Protein AF-A0A7C1I7P9-F1 (afdb_monomer)

Solvent-accessible surface area (backbone atoms only — not comparable to full-atom values): 27432 Å² total; per-residue (Å²): 112,77,62,32,55,51,57,14,49,54,56,29,50,51,57,42,68,75,67,49,70,83,80,53,55,81,48,32,60,48,54,25,20,50,37,26,28,52,43,10,47,51,49,29,58,56,53,68,74,50,55,45,73,66,58,52,55,48,54,53,48,54,52,50,41,54,51,54,40,68,69,29,68,49,95,46,78,68,28,51,53,53,31,51,51,43,52,53,49,42,54,63,67,50,52,38,74,52,94,57,35,52,63,52,48,54,52,49,52,49,49,60,74,43,65,89,42,48,78,78,44,75,48,51,36,95,70,43,39,41,34,36,32,37,46,97,91,32,38,39,37,23,50,64,92,37,63,43,38,44,31,82,42,73,50,24,55,56,48,22,61,75,51,36,84,34,36,35,35,39,34,34,33,54,42,90,31,34,36,47,64,32,38,67,70,26,85,49,42,61,36,36,42,35,35,31,56,46,62,54,60,46,56,55,43,45,74,80,60,27,62,70,55,76,73,33,90,42,48,49,80,45,77,40,52,62,69,61,49,58,72,68,59,82,66,88,75,53,23,38,22,36,39,43,44,70,66,41,78,91,44,58,70,52,61,60,65,66,31,68,68,49,47,49,54,53,54,70,46,30,37,96,91,34,51,45,37,37,47,73,81,78,72,47,75,43,73,66,72,89,55,68,60,63,62,56,50,50,36,32,76,66,48,78,50,67,50,77,62,90,81,60,86,57,54,65,49,51,51,52,48,51,50,51,52,52,49,49,54,60,40,37,70,76,42,104,46,57,72,55,24,51,49,56,50,47,36,21,50,46,22,17,37,25,28,23,51,43,36,52,51,50,53,51,48,24,59,74,76,39,65,47,77,50,54,46,24,46,50,49,14,37,20,22,50,16,18,28,50,16,32,49,50,38,64,78,46,50,87,75,63,47,67,63,55,39,38,51,52,47,34,50,50,28,52,53,50,43,52,49,64,74,51,49,90,73,57,86,48,74,66,63,55,49,54,52,48,50,50,52,27,20,53,32,17,20,38,31,21,32,36,49,47,58,52,46,74,78,58,81,50,77,73,58,58,56,36,38,52,52,13,31,50,50,14,34,48,43,25,63,70,40,43,34,76,70,64,30,65,63,57,42,31,49,37,39,27,49,54,36,47,54,53,44,52,55,53,51,50,52,56,50,51,50,52,53,55,47,54,58,57,74,73,104

Sequence (524 aa):
AGFSVFLSYLLSAELLVKNGAGRHANLAPAVYLAGFLAAGIIHSVFLAEGTSNFVFAYWIGIINFAFAYIITREKSKQAGISTAIIVVGLILYLVPNFGGGLQKLDKSFMQKAFKGYEVLYSGEHSRSRITLVKKDGRYGLYKGNSLVYSKPDEKYWKLGQILSGEERILLINGGFAGALQELLKQEKVREITYVESDPGAAEVMSRYFGDEIKENNRIKYFIGDPVIFMNSFRDENKFDAAAIVFTGKGSIEKNRLYCSQFINLVKGAVKQNGTLLIDNGHGSWVVAAEDLSCIYETENRMGVRGSPHGGERIWPAVFVFIIILSGYFLFSRKDSNEKCGADCFALFIITFCAFLMQAAVMFIFQGLYGLLYKNAGMLLAFFGAGAALGCALVFVFENKIRISMVMIGGMILAVLTAFFIMNFDGFEDNAGAGNLIIFFMVFAGLISGAGVSRVIEQRKNFGVHGLEYIGASA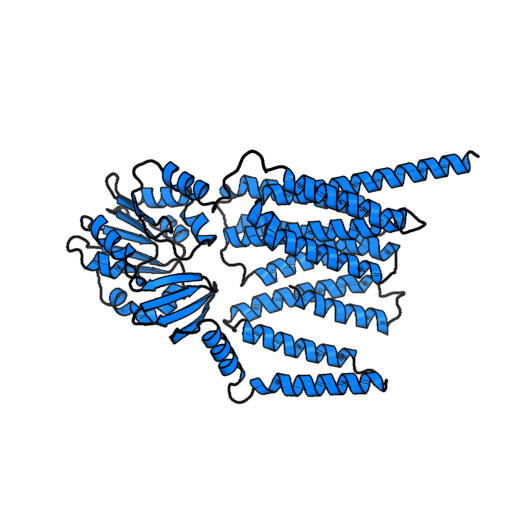GSLAGGVYIIPVYGFMPAMAAVFFALLIMFLLRVGTTYKMKHDSAKKESK

Foldseek 3Di:
DVLLQVVLVLVLVVVPVPPDVPPCVLVSLLSSLVSLLVQLVCQLVVVQVFDDPQNVVLVSVLVVLVSQLVRLVDPDPVSVVSNVCSVVVNVVSCVCVPPVNSVVVVVVVVCVVVPQWAFPDWTADPFAIWTWTDHPNKIFIDGHNWTFAIAADVLLLVVLVVCLQFAFEEEEDPCLRCNVVSVVVRPRHQAYEYEYADPVCVVVSCVVRVPSVVVDPRYNYHYHHLQVVLVPDDDPDAGLEYEHDGTTDLFLSVVVCLDPVNVVSNVVRHDPNHWYWYDLRPSDTDTCPPDSPVSVVSCLVVCSVDNPPVPCQCVVLVVLVVVLVVQLVVQQPPDPDSVLSLLLSLLLLLLLLLLLLLLQLLVVVCNQVNHSSSCVSVLSSLLSLLLSVLSVVCVVVVPPDDLLVLLVLQLVLLVVVLVCVVCVVVCPDPVVNVVVSSVSSSSSSSSNNNSLNNSCVVPVDPVSVVSSCNSNVNSNCCNNPPCCSNNNSNSSSVSSNSSSVVSSVVVVVVVVVVVVVVVVVVVD

Radius of gyration: 28.05 Å; Cα contacts (8 Å, |Δi|>4): 730; chains: 1; bounding box: 79×52×77 Å

Mean predicted aligned error: 14.28 Å

pLDDT: mean 74.23, std 15.78, range [32.09, 97.38]

Structure (mmCIF, N/CA/C/O backbone):
data_AF-A0A7C1I7P9-F1
#
_entry.id   AF-A0A7C1I7P9-F1
#
loop_
_atom_site.group_PDB
_atom_site.id
_atom_site.type_symbol
_atom_site.label_atom_id
_atom_site.label_alt_id
_atom_site.label_comp_id
_atom_site.label_asym_id
_atom_site.label_entity_id
_atom_site.label_seq_id
_atom_site.pdbx_PDB_ins_code
_atom_site.Cartn_x
_atom_site.Cartn_y
_atom_site.Cartn_z
_atom_site.occupancy
_atom_site.B_iso_or_equiv
_atom_site.auth_seq_id
_atom_site.auth_comp_id
_atom_site.auth_asym_id
_atom_site.auth_atom_id
_atom_site.pdbx_PDB_model_num
ATOM 1 N N . ALA A 1 1 ? 3.141 -5.190 -12.587 1.00 34.91 1 ALA A N 1
ATOM 2 C CA . ALA A 1 1 ? 4.376 -4.449 -12.927 1.00 34.91 1 ALA A CA 1
ATOM 3 C C . ALA A 1 1 ? 5.332 -5.277 -13.797 1.00 34.91 1 ALA A C 1
ATOM 5 O O . ALA A 1 1 ? 5.515 -4.908 -14.943 1.00 34.91 1 ALA A O 1
ATOM 6 N N . GLY A 1 2 ? 5.882 -6.416 -13.343 1.00 36.91 2 GLY A N 1
ATOM 7 C CA . GLY A 1 2 ? 6.769 -7.248 -14.193 1.00 36.91 2 GLY A CA 1
ATOM 8 C C . GLY A 1 2 ? 6.101 -7.830 -15.455 1.00 36.91 2 GLY A C 1
ATOM 9 O O . GLY A 1 2 ? 6.737 -7.986 -16.488 1.00 36.91 2 GLY A O 1
ATOM 10 N N . PHE A 1 3 ? 4.791 -8.070 -15.396 1.00 43.62 3 PHE A N 1
ATOM 11 C CA . PHE A 1 3 ? 3.988 -8.603 -16.503 1.00 43.62 3 PHE A CA 1
ATOM 12 C C . PHE A 1 3 ? 3.729 -7.599 -17.644 1.00 43.62 3 PHE A C 1
ATOM 14 O O . PHE A 1 3 ? 3.791 -7.963 -18.815 1.00 43.62 3 PHE A O 1
ATOM 21 N N . SER A 1 4 ? 3.487 -6.325 -17.325 1.00 44.66 4 SER A N 1
ATOM 22 C CA . SER A 1 4 ? 3.260 -5.280 -18.331 1.00 44.66 4 SER A CA 1
ATOM 23 C C . SER A 1 4 ? 4.535 -4.961 -19.115 1.00 44.66 4 SER A C 1
ATOM 25 O O . SER A 1 4 ? 4.466 -4.697 -20.307 1.00 44.66 4 SER A O 1
ATOM 27 N N . VAL A 1 5 ? 5.703 -5.092 -18.478 1.00 48.12 5 VAL A N 1
ATOM 28 C CA . VAL A 1 5 ? 7.013 -5.002 -19.141 1.00 48.12 5 VAL A CA 1
ATOM 29 C C . VAL A 1 5 ? 7.210 -6.128 -20.166 1.00 48.12 5 VAL A C 1
ATOM 31 O O . VAL A 1 5 ? 7.701 -5.875 -21.263 1.00 48.12 5 VAL A O 1
ATOM 34 N N . PHE A 1 6 ? 6.788 -7.355 -19.843 1.00 46.00 6 PHE A N 1
ATOM 35 C CA . PHE A 1 6 ? 6.932 -8.520 -20.724 1.00 46.00 6 PHE A CA 1
ATOM 36 C C . PHE A 1 6 ? 6.025 -8.444 -21.964 1.00 46.00 6 PHE A C 1
ATOM 38 O O . PHE A 1 6 ? 6.475 -8.700 -23.080 1.00 46.00 6 PHE A O 1
ATOM 45 N N . LEU A 1 7 ? 4.768 -8.022 -21.784 1.00 47.91 7 LEU A N 1
ATOM 46 C CA . LEU A 1 7 ? 3.793 -7.861 -22.868 1.00 47.91 7 LEU A CA 1
ATOM 47 C C . LEU A 1 7 ? 4.218 -6.778 -23.871 1.00 47.91 7 LEU A C 1
ATOM 49 O O . LEU A 1 7 ? 4.173 -6.975 -25.085 1.00 47.91 7 LEU A O 1
ATOM 53 N N . SER A 1 8 ? 4.685 -5.648 -23.346 1.00 51.84 8 SER A N 1
ATOM 54 C CA . SER A 1 8 ? 5.193 -4.537 -24.138 1.00 51.84 8 SER A CA 1
ATOM 55 C C . SER A 1 8 ? 6.502 -4.883 -24.864 1.00 51.84 8 SER A C 1
ATOM 57 O O . SER A 1 8 ? 6.707 -4.449 -25.995 1.00 51.84 8 SER A O 1
ATOM 59 N N . TYR A 1 9 ? 7.374 -5.695 -24.252 1.00 53.50 9 TYR A N 1
ATOM 60 C CA . TYR A 1 9 ? 8.613 -6.183 -24.868 1.00 53.50 9 TYR A CA 1
ATOM 61 C C . TYR A 1 9 ? 8.344 -7.106 -26.065 1.00 53.50 9 TYR A C 1
ATOM 63 O O . TYR A 1 9 ? 8.969 -6.954 -27.112 1.00 53.50 9 TYR A O 1
ATOM 71 N N . LEU A 1 10 ? 7.382 -8.026 -25.943 1.00 49.44 10 LEU A N 1
ATOM 72 C CA . LEU A 1 10 ? 7.032 -8.981 -26.999 1.00 49.44 10 LEU A CA 1
ATOM 73 C C . LEU A 1 10 ? 6.434 -8.294 -28.239 1.00 49.44 10 LEU A C 1
ATOM 75 O O . LEU A 1 10 ? 6.843 -8.603 -29.358 1.00 49.44 10 LEU A O 1
ATOM 79 N N . LEU A 1 11 ? 5.542 -7.312 -28.050 1.00 51.00 11 LEU A N 1
ATOM 80 C CA . LEU A 1 11 ? 4.963 -6.541 -29.160 1.00 51.00 11 LEU A CA 1
ATOM 81 C C . LEU A 1 11 ? 6.013 -5.681 -29.879 1.00 51.00 11 LEU A C 1
ATOM 83 O O . LEU A 1 11 ? 6.038 -5.613 -31.109 1.00 51.00 11 LEU A O 1
ATOM 87 N N . SER A 1 12 ? 6.894 -5.034 -29.113 1.00 50.88 12 SER A N 1
ATOM 88 C CA . SER A 1 12 ? 7.960 -4.199 -29.667 1.00 50.88 12 SER A CA 1
ATOM 89 C C . SER A 1 12 ? 9.027 -5.031 -30.378 1.00 50.88 12 SER A C 1
ATOM 91 O O . SER A 1 12 ? 9.490 -4.629 -31.444 1.00 50.88 12 SER A O 1
ATOM 93 N N . ALA A 1 13 ? 9.370 -6.212 -29.857 1.00 47.72 13 ALA A N 1
ATOM 94 C CA . ALA A 1 13 ? 10.280 -7.146 -30.513 1.00 47.72 13 ALA A CA 1
ATOM 95 C C . ALA A 1 13 ? 9.709 -7.669 -31.844 1.00 47.72 13 ALA A C 1
ATOM 97 O O . ALA A 1 13 ? 10.428 -7.692 -32.840 1.00 47.72 13 ALA A O 1
ATOM 98 N N . GLU A 1 14 ? 8.418 -8.014 -31.910 1.00 46.22 14 GLU A N 1
ATOM 99 C CA . GLU A 1 14 ? 7.789 -8.496 -33.150 1.00 46.22 14 GLU A CA 1
ATOM 100 C C . GLU A 1 14 ? 7.706 -7.400 -34.232 1.00 46.22 14 GLU A C 1
ATOM 102 O O . GLU A 1 14 ? 7.997 -7.661 -35.404 1.00 46.22 14 GLU A O 1
ATOM 107 N N . LEU A 1 15 ? 7.391 -6.155 -33.850 1.00 48.31 15 LEU A N 1
ATOM 108 C CA . LEU A 1 15 ? 7.368 -5.006 -34.768 1.00 48.31 15 LEU A CA 1
ATOM 109 C C . LEU A 1 15 ? 8.764 -4.629 -35.288 1.00 48.31 15 LEU A C 1
ATOM 111 O O . LEU A 1 15 ? 8.900 -4.237 -36.450 1.00 48.31 15 LEU A O 1
ATOM 115 N N . LEU A 1 16 ? 9.795 -4.759 -34.449 1.00 50.53 16 LEU A N 1
ATOM 116 C CA . LEU A 1 16 ? 11.191 -4.504 -34.817 1.00 50.53 16 LEU A CA 1
ATOM 117 C C . LEU A 1 16 ? 11.757 -5.585 -35.748 1.00 50.53 16 LEU A C 1
ATOM 119 O O . LEU A 1 16 ? 12.509 -5.259 -36.667 1.00 50.53 16 LEU A O 1
ATOM 123 N N . VAL A 1 17 ? 11.387 -6.852 -35.531 1.00 46.25 17 VAL A N 1
ATOM 124 C CA . VAL A 1 17 ? 11.890 -8.001 -36.303 1.00 46.25 17 VAL A CA 1
ATOM 125 C C . VAL A 1 17 ? 11.207 -8.122 -37.671 1.00 46.25 17 VAL A C 1
ATOM 127 O O . VAL A 1 17 ? 11.892 -8.386 -38.657 1.00 46.25 17 VAL A O 1
ATOM 130 N N . LYS A 1 18 ? 9.891 -7.883 -37.783 1.00 44.97 18 LYS A N 1
ATOM 131 C CA . LYS A 1 18 ? 9.157 -8.082 -39.052 1.00 44.97 18 LYS A CA 1
ATOM 132 C C . LYS A 1 18 ? 9.298 -6.959 -40.083 1.00 44.97 18 LYS A C 1
ATOM 134 O O . LYS A 1 18 ? 9.215 -7.243 -41.273 1.00 44.97 18 LYS A O 1
ATOM 139 N N . ASN A 1 19 ? 9.504 -5.707 -39.665 1.00 45.38 19 ASN A N 1
ATOM 140 C CA . ASN A 1 19 ? 9.376 -4.550 -40.570 1.00 45.38 19 ASN A CA 1
ATOM 141 C C . ASN A 1 19 ? 10.701 -3.884 -40.980 1.00 45.38 19 ASN A C 1
ATOM 143 O O . ASN A 1 19 ? 10.682 -2.867 -41.672 1.00 45.38 19 ASN A O 1
ATOM 147 N N . GLY A 1 20 ? 11.849 -4.441 -40.582 1.00 44.66 20 GLY A N 1
ATOM 148 C CA . GLY A 1 20 ? 13.159 -3.843 -40.837 1.00 44.66 20 GLY A CA 1
ATOM 149 C C . GLY A 1 20 ? 13.407 -2.599 -39.972 1.00 44.66 20 GLY A C 1
ATOM 150 O O . GLY A 1 20 ? 12.632 -1.643 -39.948 1.00 44.66 20 GLY A O 1
ATOM 151 N N . ALA A 1 21 ? 14.536 -2.587 -39.264 1.00 46.88 21 ALA A N 1
ATOM 152 C CA . ALA A 1 21 ? 14.890 -1.623 -38.214 1.00 46.88 21 ALA A CA 1
ATOM 153 C C . ALA A 1 21 ? 15.014 -0.135 -38.643 1.00 46.88 21 ALA A C 1
ATOM 155 O O . ALA A 1 21 ? 15.424 0.702 -37.842 1.00 46.88 21 ALA A O 1
ATOM 156 N N . GLY A 1 22 ? 14.690 0.228 -39.888 1.00 47.94 22 GLY A N 1
ATOM 157 C CA . GLY A 1 22 ? 14.995 1.543 -40.463 1.00 47.94 22 GLY A CA 1
ATOM 158 C C . GLY A 1 22 ? 13.957 2.647 -40.225 1.00 47.94 22 GLY A C 1
ATOM 159 O O . GLY A 1 22 ? 14.352 3.791 -40.020 1.00 47.94 22 GLY A O 1
ATOM 160 N N . ARG A 1 23 ? 12.647 2.341 -40.250 1.00 43.94 23 ARG A N 1
ATOM 161 C CA . ARG A 1 23 ? 11.572 3.365 -40.159 1.00 43.94 23 ARG A CA 1
ATOM 162 C C . ARG A 1 23 ? 10.666 3.259 -38.931 1.00 43.94 23 ARG A C 1
ATOM 164 O O . ARG A 1 23 ? 10.122 4.272 -38.509 1.00 43.94 23 ARG A O 1
ATOM 171 N N . HIS A 1 24 ? 10.531 2.075 -38.331 1.00 45.66 24 HIS A N 1
ATOM 172 C CA . HIS A 1 24 ? 9.611 1.842 -37.204 1.00 45.66 24 HIS A CA 1
ATOM 173 C C . HIS A 1 24 ? 10.305 1.596 -35.859 1.00 45.66 24 HIS A C 1
ATOM 175 O O . HIS A 1 24 ? 9.624 1.497 -34.839 1.00 45.66 24 HIS A O 1
ATOM 18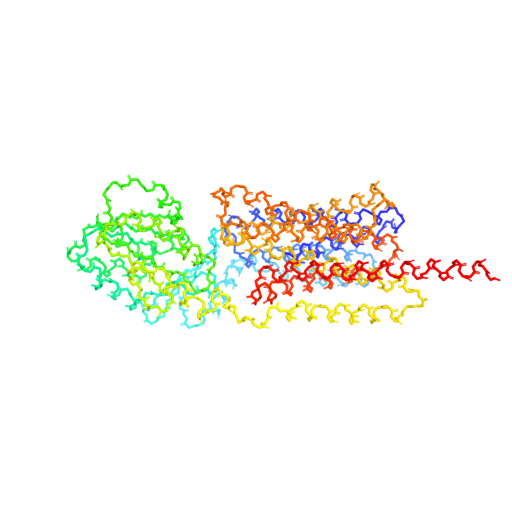1 N N . ALA A 1 25 ? 11.644 1.577 -35.818 1.00 50.34 25 ALA A N 1
ATOM 182 C CA . ALA A 1 25 ? 12.389 1.440 -34.564 1.00 50.34 25 ALA A CA 1
ATOM 183 C C . ALA A 1 25 ? 12.077 2.558 -33.553 1.00 50.34 25 ALA A C 1
ATOM 185 O O . ALA A 1 25 ? 12.094 2.329 -32.348 1.00 50.34 25 ALA A O 1
ATOM 186 N N . ASN A 1 26 ? 11.678 3.729 -34.053 1.00 49.28 26 ASN A N 1
ATOM 187 C CA . ASN A 1 26 ? 11.303 4.886 -33.242 1.00 49.28 26 ASN A CA 1
ATOM 188 C C . ASN A 1 26 ? 9.863 4.807 -32.687 1.00 49.28 26 ASN A C 1
ATOM 190 O O . ASN A 1 26 ? 9.527 5.554 -31.774 1.00 49.28 26 ASN A O 1
ATOM 194 N N . LEU A 1 27 ? 9.013 3.904 -33.200 1.00 49.38 27 LEU A N 1
ATOM 195 C CA . LEU A 1 27 ? 7.643 3.667 -32.708 1.00 49.38 27 LEU A CA 1
ATOM 196 C C . LEU A 1 27 ? 7.576 2.572 -31.633 1.00 49.38 27 LEU A C 1
ATOM 198 O O . LEU A 1 27 ? 6.615 2.521 -30.865 1.00 49.38 27 LEU A O 1
ATOM 202 N N . ALA A 1 28 ? 8.600 1.720 -31.547 1.00 53.19 28 ALA A N 1
ATOM 203 C CA . ALA A 1 28 ? 8.679 0.637 -30.571 1.00 53.19 28 ALA A CA 1
ATOM 204 C C . ALA A 1 28 ? 8.570 1.111 -29.102 1.00 53.19 28 ALA A C 1
ATOM 206 O O . ALA A 1 28 ? 7.876 0.441 -28.334 1.00 53.19 28 ALA A O 1
ATOM 207 N N . PRO A 1 29 ? 9.142 2.265 -28.691 1.00 54.28 29 PRO A N 1
ATOM 208 C CA . PRO A 1 29 ? 8.930 2.805 -27.346 1.00 54.28 29 PRO A CA 1
ATOM 209 C C . PRO A 1 29 ? 7.483 3.264 -27.102 1.00 54.28 29 PRO A C 1
ATOM 211 O O . PRO A 1 29 ? 6.945 3.051 -26.021 1.00 54.28 29 PRO A O 1
ATOM 214 N N . ALA A 1 30 ? 6.813 3.848 -28.100 1.00 52.94 30 ALA A N 1
ATOM 215 C CA . ALA A 1 30 ? 5.429 4.314 -27.962 1.00 52.94 30 ALA A CA 1
ATOM 216 C C . ALA A 1 30 ? 4.437 3.146 -27.828 1.00 52.94 30 ALA A C 1
ATOM 218 O O . ALA A 1 30 ? 3.557 3.175 -26.969 1.00 52.94 30 ALA A O 1
ATOM 219 N N . VAL A 1 31 ? 4.620 2.084 -28.620 1.00 56.16 31 VAL A N 1
ATOM 220 C CA . VAL A 1 31 ? 3.833 0.843 -28.512 1.00 56.16 31 VAL A CA 1
ATOM 221 C C . VAL A 1 31 ? 4.103 0.139 -27.180 1.00 56.16 31 VAL A C 1
ATOM 223 O O . VAL A 1 31 ? 3.167 -0.308 -26.515 1.00 56.16 31 VAL A O 1
ATOM 226 N N . TYR A 1 32 ? 5.368 0.117 -26.744 1.00 58.28 32 TYR A N 1
ATOM 227 C CA . TYR A 1 32 ? 5.767 -0.418 -25.442 1.00 58.28 32 TYR A CA 1
ATOM 228 C C . TYR A 1 32 ? 5.021 0.287 -24.294 1.00 58.28 32 TYR A C 1
ATOM 230 O O . TYR A 1 32 ? 4.485 -0.348 -23.381 1.00 58.28 32 TYR A O 1
ATOM 238 N N . LEU A 1 33 ? 4.912 1.610 -24.373 1.00 57.69 33 LEU A N 1
ATOM 239 C CA . LEU A 1 33 ? 4.291 2.425 -23.337 1.00 57.69 33 LEU A CA 1
ATOM 240 C C . LEU A 1 33 ? 2.760 2.426 -23.377 1.00 57.69 33 LEU A C 1
ATOM 242 O O . LEU A 1 33 ? 2.132 2.429 -22.316 1.00 57.69 33 LEU A O 1
ATOM 246 N N . ALA A 1 34 ? 2.156 2.275 -24.557 1.00 56.38 34 ALA A N 1
ATOM 247 C CA . ALA A 1 34 ? 0.727 1.999 -24.697 1.00 56.38 34 ALA A CA 1
ATOM 248 C C . ALA A 1 34 ? 0.333 0.647 -24.069 1.00 56.38 34 ALA A C 1
ATOM 250 O O . ALA A 1 34 ? -0.691 0.559 -23.391 1.00 56.38 34 ALA A O 1
ATOM 251 N N . GLY A 1 35 ? 1.172 -0.388 -24.217 1.00 61.78 35 GLY A N 1
ATOM 252 C CA . GLY A 1 35 ? 0.970 -1.686 -23.562 1.00 61.78 35 GLY A CA 1
ATOM 253 C C . GLY A 1 35 ? 1.011 -1.599 -22.032 1.00 61.78 35 GLY A C 1
ATOM 254 O O . GLY A 1 35 ? 0.195 -2.219 -21.349 1.00 61.78 35 GLY A O 1
ATOM 255 N N . PHE A 1 36 ? 1.897 -0.761 -21.481 1.00 61.09 36 PHE A N 1
ATOM 256 C CA . PHE A 1 36 ? 1.982 -0.534 -20.035 1.00 61.09 36 PHE A CA 1
ATOM 257 C C . PHE A 1 36 ? 0.734 0.176 -19.491 1.00 61.09 36 PHE A C 1
ATOM 259 O O . PHE A 1 36 ? 0.216 -0.185 -18.433 1.00 61.09 36 PHE A O 1
ATOM 266 N N . LEU A 1 37 ? 0.228 1.148 -20.252 1.00 58.72 37 LEU A N 1
ATOM 267 C CA . LEU A 1 37 ? -0.969 1.922 -19.935 1.00 58.72 37 LEU A CA 1
ATOM 268 C C . LEU A 1 37 ? -2.229 1.041 -19.973 1.00 58.72 37 LEU A C 1
ATOM 270 O O . LEU A 1 37 ? -2.991 1.016 -19.007 1.00 58.72 37 LEU A O 1
ATOM 274 N N . ALA A 1 38 ? -2.393 0.234 -21.026 1.00 62.22 38 ALA A N 1
ATOM 275 C CA . ALA A 1 38 ? -3.491 -0.724 -21.146 1.00 62.22 38 ALA A CA 1
ATOM 276 C C . ALA A 1 38 ? -3.469 -1.767 -20.017 1.00 62.22 38 ALA A C 1
ATOM 278 O O . ALA A 1 38 ? -4.495 -2.027 -19.393 1.00 62.22 38 ALA A O 1
ATOM 279 N N . ALA A 1 39 ? -2.296 -2.320 -19.694 1.00 60.50 39 ALA A N 1
ATOM 280 C CA . ALA A 1 39 ? -2.159 -3.299 -18.619 1.00 60.50 39 ALA A CA 1
ATOM 281 C C . ALA A 1 39 ? -2.488 -2.714 -17.235 1.00 60.50 39 ALA A C 1
ATOM 283 O O . ALA A 1 39 ? -3.104 -3.397 -16.418 1.00 60.50 39 ALA A O 1
ATOM 284 N N . GLY A 1 40 ? -2.111 -1.459 -16.968 1.00 60.91 40 GLY A N 1
ATOM 285 C CA . GLY A 1 40 ? -2.458 -0.778 -15.720 1.00 60.91 40 GLY A CA 1
ATOM 286 C C . GLY A 1 40 ? -3.963 -0.525 -15.576 1.00 60.91 40 GLY A C 1
ATOM 287 O O . GLY A 1 40 ? -4.515 -0.759 -14.500 1.00 60.91 40 GLY A O 1
ATOM 288 N N . ILE A 1 41 ? -4.639 -0.146 -16.667 1.00 64.38 41 ILE A N 1
ATOM 289 C CA . ILE A 1 41 ? -6.101 0.028 -16.702 1.00 64.38 41 ILE A CA 1
ATOM 290 C C . ILE A 1 41 ? -6.814 -1.314 -16.506 1.00 64.38 41 ILE A C 1
ATOM 292 O O . ILE A 1 41 ? -7.666 -1.425 -15.628 1.00 64.38 41 ILE A O 1
ATOM 296 N N . ILE A 1 42 ? -6.430 -2.347 -17.266 1.00 64.94 42 ILE A N 1
ATOM 297 C CA . ILE A 1 42 ? -7.004 -3.697 -17.153 1.00 64.94 42 ILE A CA 1
ATOM 298 C C . ILE A 1 42 ? -6.848 -4.211 -15.717 1.00 64.94 42 ILE A C 1
ATOM 300 O O . ILE A 1 42 ? -7.815 -4.664 -15.116 1.00 64.94 42 ILE A O 1
ATOM 304 N N . HIS A 1 43 ? -5.661 -4.078 -15.124 1.00 64.88 43 HIS A N 1
ATOM 305 C CA . HIS A 1 43 ? -5.420 -4.484 -13.740 1.00 64.88 43 HIS A CA 1
ATOM 306 C C . HIS A 1 43 ? -6.336 -3.754 -12.745 1.00 64.88 43 HIS A C 1
ATOM 308 O O . HIS A 1 43 ? -6.906 -4.391 -11.862 1.00 64.88 43 HIS A O 1
ATOM 314 N N . SER A 1 44 ? -6.503 -2.435 -12.881 1.00 62.50 44 SER A N 1
ATOM 315 C CA . SER A 1 44 ? -7.349 -1.652 -11.972 1.00 62.50 44 SER A CA 1
ATOM 316 C C . SER A 1 44 ? -8.846 -1.931 -12.127 1.00 62.50 44 SER A C 1
ATOM 318 O O . SER A 1 44 ? -9.561 -1.878 -11.129 1.00 62.50 44 SER A O 1
ATOM 320 N N . VAL A 1 45 ? -9.321 -2.271 -13.329 1.00 62.69 45 VAL A N 1
ATOM 321 C CA . VAL A 1 45 ? -10.729 -2.634 -13.564 1.00 62.69 45 VAL A CA 1
ATOM 322 C C . VAL A 1 45 ? -11.019 -4.064 -13.090 1.00 62.69 45 VAL A C 1
ATOM 324 O O . VAL A 1 45 ? -11.971 -4.274 -12.348 1.00 62.69 45 VAL A O 1
ATOM 327 N N . PHE A 1 46 ? -10.170 -5.043 -13.421 1.00 58.69 46 PHE A N 1
ATOM 328 C CA . PHE A 1 46 ? -10.441 -6.459 -13.122 1.00 58.69 46 PHE A CA 1
ATOM 329 C C . PHE A 1 46 ? -10.210 -6.866 -11.654 1.00 58.69 46 PHE A C 1
ATOM 331 O O . PHE A 1 46 ? -10.876 -7.779 -11.163 1.00 58.69 46 PHE A O 1
ATOM 338 N N . LEU A 1 47 ? -9.304 -6.206 -10.918 1.00 55.69 47 LEU A N 1
ATOM 339 C CA . LEU A 1 47 ? -9.165 -6.434 -9.467 1.00 55.69 47 LEU A CA 1
ATOM 340 C C . LEU A 1 47 ? -10.260 -5.744 -8.648 1.00 55.69 47 LEU A C 1
ATOM 342 O O . LEU A 1 47 ? -10.473 -6.102 -7.491 1.00 55.69 47 LEU A O 1
ATOM 346 N N . ALA A 1 48 ? -10.970 -4.769 -9.223 1.00 51.94 48 ALA A N 1
ATOM 347 C CA . ALA A 1 48 ? -12.051 -4.081 -8.527 1.00 51.94 48 ALA A CA 1
ATOM 348 C C . ALA A 1 48 ? -13.272 -4.982 -8.265 1.00 51.94 48 ALA A C 1
ATOM 350 O O . ALA A 1 48 ? -14.044 -4.667 -7.362 1.00 51.94 48 ALA A O 1
ATOM 351 N N . GLU A 1 49 ? -13.420 -6.091 -9.000 1.00 54.19 49 GLU A N 1
ATOM 352 C CA . GLU A 1 49 ? -14.594 -6.979 -8.965 1.00 54.19 49 GLU A CA 1
ATOM 353 C C . GLU A 1 49 ? -14.468 -8.177 -7.998 1.00 54.19 49 GLU A C 1
ATOM 355 O O . GLU A 1 49 ? -15.284 -9.093 -8.034 1.00 54.19 49 GLU A O 1
ATOM 360 N N . GLY A 1 50 ? -13.469 -8.199 -7.106 1.00 57.25 50 GLY A N 1
ATOM 361 C CA . GLY A 1 50 ? -13.331 -9.269 -6.099 1.00 57.25 50 GLY A CA 1
ATOM 362 C C . GLY A 1 50 ? -12.724 -10.576 -6.629 1.00 57.25 50 GLY A C 1
ATOM 363 O O . GLY A 1 50 ? -12.782 -11.612 -5.965 1.00 57.25 50 GLY A O 1
ATOM 364 N N . THR A 1 51 ? -12.114 -10.544 -7.817 1.00 63.56 51 THR A N 1
ATOM 365 C CA . THR A 1 51 ? -11.378 -11.682 -8.387 1.00 63.56 51 THR A CA 1
ATOM 366 C C . THR A 1 51 ? -10.151 -12.011 -7.532 1.00 63.56 51 THR A C 1
ATOM 368 O O . THR A 1 51 ? -9.363 -11.124 -7.204 1.00 63.56 51 THR A O 1
ATOM 371 N N . SER A 1 52 ? -9.948 -13.290 -7.192 1.00 67.25 52 SER A N 1
ATOM 372 C CA . SER A 1 52 ? -8.790 -13.714 -6.393 1.00 67.25 52 SER A CA 1
ATOM 373 C C . SER A 1 52 ? -7.469 -13.411 -7.113 1.00 67.25 52 SER A C 1
ATOM 375 O O . SER A 1 52 ? -7.357 -13.605 -8.326 1.00 67.25 52 SER A O 1
ATOM 377 N N . ASN A 1 53 ? -6.440 -12.970 -6.375 1.00 68.88 53 ASN A N 1
ATOM 378 C CA . ASN A 1 53 ? -5.109 -12.701 -6.943 1.00 68.88 53 ASN A CA 1
ATOM 379 C C . ASN A 1 53 ? -4.537 -13.907 -7.714 1.00 68.88 53 ASN A C 1
ATOM 381 O O . ASN A 1 53 ? -3.836 -13.740 -8.712 1.00 68.88 53 ASN A O 1
ATOM 385 N N . PHE A 1 54 ? -4.868 -15.126 -7.274 1.00 70.94 54 PHE A N 1
ATOM 386 C CA . PHE A 1 54 ? -4.497 -16.365 -7.954 1.00 70.94 54 PHE A CA 1
ATOM 387 C C . PHE A 1 54 ? -5.224 -16.516 -9.295 1.00 70.94 54 PHE A C 1
ATOM 389 O O . PHE A 1 54 ? -4.583 -16.782 -10.309 1.00 70.94 54 PHE A O 1
ATOM 396 N N . VAL A 1 55 ? -6.543 -16.292 -9.321 1.00 73.75 55 VAL A N 1
ATOM 397 C CA . VAL A 1 55 ? -7.346 -16.325 -10.555 1.00 73.75 55 VAL A CA 1
ATOM 398 C C . VAL A 1 55 ? -6.866 -15.259 -11.539 1.00 73.75 55 VAL A C 1
ATOM 400 O O . VAL A 1 55 ? -6.728 -15.535 -12.728 1.00 73.75 55 VAL A O 1
ATOM 403 N N . PHE A 1 56 ? -6.531 -14.063 -11.055 1.00 71.44 56 PHE A N 1
ATOM 404 C CA . PHE A 1 56 ? -5.948 -13.020 -11.892 1.00 71.44 56 PHE A CA 1
ATOM 405 C C . PHE A 1 56 ? -4.610 -13.469 -12.500 1.00 71.44 56 PHE A C 1
ATOM 407 O O . PHE A 1 56 ? -4.457 -13.456 -13.719 1.00 71.44 56 PHE A O 1
ATOM 414 N N . ALA A 1 57 ? -3.662 -13.948 -11.685 1.00 70.31 57 ALA A N 1
ATOM 415 C CA . ALA A 1 57 ? -2.380 -14.469 -12.172 1.00 70.31 57 ALA A CA 1
ATOM 416 C C . ALA A 1 57 ? -2.548 -15.632 -13.170 1.00 70.31 57 ALA A C 1
ATOM 418 O O . ALA A 1 57 ? -1.760 -15.770 -14.107 1.00 70.31 57 ALA A O 1
ATOM 419 N N . TYR A 1 58 ? -3.596 -16.437 -12.997 1.00 76.75 58 TYR A N 1
ATOM 420 C CA . TYR A 1 58 ? -3.945 -17.515 -13.908 1.00 76.75 58 TYR A CA 1
ATOM 421 C C . TYR A 1 58 ? -4.380 -17.003 -15.293 1.00 76.75 58 TYR A C 1
ATOM 423 O O . TYR A 1 58 ? -3.824 -17.416 -16.311 1.00 76.75 58 TYR A O 1
ATOM 431 N N . TRP A 1 59 ? -5.296 -16.031 -15.363 1.00 74.75 59 TRP A N 1
ATOM 432 C CA . TRP A 1 59 ? -5.700 -15.409 -16.636 1.00 74.75 59 TRP A CA 1
ATOM 433 C C . TRP A 1 59 ? -4.533 -14.745 -17.368 1.00 74.75 59 TRP A C 1
ATOM 435 O O . TRP A 1 59 ? -4.394 -14.847 -18.587 1.00 74.75 59 TRP A O 1
ATOM 445 N N . ILE A 1 60 ? -3.645 -14.123 -16.605 1.00 69.38 60 ILE A N 1
ATOM 446 C CA . ILE A 1 60 ? -2.397 -13.535 -17.088 1.00 69.38 60 ILE A CA 1
ATOM 447 C C . ILE A 1 60 ? -1.494 -14.610 -17.725 1.00 69.38 60 ILE A C 1
ATOM 449 O O . ILE A 1 60 ? -0.888 -14.373 -18.771 1.00 69.38 60 ILE A O 1
ATOM 453 N N . GLY A 1 61 ? -1.447 -15.818 -17.157 1.00 69.06 61 GLY A N 1
ATOM 454 C CA . GLY A 1 61 ? -0.781 -16.974 -17.759 1.00 69.06 61 GLY A CA 1
ATOM 455 C C . GLY A 1 61 ? -1.362 -17.368 -19.121 1.00 69.06 61 GLY A C 1
ATOM 456 O O . GLY A 1 61 ? -0.599 -17.573 -20.063 1.00 69.06 61 GLY A O 1
ATOM 457 N N . ILE A 1 62 ? -2.692 -17.395 -19.264 1.00 76.75 62 ILE A N 1
ATOM 458 C CA . ILE A 1 62 ? -3.365 -17.692 -20.546 1.00 76.75 62 ILE A CA 1
ATOM 459 C C . ILE A 1 62 ? -2.964 -16.673 -21.617 1.00 76.75 62 ILE A C 1
ATOM 461 O O . ILE A 1 62 ? -2.619 -17.052 -22.738 1.00 76.75 62 ILE A O 1
ATOM 465 N N . ILE A 1 63 ? -2.949 -15.386 -21.260 1.00 71.44 63 ILE A N 1
ATOM 466 C CA . ILE A 1 63 ? -2.508 -14.316 -22.161 1.00 71.44 63 ILE A CA 1
ATOM 467 C C . ILE A 1 63 ? -1.061 -14.571 -22.613 1.00 71.44 63 ILE A C 1
ATOM 469 O O . ILE A 1 63 ? -0.780 -14.521 -23.809 1.00 71.44 63 ILE A O 1
ATOM 473 N N . ASN A 1 64 ? -0.153 -14.931 -21.699 1.00 66.62 64 ASN A N 1
ATOM 474 C CA . ASN A 1 64 ? 1.239 -15.240 -22.054 1.00 66.62 64 ASN A CA 1
ATOM 475 C C . ASN A 1 64 ? 1.361 -16.404 -23.045 1.00 66.62 64 ASN A C 1
ATOM 477 O O . ASN A 1 64 ? 2.141 -16.312 -23.991 1.00 66.62 64 ASN A O 1
ATOM 481 N N . PHE A 1 65 ? 0.585 -17.475 -22.870 1.00 72.50 65 PHE A N 1
ATOM 482 C CA . PHE A 1 65 ? 0.564 -18.584 -23.827 1.00 72.50 65 PHE A CA 1
ATOM 483 C C . PHE A 1 65 ? 0.051 -18.149 -25.208 1.00 72.50 65 PHE A C 1
ATOM 485 O O . PHE A 1 65 ? 0.637 -18.533 -26.220 1.00 72.50 65 PHE A O 1
ATOM 492 N N . ALA A 1 66 ? -0.995 -17.315 -25.264 1.00 71.19 66 ALA A N 1
ATOM 493 C CA . ALA A 1 66 ? -1.511 -16.775 -26.522 1.00 71.19 66 ALA A CA 1
ATOM 494 C C . ALA A 1 66 ? -0.454 -15.933 -27.260 1.00 71.19 66 ALA A C 1
ATOM 496 O O . ALA A 1 66 ? -0.272 -16.082 -28.468 1.00 71.19 66 ALA A O 1
ATOM 497 N N . PHE A 1 67 ? 0.305 -15.104 -26.540 1.00 65.62 67 PHE A N 1
ATOM 498 C CA . PHE A 1 67 ? 1.394 -14.320 -27.129 1.00 65.62 67 PHE A CA 1
ATOM 499 C C . PHE A 1 67 ? 2.589 -15.173 -27.552 1.00 65.62 67 PHE A C 1
ATOM 501 O O . PHE A 1 67 ? 3.108 -14.995 -28.655 1.00 65.62 67 PHE A O 1
ATOM 508 N N . ALA A 1 68 ? 2.997 -16.137 -26.723 1.00 67.06 68 ALA A N 1
ATOM 509 C CA . ALA A 1 68 ? 4.048 -17.083 -27.081 1.00 67.06 68 ALA A CA 1
ATOM 510 C C . ALA A 1 68 ? 3.698 -17.822 -28.384 1.00 67.06 68 ALA A C 1
ATOM 512 O O . ALA A 1 68 ? 4.554 -17.999 -29.253 1.00 67.06 68 ALA A O 1
ATOM 513 N N . TYR A 1 69 ? 2.425 -18.185 -28.568 1.00 73.50 69 TYR A N 1
ATOM 514 C CA . TYR A 1 69 ? 1.928 -18.768 -29.811 1.00 73.50 69 TYR A CA 1
ATOM 515 C C . TYR A 1 69 ? 2.036 -17.798 -31.001 1.00 73.50 69 TYR A C 1
ATOM 517 O O . TYR A 1 69 ? 2.571 -18.172 -32.043 1.00 73.50 69 TYR A O 1
ATOM 525 N N . ILE A 1 70 ? 1.587 -16.543 -30.854 1.00 69.44 70 ILE A N 1
ATOM 526 C CA . ILE A 1 70 ? 1.641 -15.527 -31.926 1.00 69.44 70 ILE A CA 1
ATOM 527 C C . ILE A 1 70 ? 3.070 -15.307 -32.439 1.00 69.44 70 ILE A C 1
ATOM 529 O O . ILE A 1 70 ? 3.256 -15.135 -33.645 1.00 69.44 70 ILE A O 1
ATOM 533 N N . ILE A 1 71 ? 4.060 -15.350 -31.547 1.00 64.31 71 ILE A N 1
ATOM 534 C CA . ILE A 1 71 ? 5.470 -15.099 -31.877 1.00 64.31 71 ILE A CA 1
ATOM 535 C C . ILE A 1 71 ? 6.139 -16.324 -32.483 1.00 64.31 71 ILE A C 1
ATOM 537 O O . ILE A 1 71 ? 6.919 -16.206 -33.422 1.00 64.31 71 ILE A O 1
ATOM 541 N N . THR A 1 72 ? 5.825 -17.512 -31.973 1.00 68.31 72 THR A N 1
ATOM 542 C CA . THR A 1 72 ? 6.465 -18.747 -32.437 1.00 68.31 72 THR A CA 1
ATOM 543 C C . THR A 1 72 ? 5.813 -19.348 -33.677 1.00 68.31 72 THR A C 1
ATOM 545 O O . THR A 1 72 ? 6.362 -20.302 -34.209 1.00 68.31 72 THR A O 1
ATOM 548 N N . ARG A 1 73 ? 4.701 -18.799 -34.193 1.00 68.81 73 ARG A N 1
ATOM 549 C CA . ARG A 1 73 ? 3.975 -19.333 -35.371 1.00 68.81 73 ARG A CA 1
ATOM 550 C C . ARG A 1 73 ? 4.723 -19.252 -36.715 1.00 68.81 73 ARG A C 1
ATOM 552 O O . ARG A 1 73 ? 4.103 -19.372 -37.773 1.00 68.81 73 ARG A O 1
ATOM 559 N N . GLU A 1 74 ? 6.027 -18.998 -36.715 1.00 66.56 74 GLU A N 1
ATOM 560 C CA . GLU A 1 74 ? 6.830 -18.950 -37.935 1.00 66.56 74 GLU A CA 1
ATOM 561 C C . GLU A 1 74 ? 6.993 -20.335 -38.579 1.00 66.56 74 GLU A C 1
ATOM 563 O O . GLU A 1 74 ? 6.993 -21.370 -37.917 1.00 66.56 74 GLU A O 1
ATOM 568 N N . LYS A 1 75 ? 7.165 -20.366 -39.906 1.00 60.69 75 LYS A N 1
ATOM 569 C CA . LYS A 1 75 ? 7.196 -21.603 -40.711 1.00 60.69 75 LYS A CA 1
ATOM 570 C C . LYS A 1 75 ? 8.520 -22.388 -40.631 1.00 60.69 75 LYS A C 1
ATOM 572 O O . LYS A 1 75 ? 8.801 -23.191 -41.518 1.00 60.69 75 LYS A O 1
ATOM 577 N N . SER A 1 76 ? 9.356 -22.164 -39.615 1.00 71.50 76 SER A N 1
ATOM 578 C CA . SER A 1 76 ? 10.605 -22.922 -39.445 1.00 71.50 76 SER A CA 1
ATOM 579 C C . SER A 1 76 ? 10.361 -24.233 -38.682 1.00 71.50 76 SER A C 1
ATOM 581 O O . SER A 1 76 ? 9.463 -24.335 -37.848 1.00 71.50 76 SER A O 1
ATOM 583 N N . LYS A 1 77 ? 11.174 -25.266 -38.939 1.00 67.38 77 LYS A N 1
ATOM 584 C CA . LYS A 1 77 ? 11.025 -26.585 -38.290 1.00 67.38 77 LYS A CA 1
ATOM 585 C C . LYS A 1 77 ? 11.224 -26.521 -36.763 1.00 67.38 77 LYS A C 1
ATOM 587 O O . LYS A 1 77 ? 10.568 -27.257 -36.035 1.00 67.38 77 LYS A O 1
ATOM 592 N N . GLN A 1 78 ? 12.091 -25.623 -36.282 1.00 67.44 78 GLN A N 1
ATOM 593 C CA . GLN A 1 78 ? 12.292 -25.359 -34.848 1.00 67.44 78 GLN A CA 1
ATOM 594 C C . GLN A 1 78 ? 11.124 -24.569 -34.242 1.00 67.44 78 GLN A C 1
ATOM 596 O O . GLN A 1 78 ? 10.695 -24.869 -33.131 1.00 67.44 78 GLN A O 1
ATOM 601 N N . ALA A 1 79 ? 10.566 -23.613 -34.989 1.00 67.94 79 ALA A N 1
ATOM 602 C CA . ALA A 1 79 ? 9.379 -22.868 -34.585 1.00 67.94 79 ALA A CA 1
ATOM 603 C C . ALA A 1 79 ? 8.164 -23.796 -34.409 1.00 67.94 79 ALA A C 1
ATOM 605 O O . ALA A 1 79 ? 7.484 -23.704 -33.394 1.00 67.94 79 ALA A O 1
ATOM 606 N N . GLY A 1 80 ? 7.980 -24.788 -35.291 1.00 76.00 80 GLY A N 1
ATOM 607 C CA . GLY A 1 80 ? 6.908 -25.786 -35.168 1.00 76.00 80 GLY A CA 1
ATOM 608 C C . GLY A 1 80 ? 6.955 -26.625 -33.881 1.00 76.00 80 GLY A C 1
ATOM 609 O O . GLY A 1 80 ? 5.913 -26.871 -33.274 1.00 76.00 80 GLY A O 1
ATOM 610 N N . ILE A 1 81 ? 8.149 -27.022 -33.418 1.00 79.62 81 ILE A N 1
ATOM 611 C CA . ILE A 1 81 ? 8.312 -27.740 -32.138 1.00 79.62 81 ILE A CA 1
ATOM 612 C C . ILE A 1 81 ? 7.961 -26.817 -30.966 1.00 79.62 81 ILE A C 1
ATOM 614 O O . ILE A 1 81 ? 7.200 -27.207 -30.080 1.00 79.62 81 ILE A O 1
ATOM 618 N N . SER A 1 82 ? 8.460 -25.579 -30.980 1.00 73.12 82 SER A N 1
ATOM 619 C CA . SER A 1 82 ? 8.143 -24.575 -29.958 1.00 73.12 82 SER A CA 1
ATOM 620 C C . SER A 1 82 ? 6.641 -24.287 -29.890 1.00 73.12 82 SER A C 1
ATOM 622 O O . SER A 1 82 ? 6.070 -24.273 -28.801 1.00 73.12 82 SER A O 1
ATOM 624 N N . THR A 1 83 ? 5.973 -24.140 -31.038 1.00 78.44 83 THR A N 1
ATOM 625 C CA . THR A 1 83 ? 4.518 -23.965 -31.114 1.00 78.44 83 THR A CA 1
ATOM 626 C C . THR A 1 83 ? 3.779 -25.168 -30.532 1.00 78.44 83 THR A C 1
ATOM 628 O O . THR A 1 83 ? 2.847 -24.979 -29.755 1.00 78.44 83 THR A O 1
ATOM 631 N N . ALA A 1 84 ? 4.203 -26.400 -30.837 1.00 82.69 84 ALA A N 1
ATOM 632 C CA . ALA A 1 84 ? 3.589 -27.604 -30.276 1.00 82.69 84 ALA A CA 1
ATOM 633 C C . ALA A 1 84 ? 3.721 -27.662 -28.743 1.00 82.69 84 ALA A C 1
ATOM 635 O O . ALA A 1 84 ? 2.737 -27.934 -28.058 1.00 82.69 84 ALA A O 1
ATOM 636 N N . ILE A 1 85 ? 4.898 -27.333 -28.195 1.00 84.75 85 ILE A N 1
ATOM 637 C CA . ILE A 1 85 ? 5.125 -27.256 -26.741 1.00 84.75 85 ILE A CA 1
ATOM 638 C C . ILE A 1 85 ? 4.222 -26.196 -26.103 1.00 84.75 85 ILE A C 1
ATOM 640 O O . ILE A 1 85 ? 3.617 -26.456 -25.066 1.00 84.75 85 ILE A O 1
ATOM 644 N N . ILE A 1 86 ? 4.093 -25.020 -26.723 1.00 81.75 86 ILE A N 1
ATOM 645 C CA . ILE A 1 86 ? 3.237 -23.930 -26.230 1.00 81.75 86 ILE A CA 1
ATOM 646 C C . ILE A 1 86 ? 1.765 -24.341 -26.244 1.00 81.75 86 ILE A C 1
ATOM 648 O O . ILE A 1 86 ? 1.065 -24.092 -25.268 1.00 81.75 86 ILE A O 1
ATOM 652 N N . VAL A 1 87 ? 1.293 -24.993 -27.310 1.00 85.00 87 VAL A N 1
ATOM 653 C CA . VAL A 1 87 ? -0.101 -25.452 -27.424 1.00 85.00 87 VAL A CA 1
ATOM 654 C C . VAL A 1 87 ? -0.401 -26.547 -26.403 1.00 85.00 87 VAL A C 1
ATOM 656 O O . VAL A 1 87 ? -1.401 -26.453 -25.696 1.00 85.00 87 VAL A O 1
ATOM 659 N N . VAL A 1 88 ? 0.471 -27.551 -26.264 1.00 89.12 88 VAL A N 1
ATOM 660 C CA . VAL A 1 88 ? 0.320 -28.595 -25.235 1.00 89.12 88 VAL A CA 1
ATOM 661 C C . VAL A 1 88 ? 0.369 -27.978 -23.838 1.00 89.12 88 VAL A C 1
ATOM 663 O O . VAL A 1 88 ? -0.476 -28.284 -23.000 1.00 89.12 88 VAL A O 1
ATOM 666 N N . GLY A 1 89 ? 1.308 -27.060 -23.602 1.00 85.88 89 GLY A N 1
ATOM 667 C CA . GLY A 1 89 ? 1.419 -26.303 -22.361 1.00 85.88 89 GLY A CA 1
ATOM 668 C C . GLY A 1 89 ? 0.149 -25.516 -22.042 1.00 85.88 89 GLY A C 1
ATOM 669 O O . GLY A 1 89 ? -0.332 -25.602 -20.919 1.00 85.88 89 GLY A O 1
ATOM 670 N N . LEU A 1 90 ? -0.443 -24.829 -23.025 1.00 85.12 90 LEU A N 1
ATOM 671 C CA . LEU A 1 90 ? -1.706 -24.103 -22.881 1.00 85.12 90 LEU A CA 1
ATOM 672 C C . LEU A 1 90 ? -2.869 -25.049 -22.572 1.00 85.12 90 LEU A C 1
ATOM 674 O O . LEU A 1 90 ? -3.644 -24.770 -21.665 1.00 85.12 90 LEU A O 1
ATOM 678 N N . ILE A 1 91 ? -2.980 -26.181 -23.274 1.00 87.25 91 ILE A N 1
ATOM 679 C CA . ILE A 1 91 ? -4.024 -27.183 -23.012 1.00 87.25 91 ILE A CA 1
ATOM 680 C C . ILE A 1 91 ? -3.925 -27.680 -21.567 1.00 87.25 91 ILE A C 1
ATOM 682 O O . ILE A 1 91 ? -4.920 -27.653 -20.845 1.00 87.25 91 ILE A O 1
ATOM 686 N N . LEU A 1 92 ? -2.723 -28.064 -21.121 1.00 86.81 92 LEU A N 1
ATOM 687 C CA . LEU A 1 92 ? -2.474 -28.480 -19.738 1.00 86.81 92 LEU A CA 1
ATOM 688 C C . LEU A 1 92 ? -2.768 -27.349 -18.745 1.00 86.81 92 LEU A C 1
ATOM 690 O O . LEU A 1 92 ? -3.367 -27.585 -17.696 1.00 86.81 92 LEU A O 1
ATOM 694 N N . TYR A 1 93 ? -2.396 -26.116 -19.089 1.00 84.25 93 TYR A N 1
ATOM 695 C CA . TYR A 1 93 ? -2.648 -24.938 -18.270 1.00 84.25 93 TYR A CA 1
ATOM 696 C C . TYR A 1 93 ? -4.141 -24.632 -18.135 1.00 84.25 93 TYR A C 1
ATOM 698 O O . TYR A 1 93 ? -4.547 -24.130 -17.094 1.00 84.25 93 TYR A O 1
ATOM 706 N N . LEU A 1 94 ? -4.971 -24.963 -19.133 1.00 87.12 94 LEU A N 1
ATOM 707 C CA . LEU A 1 94 ? -6.426 -24.758 -19.129 1.00 87.12 94 LEU A CA 1
ATOM 708 C C . LEU A 1 94 ? -7.210 -25.821 -18.344 1.00 87.12 94 LEU A C 1
ATOM 710 O O . LEU A 1 94 ? -8.362 -25.568 -17.992 1.00 87.12 94 LEU A O 1
ATOM 714 N N . VAL A 1 95 ? -6.604 -26.971 -18.020 1.00 87.88 95 VAL A N 1
ATOM 715 C CA . VAL A 1 95 ? -7.249 -28.072 -17.272 1.00 87.88 95 VAL A CA 1
ATOM 716 C C . VAL A 1 95 ? -7.946 -27.614 -15.976 1.00 87.88 95 VAL A C 1
ATOM 718 O O . VAL A 1 95 ? -9.078 -28.042 -15.744 1.00 87.88 95 VAL A O 1
ATOM 721 N N . PRO A 1 96 ? -7.369 -26.721 -15.142 1.00 85.19 96 PRO A N 1
ATOM 722 C CA . PRO A 1 96 ? -8.016 -26.256 -13.915 1.00 85.19 96 PRO A CA 1
ATOM 723 C C . PRO A 1 96 ? -9.346 -25.512 -14.113 1.00 85.19 96 PRO A C 1
ATOM 725 O O . PRO A 1 96 ? -10.110 -25.409 -13.154 1.00 85.19 96 PRO A O 1
ATOM 728 N N . ASN A 1 97 ? -9.662 -25.014 -15.315 1.00 82.00 97 ASN A N 1
ATOM 729 C CA . ASN A 1 97 ? -10.950 -24.353 -15.577 1.00 82.00 97 ASN A CA 1
ATOM 730 C C . ASN A 1 97 ? -12.138 -25.322 -15.531 1.00 82.00 97 ASN A C 1
ATOM 732 O O . ASN A 1 97 ? -13.276 -24.899 -15.330 1.00 82.00 97 ASN A O 1
ATOM 736 N N . PHE A 1 98 ? -11.894 -26.622 -15.695 1.00 82.06 98 PHE A N 1
ATOM 737 C CA . PHE A 1 98 ? -12.946 -27.629 -15.706 1.00 82.06 98 PHE A CA 1
ATOM 738 C C . PHE A 1 98 ? -13.241 -28.141 -14.285 1.00 82.06 98 PHE A C 1
ATOM 740 O O . PHE A 1 98 ? -12.341 -28.346 -13.469 1.00 82.06 98 PHE A O 1
ATOM 747 N N . GLY A 1 99 ? -14.526 -28.343 -13.964 1.00 78.69 99 GLY A N 1
ATOM 748 C CA . GLY A 1 99 ? -14.959 -28.983 -12.709 1.00 78.69 99 GLY A CA 1
ATOM 749 C C . GLY A 1 99 ? -14.612 -28.223 -11.416 1.00 78.69 99 GLY A C 1
ATOM 750 O O . GLY A 1 99 ? -14.471 -28.841 -10.353 1.00 78.69 99 GLY A O 1
ATOM 751 N N . GLY A 1 100 ? -14.428 -26.901 -11.503 1.00 78.88 100 GLY A N 1
ATOM 752 C CA . GLY A 1 100 ? -14.051 -26.046 -10.372 1.00 78.88 100 GLY A CA 1
ATOM 753 C C . GLY A 1 100 ? -12.619 -26.268 -9.864 1.00 78.88 100 GLY A C 1
ATOM 754 O O . GLY A 1 100 ? -12.329 -26.026 -8.689 1.00 78.88 100 GLY A O 1
ATOM 755 N N . GLY A 1 101 ? -11.725 -26.796 -10.711 1.00 82.69 101 GLY A N 1
ATOM 756 C CA . GLY A 1 101 ? -10.335 -27.093 -10.353 1.00 82.69 101 GLY A CA 1
ATOM 757 C C . GLY A 1 101 ? -9.564 -25.865 -9.866 1.00 82.69 101 GLY A C 1
ATOM 758 O O . GLY A 1 101 ? -8.815 -25.958 -8.895 1.00 82.69 101 GLY A O 1
ATOM 759 N N . LEU A 1 102 ? -9.803 -24.702 -10.472 1.00 77.75 102 LEU A N 1
ATOM 760 C CA . LEU A 1 102 ? -9.137 -23.448 -10.129 1.00 77.75 102 LEU A CA 1
ATOM 761 C C . LEU A 1 102 ? -9.469 -22.995 -8.697 1.00 77.75 102 LEU A C 1
ATOM 763 O O . LEU A 1 102 ? -8.561 -22.667 -7.935 1.00 77.75 102 LEU A O 1
ATOM 767 N N . GLN A 1 103 ? -10.743 -23.067 -8.289 1.00 77.50 103 GLN A N 1
ATOM 768 C CA . GLN A 1 103 ? -11.162 -22.755 -6.917 1.00 77.50 103 GLN A CA 1
ATOM 769 C C . GLN A 1 103 ? -10.611 -23.773 -5.908 1.00 77.50 103 GLN A C 1
ATOM 771 O O . GLN A 1 103 ? -10.211 -23.405 -4.803 1.00 77.50 103 GLN A O 1
ATOM 776 N N . LYS A 1 104 ? -10.551 -25.060 -6.282 1.00 82.06 104 LYS A N 1
ATOM 777 C CA . LYS A 1 104 ? -9.958 -26.115 -5.440 1.00 82.06 104 LYS A CA 1
ATOM 778 C C . LYS A 1 104 ? -8.456 -25.907 -5.233 1.00 82.06 104 LYS A C 1
ATOM 780 O O . LYS A 1 104 ? -7.971 -26.121 -4.122 1.00 82.06 104 LYS A O 1
ATOM 785 N N . LEU A 1 105 ? -7.734 -25.478 -6.270 1.00 80.69 105 LEU A N 1
ATOM 786 C CA . LEU A 1 105 ? -6.311 -25.150 -6.180 1.00 80.69 105 LEU A CA 1
ATOM 787 C C . LEU A 1 105 ? -6.077 -23.951 -5.260 1.00 80.69 105 LEU A C 1
ATOM 789 O O . LEU A 1 105 ? -5.279 -24.082 -4.335 1.00 80.69 105 LEU A O 1
ATOM 793 N N . ASP A 1 106 ? -6.803 -22.841 -5.446 1.00 75.19 106 ASP A N 1
ATOM 794 C CA . ASP A 1 106 ? -6.697 -21.655 -4.573 1.00 75.19 106 ASP A CA 1
ATOM 795 C C . ASP A 1 106 ? -6.959 -22.042 -3.104 1.00 75.19 106 ASP A C 1
ATOM 797 O O . ASP A 1 106 ? -6.123 -21.811 -2.228 1.00 75.19 106 ASP A O 1
ATOM 801 N N . LYS A 1 107 ? -8.042 -22.793 -2.836 1.00 76.25 107 LYS A N 1
ATOM 802 C CA . LYS A 1 107 ? -8.349 -23.302 -1.487 1.00 76.25 107 LYS A CA 1
ATOM 803 C C . LYS A 1 107 ? -7.243 -24.206 -0.927 1.00 76.25 107 LYS A C 1
ATOM 805 O O . LYS A 1 107 ? -6.914 -24.106 0.254 1.00 76.25 107 LYS A O 1
ATOM 810 N N . SER A 1 108 ? -6.646 -25.076 -1.746 1.00 79.06 108 SER A N 1
ATOM 811 C CA . SER A 1 108 ? -5.549 -25.954 -1.316 1.00 79.06 108 SER A CA 1
ATOM 812 C C . SER A 1 108 ? -4.270 -25.177 -0.993 1.00 79.06 108 SER A C 1
ATOM 814 O O . SER A 1 108 ? -3.623 -25.472 0.015 1.00 79.06 108 SER A O 1
ATOM 816 N N . PHE A 1 109 ? -3.917 -24.167 -1.794 1.00 75.12 109 PHE A N 1
ATOM 817 C CA . PHE A 1 109 ? -2.796 -23.272 -1.498 1.00 75.12 109 PHE A CA 1
ATOM 818 C C . PHE A 1 109 ? -3.022 -22.516 -0.188 1.00 75.12 109 PHE A C 1
ATOM 820 O O . PHE A 1 109 ? -2.120 -22.475 0.649 1.00 75.12 109 PHE A O 1
ATOM 827 N N . MET A 1 110 ? -4.235 -22.008 0.040 1.00 73.00 110 MET A N 1
ATOM 828 C CA . MET A 1 110 ? -4.578 -21.320 1.286 1.00 73.00 110 MET A CA 1
ATOM 829 C C . MET A 1 110 ? -4.517 -22.245 2.503 1.00 73.00 110 MET A C 1
ATOM 831 O O . MET A 1 110 ? -3.919 -21.885 3.515 1.00 73.00 110 MET A O 1
ATOM 835 N N . GLN A 1 111 ? -5.038 -23.468 2.399 1.00 79.94 111 GLN A N 1
ATOM 836 C CA . GLN A 1 111 ? -4.946 -24.448 3.485 1.00 79.94 111 GLN A CA 1
ATOM 837 C C . GLN A 1 111 ? -3.488 -24.833 3.801 1.00 79.94 111 GLN A C 1
ATOM 839 O O . GLN A 1 111 ? -3.150 -25.090 4.956 1.00 79.94 111 GLN A O 1
ATOM 844 N N . LYS A 1 112 ? -2.603 -24.850 2.793 1.00 79.44 112 LYS A N 1
ATOM 845 C CA . LYS A 1 112 ? -1.157 -25.040 2.996 1.00 79.44 112 LYS A CA 1
ATOM 846 C C . LYS A 1 112 ? -0.503 -23.828 3.662 1.00 79.44 112 LYS A C 1
ATOM 848 O O . LYS A 1 112 ? 0.346 -24.024 4.528 1.00 79.44 112 LYS A O 1
ATOM 853 N N . ALA A 1 113 ? -0.889 -22.609 3.281 1.00 72.69 113 ALA A N 1
ATOM 854 C CA . ALA A 1 113 ? -0.377 -21.377 3.882 1.00 72.69 113 ALA A CA 1
ATOM 855 C C . ALA A 1 113 ? -0.750 -21.266 5.371 1.00 72.69 113 ALA A C 1
ATOM 857 O O . ALA A 1 113 ? 0.082 -20.883 6.188 1.00 72.69 113 ALA A O 1
ATOM 858 N N . PHE A 1 114 ? -1.963 -21.689 5.738 1.00 77.31 114 PHE A N 1
ATOM 859 C CA . PHE A 1 114 ? -2.466 -21.722 7.115 1.00 77.31 114 PHE A CA 1
ATOM 860 C C . PHE A 1 114 ? -2.416 -23.134 7.719 1.00 77.31 114 PHE A C 1
ATOM 862 O O . PHE A 1 114 ? -3.368 -23.603 8.346 1.00 77.31 114 PHE A O 1
ATOM 869 N N . LYS A 1 115 ? -1.297 -23.845 7.530 1.00 82.75 115 LYS A N 1
ATOM 870 C CA . LYS A 1 115 ? -1.137 -25.217 8.032 1.00 82.75 115 LYS A CA 1
ATOM 871 C C . LYS A 1 115 ? -1.397 -25.288 9.544 1.00 82.75 115 LYS A C 1
ATOM 873 O O . LYS A 1 115 ? -0.807 -24.547 10.325 1.00 82.75 115 LYS A O 1
ATOM 878 N N . GLY A 1 116 ? -2.250 -26.227 9.952 1.00 85.81 116 GLY A N 1
ATOM 879 C CA . GLY A 1 116 ? -2.634 -26.416 11.355 1.00 85.81 116 GLY A CA 1
ATOM 880 C C . GLY A 1 116 ? -3.786 -25.526 11.826 1.00 85.81 116 GLY A C 1
ATOM 881 O O . GLY A 1 116 ? -4.138 -25.600 12.999 1.00 85.81 116 GLY A O 1
ATOM 882 N N . TYR A 1 117 ? -4.375 -24.727 10.935 1.00 87.88 117 TYR A N 1
ATOM 883 C CA . TYR A 1 117 ? -5.625 -24.020 11.173 1.00 87.88 117 TYR A CA 1
ATOM 884 C C . TYR A 1 117 ? -6.727 -24.540 10.241 1.00 87.88 117 TYR A C 1
ATOM 886 O O . TYR A 1 117 ? -6.469 -24.944 9.107 1.00 87.88 117 TYR A O 1
ATOM 894 N N . GLU A 1 118 ? -7.968 -24.494 10.705 1.00 91.38 118 GLU A N 1
ATOM 895 C CA . GLU A 1 118 ? -9.158 -24.635 9.872 1.00 91.38 118 GLU A CA 1
ATOM 896 C C . GLU A 1 118 ? -9.484 -23.271 9.248 1.00 91.38 118 GLU A C 1
ATOM 898 O O . GLU A 1 118 ? -9.747 -22.304 9.963 1.00 91.38 118 GLU A O 1
ATOM 903 N N . VAL A 1 119 ? -9.442 -23.162 7.917 1.00 90.62 119 VAL A N 1
ATOM 904 C CA . VAL A 1 119 ? -9.806 -21.920 7.218 1.00 90.62 119 VAL A CA 1
ATOM 905 C C . VAL A 1 119 ? -11.330 -21.851 7.087 1.00 90.62 119 VAL A C 1
ATOM 907 O O . VAL A 1 119 ? -11.915 -22.555 6.264 1.00 90.62 119 VAL A O 1
ATOM 910 N N . LEU A 1 120 ? -11.968 -20.994 7.889 1.00 91.19 120 LEU A N 1
ATOM 911 C CA . LEU A 1 120 ? -13.424 -20.806 7.904 1.00 91.19 120 LEU A CA 1
ATOM 912 C C . LEU A 1 120 ? -13.903 -19.898 6.770 1.00 91.19 120 LEU A C 1
ATOM 914 O O . LEU A 1 120 ? -14.959 -20.135 6.187 1.00 91.19 120 LEU A O 1
ATOM 918 N N . TYR A 1 121 ? -13.122 -18.862 6.461 1.00 90.25 121 TYR A N 1
ATOM 919 C CA . TYR A 1 121 ? -13.391 -17.913 5.385 1.00 90.25 121 TYR A CA 1
ATOM 920 C C . TYR A 1 121 ? -12.079 -17.440 4.762 1.00 90.25 121 TYR A C 1
ATOM 922 O O . TYR A 1 121 ? -11.103 -17.206 5.474 1.00 90.25 121 TYR A O 1
ATOM 930 N N . SER A 1 122 ? -12.059 -17.251 3.444 1.00 86.44 122 SER A N 1
ATOM 931 C CA . SER A 1 122 ? -11.000 -16.514 2.756 1.00 86.44 122 SER A CA 1
ATOM 932 C C . SER A 1 122 ? -11.573 -15.848 1.509 1.00 86.44 122 SER A C 1
ATOM 934 O O . SER A 1 122 ? -12.157 -16.533 0.669 1.00 86.44 122 SER A O 1
ATOM 936 N N . GLY A 1 123 ? -11.423 -14.530 1.398 1.00 79.38 123 GLY A N 1
ATOM 937 C CA . GLY A 1 123 ? -11.966 -13.747 0.290 1.00 79.38 123 GLY A CA 1
ATOM 938 C C . GLY A 1 123 ? -11.206 -12.443 0.073 1.00 79.38 123 GLY A C 1
ATOM 939 O O . GLY A 1 123 ? -10.604 -11.902 1.003 1.00 79.38 123 GLY A O 1
ATOM 940 N N . GLU A 1 124 ? -11.195 -11.954 -1.168 1.00 76.31 124 GLU A N 1
ATOM 941 C CA . GLU A 1 124 ? -10.674 -10.622 -1.492 1.00 76.31 124 GLU A CA 1
ATOM 942 C C . GLU A 1 124 ? -11.748 -9.569 -1.204 1.00 76.31 124 GLU A C 1
ATOM 944 O O . GLU A 1 124 ? -12.844 -9.635 -1.755 1.00 76.31 124 GLU A O 1
ATOM 949 N N . HIS A 1 125 ? -11.423 -8.579 -0.374 1.00 75.38 125 HIS A N 1
ATOM 950 C CA . HIS A 1 125 ? -12.261 -7.397 -0.163 1.00 75.38 125 HIS A CA 1
ATOM 951 C C . HIS A 1 125 ? -11.586 -6.157 -0.753 1.00 75.38 125 HIS A C 1
ATOM 953 O O . HIS A 1 125 ? -10.403 -6.168 -1.095 1.00 75.38 125 HIS A O 1
ATOM 959 N N . SER A 1 126 ? -12.330 -5.050 -0.815 1.00 61.31 126 SER A N 1
ATOM 960 C CA . SER A 1 126 ? -11.915 -3.779 -1.433 1.00 61.31 126 SER A CA 1
ATOM 961 C C . SER A 1 126 ? -10.547 -3.248 -0.987 1.00 61.31 126 SER A C 1
ATOM 963 O O . SER A 1 126 ? -9.901 -2.532 -1.753 1.00 61.31 126 SER A O 1
ATOM 965 N N . ARG A 1 127 ? -10.107 -3.585 0.234 1.00 60.38 127 ARG A N 1
ATOM 966 C CA . ARG A 1 127 ? -8.831 -3.140 0.813 1.00 60.38 127 ARG A CA 1
ATOM 967 C C . ARG A 1 127 ? -7.773 -4.243 0.897 1.00 60.38 127 ARG A C 1
ATOM 969 O O . ARG A 1 127 ? -6.589 -3.927 0.905 1.00 60.38 127 ARG A O 1
ATOM 976 N N . SER A 1 128 ? -8.159 -5.516 0.965 1.00 66.81 128 SER A N 1
ATOM 977 C CA . SER A 1 128 ? -7.237 -6.634 1.225 1.00 66.81 128 SER A CA 1
ATOM 978 C C . SER A 1 128 ? -7.955 -7.980 1.221 1.00 66.81 128 SER A C 1
ATOM 980 O O . SER A 1 128 ? -9.152 -8.042 1.509 1.00 66.81 128 SER A O 1
ATOM 982 N N . ARG A 1 129 ? -7.197 -9.069 1.048 1.00 77.75 129 ARG A N 1
ATOM 983 C CA . ARG A 1 129 ? -7.664 -10.413 1.404 1.00 77.75 129 ARG A CA 1
ATOM 984 C C . ARG A 1 129 ? -7.949 -10.492 2.900 1.00 77.75 129 ARG A C 1
ATOM 986 O O . ARG A 1 129 ? -7.071 -10.173 3.702 1.00 77.75 129 ARG A O 1
ATOM 993 N N . ILE A 1 130 ? -9.133 -10.966 3.264 1.00 85.88 130 ILE A N 1
ATOM 994 C CA . ILE A 1 130 ? -9.507 -11.284 4.641 1.00 85.88 130 ILE A CA 1
ATOM 995 C C . ILE A 1 130 ? -9.590 -12.800 4.768 1.00 85.88 130 ILE A C 1
ATOM 997 O O . ILE A 1 130 ? -10.222 -13.466 3.951 1.00 85.88 130 ILE A O 1
ATOM 1001 N N . THR A 1 131 ? -8.917 -13.356 5.773 1.00 88.25 131 THR A N 1
ATOM 1002 C CA . THR A 1 131 ? -8.941 -14.793 6.063 1.00 88.25 131 THR A CA 1
ATOM 1003 C C . THR A 1 131 ? -9.281 -15.013 7.529 1.00 88.25 131 THR A C 1
ATOM 1005 O O . THR A 1 131 ? -8.557 -14.555 8.406 1.00 88.25 131 THR A O 1
ATOM 1008 N N . LEU A 1 132 ? -10.378 -15.719 7.796 1.00 92.62 132 LEU A N 1
ATOM 1009 C CA . LEU A 1 132 ? -10.758 -16.145 9.138 1.00 92.62 132 LEU A CA 1
ATOM 1010 C C . LEU A 1 132 ? -10.343 -17.599 9.323 1.00 92.62 132 LEU A C 1
ATOM 1012 O O . LEU A 1 132 ? -10.754 -18.476 8.559 1.00 92.62 132 LEU A O 1
ATOM 1016 N N . VAL A 1 133 ? -9.550 -17.849 10.355 1.00 93.19 133 VAL A N 1
ATOM 1017 C CA . VAL A 1 133 ? -9.064 -19.181 10.697 1.00 93.19 133 VAL A CA 1
ATOM 1018 C C . VAL A 1 133 ? -9.457 -19.569 12.115 1.00 93.19 133 VAL A C 1
ATOM 1020 O O . VAL A 1 133 ? -9.650 -18.705 12.971 1.00 93.19 133 VAL A O 1
ATOM 1023 N N . LYS A 1 134 ? -9.545 -20.873 12.372 1.00 93.94 134 LYS A N 1
ATOM 1024 C CA . LYS A 1 134 ? -9.845 -21.451 13.682 1.00 93.94 134 LYS A CA 1
ATOM 1025 C C . LYS A 1 134 ? -8.811 -22.504 14.056 1.00 93.94 134 LYS A C 1
ATOM 1027 O O . LYS A 1 134 ? -8.416 -23.321 13.227 1.00 93.94 134 LYS A O 1
ATOM 1032 N N . LYS A 1 135 ? -8.376 -22.491 15.313 1.00 93.06 135 LYS A N 1
ATOM 1033 C CA . LYS A 1 135 ? -7.503 -23.515 15.894 1.00 93.06 135 LYS A CA 1
ATOM 1034 C C . LYS A 1 135 ? -7.735 -23.599 17.398 1.00 93.06 135 LYS A C 1
ATOM 1036 O O . LYS A 1 135 ? -7.729 -22.571 18.065 1.00 93.06 135 LYS A O 1
ATOM 1041 N N . ASP A 1 136 ? -7.952 -24.806 17.919 1.00 91.00 136 ASP A N 1
ATOM 1042 C CA . ASP A 1 136 ? -8.103 -25.076 19.359 1.00 91.00 136 ASP A CA 1
ATOM 1043 C C . ASP A 1 136 ? -9.126 -24.150 20.056 1.00 91.00 136 ASP A C 1
ATOM 1045 O O . ASP A 1 136 ? -8.890 -23.621 21.138 1.00 91.00 136 ASP A O 1
ATOM 1049 N N . GLY A 1 137 ? -10.256 -23.881 19.389 1.00 86.62 137 GLY A N 1
ATOM 1050 C CA . GLY A 1 137 ? -11.313 -22.991 19.895 1.00 86.62 137 GLY A CA 1
ATOM 1051 C C . GLY A 1 137 ? -11.011 -21.489 19.807 1.00 86.62 137 GLY A C 1
ATOM 1052 O O . GLY A 1 137 ? -11.888 -20.683 20.111 1.00 86.62 137 GLY A O 1
ATOM 1053 N N . ARG A 1 138 ? -9.816 -21.099 19.348 1.00 90.19 138 ARG A N 1
ATOM 1054 C CA . ARG A 1 138 ? -9.430 -19.708 19.089 1.00 90.19 138 ARG A CA 1
ATOM 1055 C C . ARG A 1 138 ? -9.638 -19.350 17.624 1.00 90.19 138 ARG A C 1
ATOM 1057 O O . ARG A 1 138 ? -9.378 -20.160 16.732 1.00 90.19 138 ARG A O 1
ATOM 1064 N N . TYR A 1 139 ? -10.063 -18.118 17.383 1.00 92.44 139 TYR A N 1
ATOM 1065 C CA . TYR A 1 139 ? -10.257 -17.561 16.050 1.00 92.44 139 TYR A CA 1
ATOM 1066 C C . TYR A 1 139 ? -9.195 -16.506 15.764 1.00 92.44 139 TYR A C 1
ATOM 1068 O O . TYR A 1 139 ? -8.883 -15.689 16.629 1.00 92.44 139 TYR A O 1
ATOM 1076 N N . GLY A 1 140 ? -8.662 -16.517 14.546 1.00 90.81 140 GLY A N 1
ATOM 1077 C CA . GLY A 1 140 ? -7.725 -15.517 14.052 1.00 90.81 140 GLY A CA 1
ATOM 1078 C C . GLY A 1 140 ? -8.251 -14.880 12.774 1.00 90.81 140 GLY A C 1
ATOM 1079 O O . GLY A 1 140 ? -8.519 -15.592 11.807 1.00 90.81 140 GLY A O 1
ATOM 1080 N N . LEU A 1 141 ? -8.385 -13.555 12.748 1.00 89.62 141 LEU A N 1
ATOM 1081 C CA . LEU A 1 141 ? -8.667 -12.815 11.520 1.00 89.62 141 LEU A CA 1
ATOM 1082 C C . LEU A 1 141 ? -7.361 -12.260 10.959 1.00 89.62 141 LEU A C 1
ATOM 1084 O O . LEU A 1 141 ? -6.680 -11.472 11.616 1.00 89.62 141 LEU A O 1
ATOM 1088 N N . TYR A 1 142 ? -7.034 -12.650 9.735 1.00 83.94 142 TYR A N 1
ATOM 1089 C CA . TYR A 1 142 ? -5.869 -12.192 8.995 1.00 83.94 142 TYR A CA 1
ATOM 1090 C C . TYR A 1 142 ? -6.280 -11.235 7.882 1.00 83.94 142 TYR A C 1
ATOM 1092 O O . TYR A 1 142 ? -7.219 -11.502 7.131 1.00 83.94 142 TYR A O 1
ATOM 1100 N N . LYS A 1 143 ? -5.521 -10.150 7.750 1.00 78.38 143 LYS A N 1
ATOM 1101 C CA . LYS A 1 143 ? -5.581 -9.193 6.645 1.00 78.38 143 LYS A CA 1
ATOM 1102 C C . LYS A 1 143 ? -4.303 -9.339 5.832 1.00 78.38 143 LYS A C 1
ATOM 1104 O O . LYS A 1 143 ? -3.208 -9.061 6.326 1.00 78.38 143 LYS A O 1
ATOM 1109 N N . GLY A 1 144 ? -4.423 -9.849 4.609 1.00 75.81 144 GLY A N 1
ATOM 1110 C CA . GLY A 1 144 ? -3.285 -10.411 3.885 1.00 75.81 144 GLY A CA 1
ATOM 1111 C C . GLY A 1 144 ? -2.637 -11.524 4.714 1.00 75.81 144 GLY A C 1
ATOM 1112 O O . GLY A 1 144 ? -3.288 -12.517 5.029 1.00 75.81 144 GLY A O 1
ATOM 1113 N N . ASN A 1 145 ? -1.383 -11.315 5.119 1.00 68.12 145 ASN A N 1
ATOM 1114 C CA . ASN A 1 145 ? -0.630 -12.257 5.957 1.00 68.12 145 ASN A CA 1
ATOM 1115 C C . ASN A 1 145 ? -0.468 -11.785 7.414 1.00 68.12 145 ASN A C 1
ATOM 1117 O O . ASN A 1 145 ? 0.193 -12.455 8.206 1.00 68.12 145 ASN A O 1
ATOM 1121 N N . SER A 1 146 ? -1.059 -10.647 7.782 1.00 72.44 146 SER A N 1
ATOM 1122 C CA . SER A 1 146 ? -0.939 -10.076 9.125 1.00 72.44 146 SER A CA 1
ATOM 1123 C C . SER A 1 146 ? -2.143 -10.454 9.977 1.00 72.44 146 SER A C 1
ATOM 1125 O O . SER A 1 146 ? -3.281 -10.238 9.564 1.00 72.44 146 SER A O 1
ATOM 1127 N N . LEU A 1 147 ? -1.899 -10.984 11.178 1.00 78.81 147 LEU A N 1
ATOM 1128 C CA . LEU A 1 147 ? -2.950 -11.207 12.171 1.00 78.81 147 LEU A CA 1
ATOM 1129 C C . LEU A 1 147 ? -3.467 -9.852 12.664 1.00 78.81 147 LEU A C 1
ATOM 1131 O O . LEU A 1 147 ? -2.688 -9.016 13.126 1.00 78.81 147 LEU A O 1
ATOM 1135 N N . VAL A 1 148 ? -4.774 -9.656 12.552 1.00 77.75 148 VAL A N 1
ATOM 1136 C CA . VAL A 1 148 ? -5.483 -8.420 12.896 1.00 77.75 148 VAL A CA 1
ATOM 1137 C C . VAL A 1 148 ? -6.277 -8.602 14.179 1.00 77.75 148 VAL A C 1
ATOM 1139 O O . VAL A 1 148 ? -6.183 -7.757 15.066 1.00 77.75 148 VAL A O 1
ATOM 1142 N N . TYR A 1 149 ? -6.982 -9.730 14.305 1.00 81.81 149 TYR A N 1
ATOM 1143 C CA . TYR A 1 149 ? -7.747 -10.075 15.500 1.00 81.81 149 TYR A CA 1
ATOM 1144 C C . TYR A 1 149 ? -7.450 -11.489 15.976 1.00 81.81 149 TYR A C 1
ATOM 1146 O O . TYR A 1 149 ? -7.359 -12.409 15.167 1.00 81.81 149 TYR A O 1
ATOM 1154 N N . SER A 1 150 ? -7.371 -11.651 17.295 1.00 85.62 150 SER A N 1
ATOM 1155 C CA . SER A 1 150 ? -7.500 -12.935 17.979 1.00 85.62 150 SER A CA 1
ATOM 1156 C C . SER A 1 150 ? -8.768 -12.901 18.824 1.00 85.62 150 SER A C 1
ATOM 1158 O O . SER A 1 150 ? -9.061 -11.882 19.443 1.00 85.62 150 SER A O 1
ATOM 1160 N N . LYS A 1 151 ? -9.516 -14.003 18.857 1.00 86.94 151 LYS A N 1
ATOM 1161 C CA . LYS A 1 151 ? -10.660 -14.184 19.755 1.00 86.94 151 LYS A CA 1
ATOM 1162 C C . LYS A 1 151 ? -10.569 -15.557 20.433 1.00 86.94 151 LYS A C 1
ATOM 1164 O O . LYS A 1 151 ? -10.583 -16.565 19.721 1.00 86.94 151 LYS A O 1
ATOM 1169 N N . PRO A 1 152 ? -10.495 -15.631 21.774 1.00 84.75 152 PRO A N 1
ATOM 1170 C CA . PRO A 1 152 ? -10.351 -14.511 22.711 1.00 84.75 152 PRO A CA 1
ATOM 1171 C C . PRO A 1 152 ? -8.956 -13.857 22.644 1.00 84.75 152 PRO A C 1
ATOM 1173 O O . PRO A 1 152 ? -7.982 -14.481 22.208 1.00 84.75 152 PRO A O 1
ATOM 1176 N N . ASP A 1 153 ? -8.866 -12.614 23.116 1.00 83.88 153 ASP A N 1
ATOM 1177 C CA . ASP A 1 153 ? -7.617 -11.880 23.353 1.00 83.88 153 ASP A CA 1
ATOM 1178 C C . ASP A 1 153 ? -7.680 -11.235 24.749 1.00 83.88 153 ASP A C 1
ATOM 1180 O O . ASP A 1 153 ? -8.617 -10.501 25.075 1.00 83.88 153 ASP A O 1
ATOM 1184 N N . GLU A 1 154 ? -6.695 -11.552 25.591 1.00 80.31 154 GLU A N 1
ATOM 1185 C CA . GLU A 1 154 ? -6.646 -11.156 27.004 1.00 80.31 154 GLU A CA 1
ATOM 1186 C C . GLU A 1 154 ? -6.590 -9.637 27.194 1.00 80.31 154 GLU A C 1
ATOM 1188 O O . GLU A 1 154 ? -7.036 -9.122 28.224 1.00 80.31 154 GLU A O 1
ATOM 1193 N N . LYS A 1 155 ? -6.112 -8.885 26.192 1.00 84.00 155 LYS A N 1
ATOM 1194 C CA . LYS A 1 155 ? -6.035 -7.421 26.291 1.00 84.00 155 LYS A CA 1
ATOM 1195 C C . LYS A 1 155 ? -7.405 -6.771 26.491 1.00 84.00 155 LYS A C 1
ATOM 1197 O O . LYS A 1 155 ? -7.491 -5.714 27.120 1.00 84.00 155 LYS A O 1
ATOM 1202 N N . TYR A 1 156 ? -8.473 -7.394 25.987 1.00 89.50 156 TYR A N 1
ATOM 1203 C CA . TYR A 1 156 ? -9.829 -6.857 26.086 1.00 89.50 156 TYR A CA 1
ATOM 1204 C C . TYR A 1 156 ? -10.428 -7.009 27.479 1.00 89.50 156 TYR A C 1
ATOM 1206 O O . TYR A 1 156 ? -11.160 -6.124 27.913 1.00 89.50 156 TYR A O 1
ATOM 1214 N N . TRP A 1 157 ? -10.059 -8.058 28.217 1.00 88.31 157 TRP A N 1
ATOM 1215 C CA . TRP A 1 157 ? -10.461 -8.199 29.617 1.00 88.31 157 TRP A CA 1
ATOM 1216 C C . TRP A 1 157 ? -9.941 -7.019 30.447 1.00 88.31 157 TRP A C 1
ATOM 1218 O O . TRP A 1 157 ? -10.694 -6.390 31.190 1.00 88.31 157 TRP A O 1
ATOM 1228 N N . LYS A 1 158 ? -8.674 -6.637 30.236 1.00 88.06 158 LYS A N 1
ATOM 1229 C CA . LYS A 1 158 ? -8.071 -5.474 30.900 1.00 88.06 158 LYS A CA 1
ATOM 1230 C C . LYS A 1 158 ? -8.745 -4.155 30.500 1.00 88.06 158 LYS A C 1
ATOM 1232 O O . LYS A 1 158 ? -8.919 -3.290 31.352 1.00 88.06 158 LYS A O 1
ATOM 1237 N N . LEU A 1 159 ? -9.159 -4.006 29.237 1.00 90.38 159 LEU A N 1
ATOM 1238 C CA . LEU A 1 159 ? -9.941 -2.845 28.788 1.00 90.38 159 LEU A CA 1
ATOM 1239 C C . LEU A 1 159 ? -11.277 -2.750 29.529 1.00 90.38 159 LEU A C 1
ATOM 1241 O O . LEU A 1 159 ? -11.615 -1.678 30.025 1.00 90.38 159 LEU A O 1
ATOM 1245 N N . GLY A 1 160 ? -12.001 -3.869 29.643 1.00 90.31 160 GLY A N 1
ATOM 1246 C CA . GLY A 1 160 ? -13.268 -3.928 30.373 1.00 90.31 160 GLY A CA 1
ATOM 1247 C C . GLY A 1 160 ? -13.120 -3.506 31.835 1.00 90.31 160 GLY A C 1
ATOM 1248 O O . GLY A 1 160 ? -13.951 -2.763 32.343 1.00 90.31 160 GLY A O 1
ATOM 1249 N N . GLN A 1 161 ? -12.024 -3.903 32.490 1.00 89.75 161 GLN A N 1
ATOM 1250 C CA . GLN A 1 161 ? -11.733 -3.486 33.864 1.00 89.75 161 GLN A CA 1
ATOM 1251 C C . GLN A 1 161 ? -11.451 -1.987 33.991 1.00 89.75 161 GLN A C 1
ATOM 1253 O O . GLN A 1 161 ? -12.018 -1.341 34.873 1.00 89.75 161 GLN A O 1
ATOM 1258 N N . ILE A 1 162 ? -10.599 -1.429 33.123 1.00 89.81 162 ILE A N 1
ATOM 1259 C CA . ILE A 1 162 ? -10.230 -0.006 33.179 1.00 89.81 162 ILE A CA 1
ATOM 1260 C C . ILE A 1 162 ? -11.458 0.879 32.934 1.00 89.81 162 ILE A C 1
ATOM 1262 O O . ILE A 1 162 ? -11.627 1.888 33.609 1.00 89.81 162 ILE A O 1
ATOM 1266 N N . LEU A 1 163 ? -12.334 0.479 32.009 1.00 92.06 163 LEU A N 1
ATOM 1267 C CA . LEU A 1 163 ? -13.524 1.245 31.628 1.00 92.06 163 LEU A CA 1
ATOM 1268 C C . LEU A 1 163 ? -14.799 0.831 32.383 1.00 92.06 163 LEU A C 1
ATOM 1270 O O . LEU A 1 163 ? -15.892 1.260 32.026 1.00 92.06 163 LEU A O 1
ATOM 1274 N N . SER A 1 164 ? -14.682 0.017 33.437 1.00 91.56 164 SER A N 1
ATOM 1275 C CA . SER A 1 164 ? -15.827 -0.487 34.217 1.00 91.56 164 SER A CA 1
ATOM 1276 C C . SER A 1 164 ? -16.652 0.609 34.902 1.00 91.56 164 SER A C 1
ATOM 1278 O O . SER A 1 164 ? -17.826 0.404 35.213 1.00 91.56 164 SER A O 1
ATOM 1280 N N . GLY A 1 165 ? -16.042 1.774 35.143 1.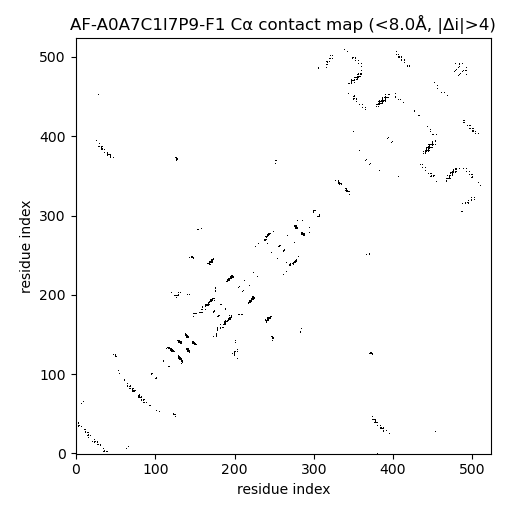00 91.00 165 GLY A N 1
ATOM 1281 C CA . GLY A 1 165 ? -16.672 2.934 35.770 1.00 91.00 165 GLY A CA 1
ATOM 1282 C C . GLY A 1 165 ? -17.442 3.855 34.821 1.00 91.00 165 GLY A C 1
ATOM 1283 O O . GLY A 1 165 ? -18.169 4.716 35.314 1.00 91.00 165 GLY A O 1
ATOM 1284 N N . GLU A 1 166 ? -17.284 3.681 33.509 1.00 94.50 166 GLU A N 1
ATOM 1285 C CA . GLU A 1 166 ? -17.703 4.638 32.479 1.00 94.50 166 GLU A CA 1
ATOM 1286 C C . GLU A 1 166 ? -19.080 4.265 31.906 1.00 94.50 166 GLU A C 1
ATOM 1288 O O . GLU A 1 166 ? -19.387 3.082 31.756 1.00 94.50 166 GLU A O 1
ATOM 1293 N N . GLU A 1 167 ? -19.923 5.247 31.558 1.00 95.56 167 GLU A N 1
ATOM 1294 C CA . GLU A 1 167 ? -21.267 4.962 31.027 1.00 95.56 167 GLU A CA 1
ATOM 1295 C C . GLU A 1 167 ? -21.309 4.980 29.498 1.00 95.56 167 GLU A C 1
ATOM 1297 O O . GLU A 1 167 ? -21.877 4.080 28.871 1.00 95.56 167 GLU A O 1
ATOM 1302 N N . ARG A 1 168 ? -20.714 6.003 28.883 1.00 96.19 168 ARG A N 1
ATOM 1303 C CA . ARG A 1 168 ? -20.760 6.234 27.443 1.00 96.19 168 ARG A CA 1
ATOM 1304 C C . ARG A 1 168 ? -19.372 6.153 26.823 1.00 96.19 168 ARG A C 1
ATOM 1306 O O . ARG A 1 168 ? -18.539 7.036 27.022 1.00 96.19 168 ARG A O 1
ATOM 1313 N N . ILE A 1 169 ? -19.149 5.111 26.026 1.00 97.38 169 ILE A N 1
ATOM 1314 C CA . ILE A 1 169 ? -17.827 4.748 25.509 1.00 97.38 169 ILE A CA 1
ATOM 1315 C C . ILE A 1 169 ? -17.782 4.857 23.984 1.00 97.38 169 ILE A C 1
ATOM 1317 O O . ILE A 1 169 ? -18.636 4.309 23.287 1.00 97.38 169 ILE A O 1
ATOM 1321 N N . LEU A 1 170 ? -16.749 5.513 23.456 1.00 96.62 170 LEU A N 1
ATOM 1322 C CA . LEU A 1 170 ? -16.356 5.418 22.050 1.00 96.62 170 LEU A CA 1
ATOM 1323 C C . LEU A 1 170 ? -15.314 4.308 21.891 1.00 96.62 170 LEU A C 1
ATOM 1325 O O . LEU A 1 170 ? -14.223 4.389 22.445 1.00 96.62 170 LEU A O 1
ATOM 1329 N N . LEU A 1 171 ? -15.620 3.283 21.109 1.00 95.56 171 LEU A N 1
ATOM 1330 C CA . LEU A 1 171 ? -14.704 2.196 20.793 1.00 95.56 171 LEU A CA 1
ATOM 1331 C C . LEU A 1 171 ? -14.338 2.252 19.309 1.00 95.56 171 LEU A C 1
ATOM 1333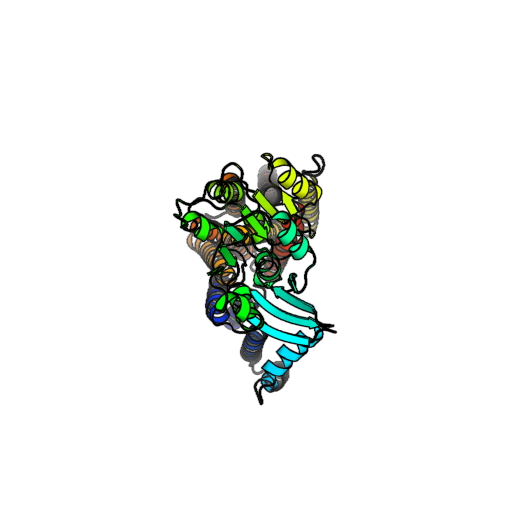 O O . LEU A 1 171 ? -15.186 2.037 18.446 1.00 95.56 171 LEU A O 1
ATOM 1337 N N . ILE A 1 172 ? -13.068 2.507 19.006 1.00 93.12 172 ILE A N 1
ATOM 1338 C CA . ILE A 1 172 ? -12.534 2.474 17.644 1.00 93.12 172 ILE A CA 1
ATOM 1339 C C . ILE A 1 172 ? -11.766 1.163 17.472 1.00 93.12 172 ILE A C 1
ATOM 1341 O O . ILE A 1 172 ? -10.716 0.973 18.085 1.00 93.12 172 ILE A O 1
ATOM 1345 N N . ASN A 1 173 ? -12.291 0.285 16.615 1.00 90.38 173 ASN A N 1
ATOM 1346 C CA . ASN A 1 173 ? -11.843 -1.084 16.343 1.00 90.38 173 ASN A CA 1
ATOM 1347 C C . ASN A 1 173 ? -11.890 -2.034 17.553 1.00 90.38 173 ASN A C 1
ATOM 1349 O O . ASN A 1 173 ? -12.240 -1.667 18.670 1.00 90.38 173 ASN A O 1
ATOM 1353 N N . GLY A 1 174 ? -11.546 -3.309 17.332 1.00 87.19 174 GLY A N 1
ATOM 1354 C CA . GLY A 1 174 ? -11.381 -4.300 18.405 1.00 87.19 174 GLY A CA 1
ATOM 1355 C C . GLY A 1 174 ? -12.681 -4.835 19.011 1.00 87.19 174 GLY A C 1
ATOM 1356 O O . GLY A 1 174 ? -12.630 -5.781 19.798 1.00 87.19 174 GLY A O 1
ATOM 1357 N N . GLY A 1 175 ? -13.836 -4.292 18.615 1.00 88.88 175 GLY A N 1
ATOM 1358 C CA . GLY A 1 175 ? -15.148 -4.712 19.100 1.00 88.88 175 GLY A CA 1
ATOM 1359 C C . GLY A 1 175 ? -15.410 -6.198 18.882 1.00 88.88 175 GLY A C 1
ATOM 1360 O O . GLY A 1 175 ? -15.587 -6.939 19.849 1.00 88.88 175 GLY A O 1
ATOM 1361 N N . PHE A 1 176 ? -15.321 -6.661 17.631 1.00 86.56 176 PHE A N 1
ATOM 1362 C CA . PHE A 1 176 ? -15.528 -8.073 17.281 1.00 86.56 176 PHE A CA 1
ATOM 1363 C C . PHE A 1 176 ? -14.544 -9.053 17.933 1.00 86.56 176 PHE A C 1
ATOM 1365 O O . PHE A 1 176 ? -14.852 -10.240 18.081 1.00 86.56 176 PHE A O 1
ATOM 1372 N N . ALA A 1 177 ? -13.360 -8.571 18.307 1.00 83.19 177 ALA A N 1
ATOM 1373 C CA . ALA A 1 177 ? -12.284 -9.382 18.864 1.00 83.19 177 ALA A CA 1
ATOM 1374 C C . ALA A 1 177 ? -12.441 -9.652 20.372 1.00 83.19 177 ALA A C 1
ATOM 1376 O O . ALA A 1 177 ? -11.721 -10.480 20.926 1.00 83.19 177 ALA A O 1
ATOM 1377 N N . GLY A 1 178 ? -13.422 -9.014 21.019 1.00 88.31 178 GLY A N 1
ATOM 1378 C CA . GLY A 1 178 ? -13.785 -9.268 22.414 1.00 88.31 178 GLY A CA 1
ATOM 1379 C C . GLY A 1 178 ? -13.993 -8.007 23.247 1.00 88.31 178 GLY A C 1
ATOM 1380 O O . GLY A 1 178 ? -14.537 -8.110 24.339 1.00 88.31 178 GLY A O 1
ATOM 1381 N N . ALA A 1 179 ? -13.623 -6.818 22.752 1.00 91.50 179 ALA A N 1
ATOM 1382 C CA . ALA A 1 179 ? -13.804 -5.578 23.512 1.00 91.50 179 ALA A CA 1
ATOM 1383 C C . ALA A 1 179 ? -15.275 -5.327 23.871 1.00 91.50 179 ALA A C 1
ATOM 1385 O O . ALA A 1 179 ? -15.567 -4.962 25.006 1.00 91.50 179 ALA A O 1
ATOM 1386 N N . LEU A 1 180 ? -16.201 -5.565 22.934 1.00 93.19 180 LEU A N 1
ATOM 1387 C CA . LEU A 1 180 ? -17.635 -5.409 23.198 1.00 93.19 180 LEU A CA 1
ATOM 1388 C C . LEU A 1 180 ? -18.106 -6.356 24.300 1.00 93.19 180 LEU A C 1
ATOM 1390 O O . LEU A 1 180 ? -18.733 -5.903 25.251 1.00 93.19 180 LEU A O 1
ATOM 1394 N N . GLN A 1 181 ? -17.720 -7.629 24.221 1.00 91.38 181 GLN A N 1
ATOM 1395 C CA . GLN A 1 181 ? -18.079 -8.639 25.212 1.00 91.38 181 GLN A CA 1
ATOM 1396 C C . GLN A 1 181 ? -17.607 -8.265 26.623 1.00 91.38 181 GLN A C 1
ATOM 1398 O O . GLN A 1 181 ? -18.331 -8.467 27.593 1.00 91.38 181 GLN A O 1
ATOM 1403 N N . GLU A 1 182 ? -16.408 -7.698 26.762 1.00 93.06 182 GLU A N 1
ATOM 1404 C CA . GLU A 1 182 ? -15.875 -7.294 28.069 1.00 93.06 182 GLU A CA 1
ATOM 1405 C C . GLU A 1 182 ? -16.496 -5.993 28.597 1.00 93.06 182 GLU A C 1
ATOM 1407 O O . GLU A 1 182 ? -16.711 -5.867 29.805 1.00 93.06 182 GLU A O 1
ATOM 1412 N N . LEU A 1 183 ? -16.839 -5.050 27.713 1.00 94.06 183 LEU A N 1
ATOM 1413 C CA . LEU A 1 183 ? -17.545 -3.815 28.075 1.00 94.06 183 LEU A CA 1
ATOM 1414 C C . LEU A 1 183 ? -19.013 -4.064 28.440 1.00 94.06 183 LEU A C 1
ATOM 1416 O O . LEU A 1 183 ? -19.539 -3.444 29.361 1.00 94.06 183 LEU A O 1
ATOM 1420 N N . LEU A 1 184 ? -19.682 -4.989 27.752 1.00 92.69 184 LEU A N 1
ATOM 1421 C CA . LEU A 1 184 ? -21.087 -5.307 27.999 1.00 92.69 184 LEU A CA 1
ATOM 1422 C C . LEU A 1 184 ? -21.320 -5.991 29.351 1.00 92.69 184 LEU A C 1
ATOM 1424 O O . LEU A 1 184 ? -22.384 -5.793 29.941 1.00 92.69 184 LEU A O 1
ATOM 1428 N N . LYS A 1 185 ? -20.318 -6.714 29.873 1.00 93.31 185 LYS A N 1
ATOM 1429 C CA . LYS A 1 185 ? -20.325 -7.269 31.239 1.00 93.31 185 LYS A CA 1
ATOM 1430 C C . LYS A 1 185 ? -20.376 -6.195 32.329 1.00 93.31 185 LYS A C 1
ATOM 1432 O O . LYS A 1 185 ? -20.740 -6.510 33.456 1.00 93.31 185 LYS A O 1
ATOM 1437 N N . GLN A 1 186 ? -19.982 -4.958 32.021 1.00 93.94 186 GLN A N 1
ATOM 1438 C CA . GLN A 1 186 ? -19.948 -3.873 32.997 1.00 93.94 186 GLN A CA 1
ATOM 1439 C C . GLN A 1 186 ? -21.343 -3.256 33.135 1.00 93.94 186 GLN A C 1
ATOM 1441 O O . GLN A 1 186 ? -21.927 -2.803 32.147 1.00 93.94 186 GLN A O 1
ATOM 1446 N N . GLU A 1 187 ? -21.861 -3.211 34.364 1.00 91.75 187 GLU A N 1
ATOM 1447 C CA . GLU A 1 187 ? -23.213 -2.713 34.662 1.00 91.75 187 GLU A CA 1
ATOM 1448 C C . GLU A 1 187 ? -23.378 -1.215 34.380 1.00 91.75 187 GLU A C 1
ATOM 1450 O O . GLU A 1 187 ? -24.453 -0.772 33.979 1.00 91.75 187 GLU A O 1
ATOM 1455 N N . LYS A 1 188 ? -22.314 -0.426 34.578 1.00 94.81 188 LYS A N 1
ATOM 1456 C CA . LYS A 1 188 ? -22.349 1.029 34.379 1.00 94.81 188 LYS A CA 1
ATOM 1457 C C . LYS A 1 188 ? -22.346 1.444 32.916 1.00 94.81 188 LYS A C 1
ATOM 1459 O O . LYS A 1 188 ? -22.881 2.501 32.601 1.00 94.81 188 LYS A O 1
ATOM 1464 N N . VAL A 1 189 ? -21.790 0.626 32.027 1.00 95.25 189 VAL A N 1
ATOM 1465 C CA . VAL A 1 189 ? -21.724 0.951 30.602 1.00 95.25 189 VAL A CA 1
ATOM 1466 C C . VAL A 1 189 ? -23.150 0.946 30.045 1.00 95.25 189 VAL A C 1
ATOM 1468 O O . VAL A 1 189 ? -23.828 -0.072 30.057 1.00 95.25 189 VAL A O 1
ATOM 1471 N N . ARG A 1 190 ? -23.630 2.077 29.538 1.00 95.19 190 ARG A N 1
ATOM 1472 C CA . ARG A 1 190 ? -24.991 2.251 29.000 1.00 95.19 190 ARG A CA 1
ATOM 1473 C C . ARG A 1 190 ? -25.010 2.395 27.489 1.00 95.19 190 ARG A C 1
ATOM 1475 O O . ARG A 1 190 ? -25.963 1.959 26.854 1.00 95.19 190 ARG A O 1
ATOM 1482 N N . GLU A 1 191 ? -23.958 2.963 26.911 1.00 95.88 191 GLU A N 1
ATOM 1483 C CA . GLU A 1 191 ? -23.857 3.176 25.471 1.00 95.88 191 GLU A CA 1
ATOM 1484 C C . GLU A 1 191 ? -22.422 2.949 24.994 1.00 95.88 191 GLU A C 1
ATOM 1486 O O . GLU A 1 191 ? -21.473 3.504 25.542 1.00 95.88 191 GLU A O 1
ATOM 1491 N N . ILE A 1 192 ? -22.270 2.163 23.932 1.00 96.94 192 ILE A N 1
ATOM 1492 C CA . ILE A 1 192 ? -21.008 1.936 23.239 1.00 96.94 192 ILE A CA 1
ATOM 1493 C C . ILE A 1 192 ? -21.194 2.359 21.786 1.00 96.94 192 ILE A C 1
ATOM 1495 O O . ILE A 1 192 ? -21.916 1.716 21.027 1.00 96.94 192 ILE A O 1
ATOM 1499 N N . THR A 1 193 ? -20.522 3.429 21.376 1.00 96.44 193 THR A N 1
ATOM 1500 C CA . THR A 1 193 ? -20.379 3.771 19.959 1.00 96.44 193 THR A CA 1
ATOM 1501 C C . THR A 1 193 ? -19.180 3.017 19.409 1.00 96.44 193 THR A C 1
ATOM 1503 O O . THR A 1 193 ? -18.045 3.349 19.732 1.00 96.44 193 THR A O 1
ATOM 1506 N N . TYR A 1 194 ? -19.425 1.979 18.614 1.00 96.00 194 TYR A N 1
ATOM 1507 C CA . TYR A 1 194 ? -18.388 1.142 18.023 1.00 96.00 194 TYR A CA 1
ATOM 1508 C C . TYR A 1 194 ? -18.171 1.498 16.553 1.00 96.00 194 TYR A C 1
ATOM 1510 O O . TYR A 1 194 ? -19.087 1.385 15.742 1.00 96.00 194 TYR A O 1
ATOM 1518 N N . VAL A 1 195 ? -16.943 1.879 16.209 1.00 94.44 195 VAL A N 1
ATOM 1519 C CA . VAL A 1 195 ? -16.509 2.168 14.841 1.00 94.44 195 VAL A CA 1
ATOM 1520 C C . VAL A 1 195 ? -15.509 1.105 14.398 1.00 94.44 195 VAL A C 1
ATOM 1522 O O . VAL A 1 195 ? -14.435 0.993 14.982 1.00 94.44 195 VAL A O 1
ATOM 1525 N N . GLU A 1 196 ? -15.834 0.337 13.361 1.00 90.75 196 GLU A N 1
ATOM 1526 C CA . GLU A 1 196 ? -14.904 -0.610 12.736 1.00 90.75 196 GLU A CA 1
ATOM 1527 C C . GLU A 1 196 ? -14.298 0.002 11.467 1.00 90.75 196 GLU A C 1
ATOM 1529 O O . GLU A 1 196 ? -15.020 0.330 10.518 1.00 90.75 196 GLU A O 1
ATOM 1534 N N . SER A 1 197 ? -12.968 0.150 11.450 1.00 85.94 197 SER A N 1
ATOM 1535 C CA . SER A 1 197 ? -12.258 0.881 10.396 1.00 85.94 197 SER A CA 1
ATOM 1536 C C . SER A 1 197 ? -12.231 0.146 9.065 1.00 85.94 197 SER A C 1
ATOM 1538 O O . SER A 1 197 ? -12.213 0.794 8.012 1.00 85.94 197 SER A O 1
ATOM 1540 N N . ASP A 1 198 ? -12.225 -1.189 9.090 1.00 81.44 198 ASP A N 1
ATOM 1541 C CA . ASP A 1 198 ? -12.075 -2.036 7.912 1.00 81.44 198 ASP A CA 1
ATOM 1542 C C . ASP A 1 198 ? -13.411 -2.684 7.500 1.00 81.44 198 ASP A C 1
ATOM 1544 O O . ASP A 1 198 ? -13.894 -3.593 8.177 1.00 81.44 198 ASP A O 1
ATOM 1548 N N . PRO A 1 199 ? -14.006 -2.278 6.358 1.00 83.69 199 PRO A N 1
ATOM 1549 C CA . PRO A 1 199 ? -15.260 -2.848 5.877 1.00 83.69 199 PRO A CA 1
ATOM 1550 C C . PRO A 1 199 ? -15.198 -4.351 5.584 1.00 83.69 199 PRO A C 1
ATOM 1552 O O . PRO A 1 199 ? -16.202 -5.035 5.746 1.00 83.69 199 PRO A O 1
ATOM 1555 N N . GLY A 1 200 ? -14.044 -4.876 5.160 1.00 84.38 200 GLY A N 1
ATOM 1556 C CA . GLY A 1 200 ? -13.886 -6.305 4.890 1.00 84.38 200 GLY A CA 1
ATOM 1557 C C . GLY A 1 200 ? -13.833 -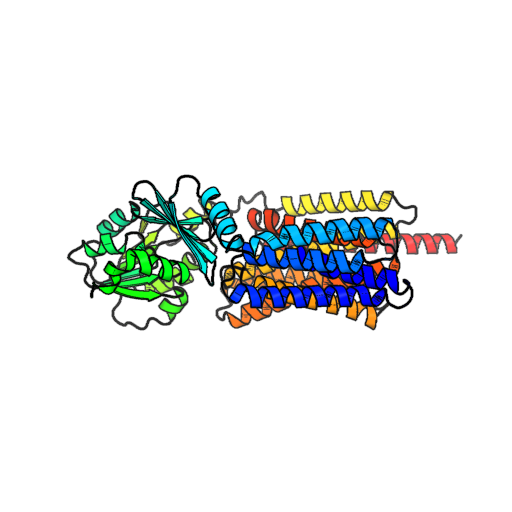7.115 6.183 1.00 84.38 200 GLY A C 1
ATOM 1558 O O . GLY A 1 200 ? -14.506 -8.137 6.307 1.00 84.38 200 GLY A O 1
ATOM 1559 N N . ALA A 1 201 ? -13.092 -6.630 7.183 1.00 86.31 201 ALA A N 1
ATOM 1560 C CA . ALA A 1 201 ? -13.099 -7.226 8.515 1.00 86.31 201 ALA A CA 1
ATOM 1561 C C . ALA A 1 201 ? -14.492 -7.143 9.154 1.00 86.31 201 ALA A C 1
ATOM 1563 O O . ALA A 1 201 ? -14.968 -8.141 9.690 1.00 86.31 201 ALA A O 1
ATOM 1564 N N . ALA A 1 202 ? -15.162 -5.994 9.041 1.00 89.62 202 ALA A N 1
ATOM 1565 C CA . ALA A 1 202 ? -16.532 -5.786 9.495 1.00 89.62 202 ALA A CA 1
ATOM 1566 C C . ALA A 1 202 ? -17.512 -6.778 8.860 1.00 89.62 202 ALA A C 1
ATOM 1568 O O . ALA A 1 202 ? -18.283 -7.412 9.576 1.00 89.62 202 ALA A O 1
ATOM 1569 N N . GLU A 1 203 ? -17.469 -6.949 7.536 1.00 89.31 203 GLU A N 1
ATOM 1570 C CA . GLU A 1 203 ? -18.343 -7.870 6.804 1.00 89.31 203 GLU A CA 1
ATOM 1571 C C . GLU A 1 203 ? -18.165 -9.315 7.286 1.00 89.31 203 GLU A C 1
ATOM 1573 O O . GLU A 1 203 ? -19.140 -9.996 7.623 1.00 89.31 203 GLU A O 1
ATOM 1578 N N . VAL A 1 204 ? -16.913 -9.781 7.352 1.00 90.94 204 VAL A N 1
ATOM 1579 C CA . VAL A 1 204 ? -16.598 -11.152 7.765 1.00 90.94 204 VAL A CA 1
ATOM 1580 C C . VAL A 1 204 ? -16.938 -11.353 9.236 1.00 90.94 204 VAL A C 1
ATOM 1582 O O . VAL A 1 204 ? -17.663 -12.283 9.573 1.00 90.94 204 VAL A O 1
ATOM 1585 N N . MET A 1 205 ? -16.484 -10.478 10.129 1.00 90.88 205 MET A N 1
ATOM 1586 C CA . MET A 1 205 ? -16.728 -10.646 11.562 1.00 90.88 205 MET A CA 1
ATOM 1587 C C . MET A 1 205 ? -18.208 -10.496 11.922 1.00 90.88 205 MET A C 1
ATOM 1589 O O . MET A 1 205 ? -18.687 -11.260 12.753 1.00 90.88 205 MET A O 1
ATOM 1593 N N . SER A 1 206 ? -18.968 -9.624 11.252 1.00 90.88 206 SER A N 1
ATOM 1594 C CA . SER A 1 206 ? -20.425 -9.532 11.443 1.00 90.88 206 SER A CA 1
ATOM 1595 C C . SER A 1 206 ? -21.148 -10.826 11.067 1.00 90.88 206 SER A C 1
ATOM 1597 O O . SER A 1 206 ? -22.163 -11.160 11.673 1.00 90.88 206 SER A O 1
ATOM 1599 N N . ARG A 1 207 ? -20.642 -11.570 10.074 1.00 91.56 207 ARG A N 1
ATOM 1600 C CA . ARG A 1 207 ? -21.231 -12.849 9.651 1.00 91.56 207 ARG A CA 1
ATOM 1601 C C . ARG A 1 207 ? -21.036 -13.960 10.683 1.00 91.56 207 ARG A C 1
ATOM 1603 O O . ARG A 1 207 ? -21.918 -14.798 10.816 1.00 91.56 207 ARG A O 1
ATOM 1610 N N . TYR A 1 208 ? -19.896 -13.983 11.374 1.00 90.88 208 TYR A N 1
ATOM 1611 C CA . TYR A 1 208 ? -19.548 -15.054 12.321 1.00 90.88 208 TYR A CA 1
ATOM 1612 C C . TYR A 1 208 ? -19.781 -14.683 13.794 1.00 90.88 208 TYR A C 1
ATOM 1614 O O . TYR A 1 208 ? -19.935 -15.574 14.622 1.00 90.88 208 TYR A O 1
ATOM 1622 N N . PHE A 1 209 ? -19.768 -13.392 14.132 1.00 89.75 209 PHE A N 1
ATOM 1623 C CA . PHE A 1 209 ? -19.782 -12.885 15.510 1.00 89.75 209 PHE A CA 1
ATOM 1624 C C . PHE A 1 209 ? -20.660 -11.634 15.690 1.00 89.75 209 PHE A C 1
ATOM 1626 O O . PHE A 1 209 ? -20.489 -10.910 16.667 1.00 89.75 209 PHE A O 1
ATOM 1633 N N . GLY A 1 210 ? -21.550 -11.329 14.741 1.00 87.25 210 GLY A N 1
ATOM 1634 C CA . GLY A 1 210 ? -22.342 -10.094 14.754 1.00 87.25 210 GLY A CA 1
ATOM 1635 C C . GLY A 1 210 ? -23.604 -10.124 15.613 1.00 87.25 210 GLY A C 1
ATOM 1636 O O . GLY A 1 210 ? -24.199 -9.066 15.804 1.00 87.25 210 GLY A O 1
ATOM 1637 N N . ASP A 1 211 ? -24.022 -11.286 16.120 1.00 87.44 211 ASP A N 1
ATOM 1638 C CA . ASP A 1 211 ? -25.279 -11.421 16.872 1.00 87.44 211 ASP A CA 1
ATOM 1639 C C . ASP A 1 211 ? -25.285 -10.527 18.122 1.00 87.44 211 ASP A C 1
ATOM 1641 O O . ASP A 1 211 ? -26.227 -9.770 18.334 1.00 87.44 211 ASP A O 1
ATOM 1645 N N . GLU A 1 212 ? -24.159 -10.463 18.842 1.00 82.81 212 GLU A N 1
ATOM 1646 C CA . GLU A 1 212 ? -23.973 -9.578 20.003 1.00 82.81 212 GLU A CA 1
ATOM 1647 C C . GLU A 1 212 ? -24.186 -8.089 19.672 1.00 82.81 212 GLU A C 1
ATOM 1649 O O . GLU A 1 212 ? -24.707 -7.342 20.495 1.00 82.81 212 GLU A O 1
ATOM 1654 N N . ILE A 1 213 ? -23.822 -7.649 18.461 1.00 87.69 213 ILE A N 1
ATOM 1655 C CA . ILE A 1 213 ? -24.025 -6.261 18.016 1.00 87.69 213 ILE A CA 1
ATOM 1656 C C . ILE A 1 213 ? -25.486 -6.013 17.639 1.00 87.69 213 ILE A C 1
ATOM 1658 O O . ILE A 1 213 ? -26.018 -4.946 17.925 1.00 87.69 213 ILE A O 1
ATOM 1662 N N . LYS A 1 214 ? -26.134 -6.977 16.977 1.00 86.12 214 LYS A N 1
ATOM 1663 C CA . LYS A 1 214 ? -27.516 -6.830 16.493 1.00 86.12 214 LYS A CA 1
ATOM 1664 C C . LYS A 1 214 ? -28.539 -6.878 17.622 1.00 86.12 214 LYS A C 1
ATOM 1666 O O . LYS A 1 214 ? -29.556 -6.197 17.549 1.00 86.12 214 LYS A O 1
ATOM 1671 N N . GLU A 1 215 ? -28.285 -7.704 18.628 1.00 87.31 215 GLU A N 1
ATOM 1672 C CA . GLU A 1 215 ? -29.233 -7.978 19.709 1.00 87.31 215 GLU A CA 1
ATOM 1673 C C . GLU A 1 215 ? -29.126 -6.970 20.859 1.00 87.31 215 GLU A C 1
ATOM 1675 O O . GLU A 1 215 ? -30.042 -6.863 21.676 1.00 87.31 215 GLU A O 1
ATOM 1680 N N . ASN A 1 216 ? -28.032 -6.205 20.934 1.00 90.81 216 ASN A N 1
ATOM 1681 C CA . ASN A 1 216 ? -27.763 -5.331 22.065 1.00 90.81 216 ASN A CA 1
ATOM 1682 C C . ASN A 1 216 ? -28.023 -3.854 21.744 1.00 90.81 216 ASN A C 1
ATOM 1684 O O . ASN A 1 216 ? -27.251 -3.192 21.052 1.00 90.81 216 ASN A O 1
ATOM 1688 N N . ASN A 1 217 ? -29.085 -3.305 22.335 1.00 92.56 217 ASN A N 1
ATOM 1689 C CA . ASN A 1 217 ? -29.476 -1.903 22.173 1.00 92.56 217 ASN A CA 1
ATOM 1690 C C . ASN A 1 217 ? -28.464 -0.889 22.744 1.00 92.56 217 ASN A C 1
ATOM 1692 O O . ASN A 1 217 ? -28.582 0.303 22.462 1.00 92.56 217 ASN A O 1
ATOM 1696 N N . ARG A 1 218 ? -27.468 -1.338 23.521 1.00 94.75 218 ARG A N 1
ATOM 1697 C CA . ARG A 1 218 ? -26.384 -0.490 24.033 1.00 94.75 218 ARG A CA 1
ATOM 1698 C C . ARG A 1 218 ? -25.326 -0.193 22.970 1.00 94.75 218 ARG A C 1
ATOM 1700 O O . ARG A 1 218 ? -24.490 0.673 23.208 1.00 94.75 218 ARG A O 1
ATOM 1707 N N . ILE A 1 219 ? -25.316 -0.887 21.826 1.00 96.25 219 ILE A N 1
ATOM 1708 C CA . ILE A 1 219 ? -24.279 -0.732 20.795 1.00 96.25 219 ILE A CA 1
ATOM 1709 C C . ILE A 1 219 ? -24.798 0.106 19.621 1.00 96.25 219 ILE A C 1
ATOM 1711 O O . ILE A 1 219 ? -25.746 -0.268 18.935 1.00 96.25 219 ILE A O 1
ATOM 1715 N N . LYS A 1 220 ? -24.112 1.215 19.326 1.00 94.56 220 LYS A N 1
ATOM 1716 C CA . LYS A 1 220 ? -24.258 1.982 18.081 1.00 94.56 220 LYS A CA 1
ATOM 1717 C C . LYS A 1 220 ? -23.093 1.645 17.160 1.00 94.56 220 LYS A C 1
ATOM 1719 O O . LYS A 1 220 ? -21.968 2.076 17.407 1.00 94.56 220 LYS A O 1
ATOM 1724 N N . TYR A 1 221 ? -23.352 0.847 16.131 1.00 94.62 221 TYR A N 1
ATOM 1725 C CA . TYR A 1 221 ? -22.315 0.308 15.255 1.00 94.62 221 TYR A CA 1
ATOM 1726 C C . TYR A 1 221 ? -22.162 1.102 13.952 1.00 94.62 221 TYR A C 1
ATOM 1728 O O . TYR A 1 221 ? -23.137 1.334 13.240 1.00 94.62 221 TYR A O 1
ATOM 1736 N N . PHE A 1 222 ? -20.922 1.461 13.619 1.00 93.25 222 PHE A N 1
ATOM 1737 C CA . PHE A 1 222 ? -20.546 2.172 12.403 1.00 93.25 222 PHE A CA 1
ATOM 1738 C C . PHE A 1 222 ? -19.402 1.453 11.686 1.00 93.25 222 PHE A C 1
ATOM 1740 O O . PHE A 1 222 ? -18.429 1.020 12.303 1.00 93.25 222 PHE A O 1
ATOM 1747 N N . ILE A 1 223 ? -19.498 1.371 10.360 1.00 90.38 223 ILE A N 1
ATOM 1748 C CA . ILE A 1 223 ? -18.436 0.854 9.494 1.00 90.38 223 ILE A CA 1
ATOM 1749 C C . ILE A 1 223 ? -17.900 2.022 8.684 1.00 90.38 223 ILE A C 1
ATOM 1751 O O . ILE A 1 223 ? -18.653 2.661 7.948 1.00 90.38 223 ILE A O 1
ATOM 1755 N N . GLY A 1 224 ? -16.603 2.291 8.782 1.00 85.06 224 GLY A N 1
ATOM 1756 C CA . GLY A 1 224 ? -16.007 3.374 8.016 1.00 85.06 224 GLY A CA 1
ATOM 1757 C C . GLY A 1 224 ? -14.712 3.896 8.601 1.00 85.06 224 GLY A C 1
ATOM 1758 O O . GLY A 1 224 ? -14.245 3.470 9.648 1.00 85.06 224 GLY A O 1
ATOM 1759 N N . ASP A 1 225 ? -14.121 4.841 7.884 1.00 82.69 225 ASP A N 1
ATOM 1760 C CA . ASP A 1 225 ? -12.883 5.490 8.287 1.00 82.69 225 ASP A CA 1
ATOM 1761 C C . ASP A 1 225 ? -13.065 6.260 9.614 1.00 82.69 225 ASP A C 1
ATOM 1763 O O . ASP A 1 225 ? -13.900 7.169 9.657 1.00 82.69 225 ASP A O 1
ATOM 1767 N N . PRO A 1 226 ? -12.291 5.957 10.677 1.00 85.88 226 PRO A N 1
ATOM 1768 C CA . PRO A 1 226 ? -12.429 6.638 11.960 1.00 85.88 226 PRO A CA 1
ATOM 1769 C C . PRO A 1 226 ? -12.189 8.148 11.883 1.00 85.88 226 PRO A C 1
ATOM 1771 O O . PRO A 1 226 ? -12.832 8.898 12.606 1.00 85.88 226 PRO A O 1
ATOM 1774 N N . VAL A 1 227 ? -11.308 8.621 10.994 1.00 82.81 227 VAL A N 1
ATOM 1775 C CA . VAL A 1 227 ? -11.040 10.059 10.824 1.00 82.81 227 VAL A CA 1
ATOM 1776 C C . VAL A 1 227 ? -12.268 10.748 10.235 1.00 82.81 227 VAL A C 1
ATOM 1778 O O . VAL A 1 227 ? -12.703 11.784 10.734 1.00 82.81 227 VAL A O 1
ATOM 1781 N N . ILE A 1 228 ? -12.865 10.147 9.202 1.00 84.69 228 ILE A N 1
ATOM 1782 C CA . ILE A 1 228 ? -14.085 10.673 8.575 1.00 84.69 228 ILE A CA 1
ATOM 1783 C C . ILE A 1 228 ? -15.241 10.636 9.575 1.00 84.69 228 ILE A C 1
ATOM 1785 O O . ILE A 1 228 ? -15.932 11.641 9.732 1.00 84.69 228 ILE A O 1
ATOM 1789 N N . PHE A 1 229 ? -15.411 9.515 10.286 1.00 89.44 229 PHE A N 1
ATOM 1790 C CA . PHE A 1 229 ? -16.427 9.370 11.324 1.00 89.44 229 PHE A CA 1
ATOM 1791 C C . PHE A 1 229 ? -16.304 10.490 12.357 1.00 89.44 229 PHE A C 1
ATOM 1793 O O . PHE A 1 229 ? -17.262 11.233 12.553 1.00 89.44 229 PHE A O 1
ATOM 1800 N N . MET A 1 230 ? -15.117 10.679 12.937 1.00 88.75 230 MET A N 1
ATOM 1801 C CA . MET A 1 230 ? -14.893 11.687 13.973 1.00 88.75 230 MET A CA 1
ATOM 1802 C C . MET A 1 230 ? -15.085 13.123 13.471 1.00 88.75 230 MET A C 1
ATOM 1804 O O . MET A 1 230 ? -15.620 13.947 14.205 1.00 88.75 230 MET A O 1
ATOM 1808 N N . ASN A 1 231 ? -14.730 13.428 12.219 1.00 83.31 231 ASN A N 1
ATOM 1809 C CA . ASN A 1 231 ? -14.993 14.744 11.624 1.00 83.31 231 ASN A CA 1
ATOM 1810 C C . ASN A 1 231 ? -16.487 14.998 11.365 1.00 83.31 231 ASN A C 1
ATOM 1812 O O . ASN A 1 231 ? -16.952 16.137 11.445 1.00 83.31 231 ASN A O 1
ATOM 1816 N N . SER A 1 232 ? -17.238 13.941 11.046 1.00 82.12 232 SER A N 1
ATOM 1817 C CA . SER A 1 232 ? -18.690 14.003 10.846 1.00 82.12 232 SER A CA 1
ATOM 1818 C C . SER A 1 232 ? -19.491 13.928 12.149 1.00 82.12 232 SER A C 1
ATOM 1820 O O . SER A 1 232 ? -20.677 14.255 12.163 1.00 82.12 232 SER A O 1
ATOM 1822 N N . PHE A 1 233 ? -18.856 13.510 13.245 1.00 81.38 233 PHE A N 1
ATOM 1823 C CA . PHE A 1 233 ? -19.499 13.319 14.532 1.00 81.38 233 PHE A CA 1
ATOM 1824 C C . PHE A 1 233 ? -19.847 14.677 15.160 1.00 81.38 233 PHE A C 1
ATOM 1826 O O . PHE A 1 233 ? -18.984 15.523 15.399 1.00 81.38 233 PHE A O 1
ATOM 1833 N N . ARG A 1 234 ? -21.144 14.903 15.387 1.00 70.38 234 ARG A N 1
ATOM 1834 C CA . ARG A 1 234 ? -21.735 16.178 15.836 1.00 70.38 234 ARG A CA 1
ATOM 1835 C C . ARG A 1 234 ? -22.575 15.983 17.102 1.00 70.38 234 ARG A C 1
ATOM 1837 O O . ARG A 1 234 ? -23.683 16.495 17.192 1.00 70.38 234 ARG A O 1
ATOM 1844 N N . ASP A 1 235 ? -22.078 15.193 18.048 1.00 78.31 235 ASP A N 1
ATOM 1845 C CA . ASP A 1 235 ? -22.769 14.981 19.320 1.00 78.31 235 ASP A CA 1
ATOM 1846 C C . ASP A 1 235 ? -22.289 15.990 20.367 1.00 78.31 235 ASP A C 1
ATOM 1848 O O . ASP A 1 235 ? -21.095 16.080 20.660 1.00 78.31 235 ASP A O 1
ATOM 1852 N N . GLU A 1 236 ? -23.227 16.756 20.920 1.00 76.75 236 GLU A N 1
ATOM 1853 C CA . GLU A 1 236 ? -22.961 17.692 22.014 1.00 76.75 236 GLU A CA 1
ATOM 1854 C C . GLU A 1 236 ? -22.690 16.957 23.331 1.00 76.75 236 GLU A C 1
ATOM 1856 O O . GLU A 1 236 ? -21.961 17.456 24.194 1.00 76.75 236 GLU A O 1
ATOM 1861 N N . ASN A 1 237 ? -23.232 15.745 23.484 1.00 87.50 237 ASN A N 1
ATOM 1862 C CA . ASN A 1 237 ? -22.932 14.902 24.621 1.00 87.50 237 ASN A CA 1
ATOM 1863 C C . ASN A 1 237 ? -21.590 14.207 24.381 1.00 87.50 237 ASN A C 1
ATOM 1865 O O . ASN A 1 237 ? -21.447 13.362 23.498 1.00 87.50 237 ASN A O 1
ATOM 1869 N N . LYS A 1 238 ? -20.582 14.559 25.176 1.00 91.12 238 LYS A N 1
ATOM 1870 C CA . LYS A 1 238 ? -19.251 13.949 25.086 1.00 91.12 238 LYS A CA 1
ATOM 1871 C C . LYS A 1 238 ? -19.231 12.540 25.678 1.00 91.12 238 LYS A C 1
ATOM 1873 O O . LYS A 1 238 ? -20.041 12.199 26.540 1.00 91.12 238 LYS A O 1
ATOM 1878 N N . PHE A 1 239 ? -18.288 11.723 25.226 1.00 95.56 239 PHE A N 1
ATOM 1879 C CA . PHE A 1 239 ? -18.048 10.393 25.785 1.00 95.56 239 PHE A CA 1
ATOM 1880 C C . PHE A 1 239 ? -17.402 10.487 27.173 1.00 95.56 239 PHE A C 1
ATOM 1882 O O . PHE A 1 239 ? -16.571 11.366 27.411 1.00 95.56 239 PHE A O 1
ATOM 1889 N N . ASP A 1 240 ? -17.757 9.570 28.073 1.00 95.50 240 ASP A N 1
ATOM 1890 C CA . ASP A 1 240 ? -17.066 9.400 29.358 1.00 95.50 240 ASP A CA 1
ATOM 1891 C C . ASP A 1 240 ? -15.681 8.789 29.139 1.00 95.50 240 ASP A C 1
ATOM 1893 O O . ASP A 1 240 ? -14.708 9.196 29.765 1.00 95.50 240 ASP A O 1
ATOM 1897 N N . ALA A 1 241 ? -15.567 7.887 28.160 1.00 95.25 241 ALA A N 1
ATOM 1898 C CA . ALA A 1 241 ? -14.288 7.343 27.745 1.00 95.25 241 ALA A CA 1
ATOM 1899 C C . ALA A 1 241 ? -14.218 7.027 26.249 1.00 95.25 241 ALA A C 1
ATOM 1901 O O . ALA A 1 241 ? -15.228 6.814 25.578 1.00 95.25 241 ALA A O 1
ATOM 1902 N N . ALA A 1 242 ? -12.998 6.944 25.730 1.00 94.50 242 ALA A N 1
ATOM 1903 C CA . ALA A 1 242 ? -12.717 6.438 24.397 1.00 94.50 242 ALA A CA 1
ATOM 1904 C C . ALA A 1 242 ? -11.583 5.407 24.431 1.00 94.50 242 ALA A C 1
ATOM 1906 O O . ALA A 1 242 ? -10.622 5.556 25.181 1.00 94.50 242 ALA A O 1
ATOM 1907 N N . ALA A 1 243 ? -11.676 4.377 23.595 1.00 92.94 243 ALA A N 1
ATOM 1908 C CA . ALA A 1 243 ? -10.642 3.371 23.404 1.00 92.94 243 ALA A CA 1
ATOM 1909 C C . ALA A 1 243 ? -10.306 3.221 21.918 1.00 92.94 243 ALA A C 1
ATOM 1911 O O . ALA A 1 243 ? -11.186 2.958 21.097 1.00 92.94 243 ALA A O 1
ATOM 1912 N N . ILE A 1 244 ? -9.025 3.358 21.581 1.00 90.19 244 ILE A N 1
ATOM 1913 C CA . ILE A 1 244 ? -8.500 3.184 20.225 1.00 90.19 244 ILE A CA 1
ATOM 1914 C C . ILE A 1 244 ? -7.701 1.885 20.185 1.00 90.19 244 ILE A C 1
ATOM 1916 O O . ILE A 1 244 ? -6.647 1.768 20.817 1.00 90.19 244 ILE A O 1
ATOM 1920 N N . VAL A 1 245 ? -8.207 0.903 19.441 1.00 85.81 245 VAL A N 1
ATOM 1921 C CA . VAL A 1 245 ? -7.572 -0.405 19.267 1.00 85.81 245 VAL A CA 1
ATOM 1922 C C . VAL A 1 245 ? -6.885 -0.462 17.912 1.00 85.81 245 VAL A C 1
ATOM 1924 O O . VAL A 1 245 ? -7.488 -0.181 16.875 1.00 85.81 245 VAL A O 1
ATOM 1927 N N . PHE A 1 246 ? -5.621 -0.876 17.892 1.00 74.75 246 PHE A N 1
ATOM 1928 C CA . PHE A 1 246 ? -4.910 -1.049 16.630 1.00 74.75 246 PHE A CA 1
ATOM 1929 C C . PHE A 1 246 ? -5.021 -2.476 16.145 1.00 74.75 246 PHE A C 1
ATOM 1931 O O . PHE A 1 246 ? -4.987 -3.445 16.908 1.00 74.75 246 PHE A O 1
ATOM 1938 N N . THR A 1 247 ? -5.161 -2.581 14.835 1.00 67.12 247 THR A N 1
ATOM 1939 C CA . THR A 1 247 ? -5.452 -3.827 14.162 1.00 67.12 247 THR A CA 1
ATOM 1940 C C . THR A 1 247 ? -4.297 -4.092 13.192 1.00 67.12 247 THR A C 1
ATOM 1942 O O . THR A 1 247 ? -3.978 -3.299 12.305 1.00 67.12 247 THR A O 1
ATOM 1945 N N . GLY A 1 248 ? -3.576 -5.189 13.432 1.00 58.56 248 GLY A N 1
ATOM 1946 C CA . GLY A 1 248 ? -2.376 -5.552 12.673 1.00 58.56 248 GLY A CA 1
ATOM 1947 C C . GLY A 1 248 ? -1.062 -4.922 13.165 1.00 58.56 248 GLY A C 1
ATOM 1948 O O . GLY A 1 248 ? -1.007 -3.808 13.682 1.00 58.56 248 GLY A O 1
ATOM 1949 N N . LYS A 1 249 ? 0.041 -5.660 12.984 1.00 50.56 249 LYS A N 1
ATOM 1950 C CA . LYS A 1 249 ? 1.408 -5.186 13.256 1.00 50.56 249 LYS A CA 1
ATOM 1951 C C . LYS A 1 249 ? 1.940 -4.395 12.052 1.00 50.56 249 LYS A C 1
ATOM 1953 O O . LYS A 1 249 ? 1.922 -4.913 10.939 1.00 50.56 249 LYS A O 1
ATOM 1958 N N . GLY A 1 250 ? 2.438 -3.176 12.279 1.00 47.78 250 GLY A N 1
ATOM 1959 C CA . GLY A 1 250 ? 3.222 -2.411 11.292 1.00 47.78 250 GLY A CA 1
ATOM 1960 C C . GLY A 1 250 ? 2.459 -1.886 10.066 1.00 47.78 250 GLY A C 1
ATOM 1961 O O . GLY A 1 250 ? 3.073 -1.667 9.026 1.00 47.78 250 GLY A O 1
ATOM 1962 N N . SER A 1 251 ? 1.137 -1.710 10.142 1.00 48.88 251 SER A N 1
ATOM 1963 C CA . SER A 1 251 ? 0.358 -1.130 9.042 1.00 48.88 251 SER A CA 1
ATOM 1964 C C . SER A 1 251 ? 0.462 0.401 9.032 1.00 48.88 251 SER A C 1
ATOM 1966 O O . SER A 1 251 ? 0.506 1.041 10.075 1.00 48.88 251 SER A O 1
ATOM 1968 N N . ILE A 1 252 ? 0.442 1.018 7.851 1.00 47.75 252 ILE A N 1
ATOM 1969 C CA . ILE A 1 252 ? 0.347 2.483 7.691 1.00 47.75 252 ILE A CA 1
ATOM 1970 C C . ILE A 1 252 ? -0.932 3.046 8.348 1.00 47.75 252 ILE A C 1
ATOM 1972 O O . ILE A 1 252 ? -0.937 4.172 8.839 1.00 47.75 252 ILE A O 1
ATOM 1976 N N . GLU A 1 253 ? -1.995 2.236 8.418 1.00 50.66 253 GLU A N 1
ATOM 1977 C CA . GLU A 1 253 ? -3.232 2.535 9.154 1.00 50.66 253 GLU A CA 1
ATOM 1978 C C . GLU A 1 253 ? -2.951 2.832 10.640 1.00 50.66 253 GLU A C 1
ATOM 1980 O O . GLU A 1 253 ? -3.557 3.741 11.206 1.00 50.66 253 GLU A O 1
ATOM 1985 N N . LYS A 1 254 ? -1.948 2.162 11.233 1.00 56.69 254 LYS A N 1
ATOM 1986 C CA . LYS A 1 254 ? -1.420 2.485 12.564 1.00 56.69 254 LYS A CA 1
ATOM 1987 C C . LYS A 1 254 ? -0.904 3.929 12.608 1.00 56.69 254 LYS A C 1
ATOM 1989 O O . LYS A 1 254 ? -1.382 4.711 13.419 1.00 56.69 254 LYS A O 1
ATOM 1994 N N . ASN A 1 255 ? -0.026 4.330 11.688 1.00 58.06 255 ASN A N 1
ATOM 1995 C CA . ASN A 1 255 ? 0.592 5.667 11.697 1.00 58.06 255 ASN A CA 1
ATOM 1996 C C . ASN A 1 255 ? -0.430 6.813 11.607 1.00 58.06 255 ASN A C 1
ATOM 1998 O O . ASN A 1 255 ? -0.203 7.882 12.171 1.00 58.06 255 ASN A O 1
ATOM 2002 N N . ARG A 1 256 ? -1.562 6.599 10.922 1.00 65.12 256 ARG A N 1
ATOM 2003 C CA . ARG A 1 256 ? -2.609 7.621 10.774 1.00 65.12 256 ARG A CA 1
ATOM 2004 C C . ARG A 1 256 ? -3.506 7.749 12.007 1.00 65.12 256 ARG A C 1
ATOM 2006 O O . ARG A 1 256 ? -4.001 8.832 12.279 1.00 65.12 256 ARG A O 1
ATOM 2013 N N . LEU A 1 257 ? -3.699 6.667 12.759 1.00 68.25 257 LEU A N 1
ATOM 2014 C CA . LEU A 1 257 ? -4.438 6.677 14.026 1.00 68.25 257 LEU A CA 1
ATOM 2015 C C . LEU A 1 257 ? -3.540 7.057 15.232 1.00 68.25 257 LEU A C 1
ATOM 2017 O O . LEU A 1 257 ? -4.059 7.375 16.297 1.00 68.25 257 LEU A O 1
ATOM 2021 N N . TYR A 1 258 ? -2.209 7.064 15.063 1.00 64.69 258 TYR A N 1
ATOM 2022 C CA . TYR A 1 258 ? -1.217 7.550 16.043 1.00 64.69 258 TYR A CA 1
ATOM 2023 C C . TYR A 1 258 ? -0.866 9.040 15.895 1.00 64.69 258 TYR A C 1
ATOM 2025 O O . TYR A 1 258 ? -0.118 9.580 16.712 1.00 64.69 258 TYR A O 1
ATOM 2033 N N . CYS A 1 259 ? -1.355 9.723 14.856 1.00 67.00 259 CYS A N 1
ATOM 2034 C CA . CYS A 1 259 ? -1.008 11.125 14.659 1.00 67.00 259 CYS A CA 1
ATOM 2035 C C . CYS A 1 259 ? -1.658 12.006 15.737 1.00 67.00 259 CYS A C 1
ATOM 2037 O O . CYS A 1 259 ? -2.800 11.784 16.153 1.00 67.00 259 CYS A O 1
ATOM 2039 N N . SER A 1 260 ? -0.925 13.025 16.194 1.00 67.62 260 SER A N 1
ATOM 2040 C CA . SER A 1 260 ? -1.409 13.958 17.216 1.00 67.62 260 SER A CA 1
ATOM 2041 C C . SER A 1 260 ? -2.723 14.622 16.804 1.00 67.62 260 SER A C 1
ATOM 2043 O O . SER A 1 260 ? -3.579 14.850 17.653 1.00 67.62 260 SER A O 1
ATOM 2045 N N . GLN A 1 261 ? -2.923 14.865 15.506 1.00 70.75 261 GLN A N 1
ATOM 2046 C CA . GLN A 1 261 ? -4.156 15.422 14.956 1.00 70.75 261 GLN A CA 1
ATOM 2047 C C . GLN A 1 261 ? -5.366 14.526 15.252 1.00 70.75 261 GLN A C 1
ATOM 2049 O O . GLN A 1 261 ? -6.361 15.003 15.795 1.00 70.75 261 GLN A O 1
ATOM 2054 N N . PHE A 1 262 ? -5.281 13.225 14.952 1.00 79.19 262 PHE A N 1
ATOM 2055 C CA . PHE A 1 262 ? -6.386 12.299 15.197 1.00 79.19 262 PHE A CA 1
ATOM 2056 C C . PHE A 1 262 ? -6.617 12.070 16.691 1.00 79.19 262 PHE A C 1
ATOM 2058 O O . PHE A 1 262 ? -7.760 12.062 17.145 1.00 79.19 262 PHE A O 1
ATOM 2065 N N . ILE A 1 263 ? -5.549 11.948 17.482 1.00 80.88 263 ILE A N 1
ATOM 2066 C CA . ILE A 1 263 ? -5.693 11.775 18.931 1.00 80.88 263 ILE A CA 1
ATOM 2067 C C . ILE A 1 263 ? -6.348 13.012 19.565 1.00 80.88 263 ILE A C 1
ATOM 2069 O O . ILE A 1 263 ? -7.239 12.869 20.401 1.00 80.88 263 ILE A O 1
ATOM 2073 N N . ASN A 1 264 ? -5.981 14.222 19.133 1.00 81.19 264 ASN A N 1
ATOM 2074 C CA . ASN A 1 264 ? -6.623 15.458 19.586 1.00 81.19 264 ASN A CA 1
ATOM 2075 C C . ASN A 1 264 ? -8.092 15.541 19.157 1.00 81.19 264 ASN A C 1
ATOM 2077 O O . ASN A 1 264 ? -8.926 15.997 19.939 1.00 81.19 264 ASN A O 1
ATOM 2081 N N . LEU A 1 265 ? -8.423 15.058 17.957 1.00 85.50 265 LEU A N 1
ATOM 2082 C CA . LEU A 1 265 ? -9.803 14.968 17.484 1.00 85.50 265 LEU A CA 1
ATOM 2083 C C . LEU A 1 265 ? -10.646 14.054 18.389 1.00 85.50 265 LEU A C 1
ATOM 2085 O O . LEU A 1 265 ? -11.738 14.438 18.806 1.00 85.50 265 LEU A O 1
ATOM 2089 N N . VAL A 1 266 ? -10.121 12.883 18.767 1.00 89.38 266 VAL A N 1
ATOM 2090 C CA . VAL A 1 266 ? -10.793 11.973 19.712 1.00 89.38 266 VAL A CA 1
ATOM 2091 C C . VAL A 1 266 ? -10.870 12.581 21.113 1.00 89.38 266 VAL A C 1
ATOM 2093 O O . VAL A 1 266 ? -11.938 12.567 21.719 1.00 89.38 266 VAL A O 1
ATOM 2096 N N . LYS A 1 267 ? -9.785 13.189 21.611 1.00 87.50 267 LYS A N 1
ATOM 2097 C CA . LYS A 1 267 ? -9.762 13.886 22.910 1.00 87.50 267 LYS A CA 1
ATOM 2098 C C . LYS A 1 267 ? -10.819 14.994 22.978 1.00 87.50 267 LYS A C 1
ATOM 2100 O O . LYS A 1 267 ? -11.454 15.166 24.012 1.00 87.50 267 LYS A O 1
ATOM 2105 N N . GLY A 1 268 ? -11.063 15.701 21.873 1.00 88.25 268 GLY A N 1
ATOM 2106 C CA . GLY A 1 268 ? -12.117 16.712 21.769 1.00 88.25 268 GLY A CA 1
ATOM 2107 C C . GLY A 1 268 ? -13.532 16.166 22.001 1.00 88.25 268 GLY A C 1
ATOM 2108 O O . GLY A 1 268 ? -14.376 16.890 22.538 1.00 88.25 268 GLY A O 1
ATOM 2109 N N . ALA A 1 269 ? -13.772 14.895 21.666 1.00 91.06 269 ALA A N 1
ATOM 2110 C CA . ALA A 1 269 ? -15.052 14.207 21.840 1.00 91.06 269 ALA A CA 1
ATOM 2111 C C . ALA A 1 269 ? -15.232 13.552 23.226 1.00 91.06 269 ALA A C 1
ATOM 2113 O O . ALA A 1 269 ? -16.332 13.098 23.545 1.00 91.06 269 ALA A O 1
ATOM 2114 N N . VAL A 1 270 ? -14.188 13.515 24.059 1.00 91.81 270 VAL A N 1
ATOM 2115 C CA . VAL A 1 270 ? -14.215 12.958 25.423 1.00 91.81 270 VAL A CA 1
ATOM 2116 C C . VAL A 1 270 ? -14.410 14.084 26.451 1.00 91.81 270 VAL A C 1
ATOM 2118 O O . VAL A 1 270 ? -14.004 15.231 26.234 1.00 91.81 270 VAL A O 1
ATOM 2121 N N . LYS A 1 271 ? -15.090 13.793 27.568 1.00 91.56 271 LYS A N 1
ATOM 2122 C CA . LYS A 1 271 ? -15.268 14.731 28.691 1.00 91.56 271 LYS A CA 1
ATOM 2123 C C . LYS A 1 271 ? -13.915 15.154 29.274 1.00 91.56 271 LYS A C 1
ATOM 2125 O O . LYS A 1 271 ? -12.930 14.436 29.168 1.00 91.56 271 LYS A O 1
ATOM 2130 N N . GLN A 1 272 ? -13.873 16.310 29.940 1.00 84.94 272 GLN A N 1
ATOM 2131 C CA . GLN A 1 272 ? -12.630 16.855 30.505 1.00 84.94 272 GLN A CA 1
ATOM 2132 C C . GLN A 1 272 ? -11.958 15.907 31.515 1.00 84.94 272 GLN A C 1
ATOM 2134 O O . GLN A 1 272 ? -10.737 15.810 31.525 1.00 84.94 272 GLN A O 1
ATOM 2139 N N . ASN A 1 273 ? -12.756 15.171 32.297 1.00 85.06 273 ASN A N 1
ATOM 2140 C CA . ASN A 1 273 ? -12.287 14.145 33.239 1.00 85.06 273 ASN A CA 1
ATOM 2141 C C . ASN A 1 273 ? -12.451 12.718 32.685 1.00 85.06 273 ASN A C 1
ATOM 2143 O O . ASN A 1 273 ? -12.454 11.762 33.454 1.00 85.06 273 ASN A O 1
ATOM 2147 N N . GLY A 1 274 ? -12.684 12.588 31.378 1.00 86.19 274 GLY A N 1
ATOM 2148 C CA . GLY A 1 274 ? -12.931 11.308 30.736 1.00 86.19 274 GLY A CA 1
ATOM 2149 C C . GLY A 1 274 ? -11.647 10.566 30.381 1.00 86.19 274 GLY A C 1
ATOM 2150 O O . GLY A 1 274 ? -10.580 11.161 30.210 1.00 86.19 274 GLY A O 1
ATOM 2151 N N . THR A 1 275 ? -11.756 9.249 30.243 1.00 89.25 275 THR A N 1
ATOM 2152 C CA . THR A 1 275 ? -10.606 8.365 30.031 1.00 89.25 275 THR A CA 1
ATOM 2153 C C . THR A 1 275 ? -10.352 8.132 28.539 1.00 89.25 275 THR A C 1
ATOM 2155 O O . THR A 1 275 ? -11.223 7.644 27.826 1.00 89.25 275 THR A O 1
ATOM 2158 N N . LEU A 1 276 ? -9.140 8.406 28.043 1.00 90.19 276 LEU A N 1
ATOM 2159 C CA . LEU A 1 276 ? -8.712 8.005 26.695 1.00 90.19 276 LEU A CA 1
ATOM 2160 C C . LEU A 1 276 ? -7.676 6.877 26.776 1.00 90.19 276 LEU A C 1
ATOM 2162 O O . LEU A 1 276 ? -6.567 7.078 27.275 1.00 90.19 276 LEU A O 1
ATOM 2166 N N . LEU A 1 277 ? -8.039 5.703 26.258 1.00 88.56 277 LEU A N 1
ATOM 2167 C CA . LEU A 1 277 ? -7.183 4.525 26.156 1.00 88.56 277 LEU A CA 1
ATOM 2168 C C . LEU A 1 277 ? -6.690 4.316 24.731 1.00 88.56 277 LEU A C 1
ATOM 2170 O O . LEU A 1 277 ? -7.462 4.331 23.773 1.00 88.56 277 LEU A O 1
ATOM 2174 N N . ILE A 1 278 ? -5.397 4.047 24.604 1.00 84.69 278 ILE A N 1
ATOM 2175 C CA . ILE A 1 278 ? -4.751 3.778 23.322 1.00 84.69 278 ILE A CA 1
ATOM 2176 C C . ILE A 1 278 ? -3.982 2.459 23.446 1.00 84.69 278 ILE A C 1
ATOM 2178 O O . ILE A 1 278 ? -3.168 2.291 24.356 1.00 84.69 278 ILE A O 1
ATOM 2182 N N . ASP A 1 279 ? -4.266 1.503 22.559 1.00 79.25 279 ASP A N 1
ATOM 2183 C CA . ASP A 1 279 ? -3.513 0.245 22.464 1.00 79.25 279 ASP A CA 1
ATOM 2184 C C . ASP A 1 279 ? -2.089 0.547 21.958 1.00 79.25 279 ASP A C 1
ATOM 2186 O O . ASP A 1 279 ? -1.899 1.176 20.923 1.00 79.25 279 ASP A O 1
ATOM 2190 N N . ASN A 1 280 ? -1.043 0.114 22.657 1.00 68.94 280 ASN A N 1
ATOM 2191 C CA . ASN A 1 280 ? 0.333 0.365 22.206 1.00 68.94 280 ASN A CA 1
ATOM 2192 C C . ASN A 1 280 ? 0.833 -0.631 21.138 1.00 68.94 280 ASN A C 1
ATOM 2194 O O . ASN A 1 280 ? 1.989 -0.572 20.716 1.00 68.94 280 ASN A O 1
ATOM 2198 N N . GLY A 1 281 ? -0.017 -1.566 20.699 1.00 63.81 281 GLY A N 1
ATOM 2199 C CA . GLY A 1 281 ? 0.314 -2.601 19.719 1.00 63.81 281 GLY A CA 1
ATOM 2200 C C . GLY A 1 281 ? 1.044 -3.817 20.304 1.00 63.81 281 GLY A C 1
ATOM 2201 O O . GLY A 1 281 ? 1.350 -4.752 19.562 1.00 63.81 281 GLY A O 1
ATOM 2202 N N . HIS A 1 282 ? 1.292 -3.833 21.619 1.00 59.38 282 HIS A N 1
ATOM 2203 C CA . HIS A 1 282 ? 1.943 -4.927 22.353 1.00 59.38 282 HIS A CA 1
ATOM 2204 C C . HIS A 1 282 ? 1.011 -5.597 23.374 1.00 59.38 282 HIS A C 1
ATOM 2206 O O . HIS A 1 282 ? 1.478 -6.283 24.279 1.00 59.38 282 HIS A O 1
ATOM 2212 N N . GLY A 1 283 ? -0.306 -5.409 23.243 1.00 59.56 283 GLY A N 1
ATOM 2213 C CA . GLY A 1 283 ? -1.282 -5.989 24.169 1.00 59.56 283 GLY A CA 1
ATOM 2214 C C . GLY A 1 283 ? -1.359 -5.251 25.508 1.00 59.56 283 GLY A C 1
ATOM 2215 O O . GLY A 1 283 ? -1.746 -5.840 26.514 1.00 59.56 283 GLY A O 1
ATOM 2216 N N . SER A 1 284 ? -0.987 -3.967 25.542 1.00 62.94 284 SER A N 1
ATOM 2217 C CA . SER A 1 284 ? -1.151 -3.116 26.723 1.00 62.94 284 SER A CA 1
ATOM 2218 C C . SER A 1 284 ? -1.764 -1.761 26.372 1.00 62.94 284 SER A C 1
ATOM 2220 O O . SER A 1 284 ? -1.710 -1.301 25.233 1.00 62.94 284 SER A O 1
ATOM 2222 N N . TRP A 1 285 ? -2.394 -1.154 27.376 1.00 71.81 285 TRP A N 1
ATOM 2223 C CA . TRP A 1 285 ? -3.131 0.099 27.263 1.00 71.81 285 TRP A CA 1
ATOM 2224 C C . TRP A 1 285 ? -2.318 1.239 27.855 1.00 71.81 285 TRP A C 1
ATOM 2226 O O . TRP A 1 285 ? -1.778 1.103 28.954 1.00 71.81 285 TRP A O 1
ATOM 2236 N N . VAL A 1 286 ? -2.278 2.362 27.147 1.00 70.19 286 VAL A N 1
ATOM 2237 C CA . VAL A 1 286 ? -1.776 3.630 27.671 1.00 70.19 286 VAL A CA 1
ATOM 2238 C C . VAL A 1 286 ? -2.977 4.517 27.970 1.00 70.19 286 VAL A C 1
ATOM 2240 O O . VAL A 1 286 ? -3.808 4.750 27.091 1.00 70.19 286 VAL A O 1
ATOM 2243 N N . VAL A 1 287 ? -3.070 4.994 29.213 1.00 67.12 287 VAL A N 1
ATOM 2244 C CA . VAL A 1 287 ? -3.993 6.072 29.582 1.00 67.12 287 VAL A CA 1
ATOM 2245 C C . VAL A 1 287 ? -3.340 7.370 29.130 1.00 67.12 287 VAL A C 1
ATOM 2247 O O . VAL A 1 287 ? -2.249 7.698 29.595 1.00 67.12 287 VAL A O 1
ATOM 2250 N N . ALA A 1 288 ? -3.973 8.090 28.208 1.00 58.94 288 ALA A N 1
ATOM 2251 C CA . ALA A 1 288 ? -3.458 9.355 27.696 1.00 58.94 288 ALA A CA 1
ATOM 2252 C C . ALA A 1 288 ? -3.648 10.478 28.738 1.00 58.94 288 ALA A C 1
ATOM 2254 O O . ALA A 1 288 ? -4.485 11.365 28.580 1.00 58.94 288 ALA A O 1
ATOM 2255 N N . ALA A 1 289 ? -2.887 10.417 29.834 1.00 47.09 289 ALA A N 1
ATOM 2256 C CA . ALA A 1 289 ? -2.820 11.457 30.851 1.00 47.09 289 ALA A CA 1
ATOM 2257 C C . ALA A 1 289 ? -1.927 12.594 30.338 1.00 47.09 289 ALA A C 1
ATOM 2259 O O . ALA A 1 289 ? -0.718 12.557 30.513 1.00 47.09 289 ALA A O 1
ATOM 2260 N N . GLU A 1 290 ? -2.550 13.549 29.643 1.00 44.84 290 GLU A N 1
ATOM 2261 C CA . GLU A 1 290 ? -2.032 14.853 29.184 1.00 44.84 290 GLU A CA 1
ATOM 2262 C C . GLU A 1 290 ? -0.787 14.887 28.280 1.00 44.84 290 GLU A C 1
ATOM 2264 O O . GLU A 1 290 ? -0.694 15.806 27.466 1.00 44.84 290 GLU A O 1
ATOM 2269 N N . ASP A 1 291 ? 0.090 13.885 28.304 1.00 43.44 291 ASP A N 1
ATOM 2270 C CA . ASP A 1 291 ? 1.363 13.905 27.600 1.00 43.44 291 ASP A CA 1
ATOM 2271 C C . ASP A 1 291 ? 1.441 12.815 26.519 1.00 43.44 291 ASP A C 1
ATOM 2273 O O . ASP A 1 291 ? 1.689 11.632 26.763 1.00 43.44 291 ASP A O 1
ATOM 2277 N N . LEU A 1 292 ? 1.210 13.239 25.273 1.00 50.78 292 LEU A N 1
ATOM 2278 C CA . LEU A 1 292 ? 1.354 12.419 24.062 1.00 50.78 292 LEU A CA 1
ATOM 2279 C C . LEU A 1 292 ? 2.818 12.017 23.799 1.00 50.78 292 LEU A C 1
ATOM 2281 O O . LEU A 1 292 ? 3.074 11.173 22.933 1.00 50.78 292 LEU A O 1
ATOM 2285 N N . SER A 1 293 ? 3.772 12.599 24.540 1.00 43.91 293 SER A N 1
ATOM 2286 C CA . SER A 1 293 ? 5.205 12.314 24.444 1.00 43.91 293 SER A CA 1
ATOM 2287 C C . SER A 1 293 ? 5.513 10.832 24.657 1.00 43.91 293 SER A C 1
ATOM 2289 O O . SER A 1 293 ? 6.276 10.263 23.881 1.00 43.91 293 SER A O 1
ATOM 2291 N N . CYS A 1 294 ? 4.854 10.160 25.609 1.00 41.69 294 CYS A N 1
ATOM 2292 C CA . CYS A 1 294 ? 5.153 8.763 25.926 1.00 41.69 294 CYS A CA 1
ATOM 2293 C C . CYS A 1 294 ? 4.777 7.811 24.778 1.00 41.69 294 CYS A C 1
ATOM 2295 O O . CYS A 1 294 ? 5.467 6.819 24.547 1.00 41.69 294 CYS A O 1
ATOM 2297 N N . ILE A 1 295 ? 3.738 8.139 24.003 1.00 51.06 295 ILE A N 1
ATOM 2298 C CA . ILE A 1 295 ? 3.307 7.361 22.834 1.00 51.06 295 ILE A CA 1
ATOM 2299 C C . ILE A 1 295 ? 4.312 7.554 21.692 1.00 51.06 295 ILE A C 1
ATOM 2301 O O . ILE A 1 295 ? 4.791 6.576 21.114 1.00 51.06 295 ILE A O 1
ATOM 2305 N N . TYR A 1 296 ? 4.699 8.806 21.429 1.00 48.78 296 TYR A N 1
ATOM 2306 C CA . TYR A 1 296 ? 5.714 9.158 20.430 1.00 48.78 296 TYR A CA 1
ATOM 2307 C C . TYR A 1 296 ? 7.090 8.556 20.750 1.00 48.78 296 TYR A C 1
ATOM 2309 O O . TYR A 1 296 ? 7.794 8.076 19.859 1.00 48.78 296 TYR A O 1
ATOM 2317 N N . GLU A 1 297 ? 7.483 8.559 22.020 1.00 43.56 297 GLU A N 1
ATOM 2318 C CA . GLU A 1 297 ? 8.778 8.060 22.470 1.00 43.56 297 GLU A CA 1
ATOM 2319 C C . GLU A 1 297 ? 8.823 6.527 22.483 1.00 43.56 297 GLU A C 1
ATOM 2321 O O . GLU A 1 297 ? 9.843 5.936 22.124 1.00 43.56 297 GLU A O 1
ATOM 2326 N N . THR A 1 298 ? 7.698 5.874 22.792 1.00 42.09 298 THR A N 1
ATOM 2327 C CA . THR A 1 298 ? 7.552 4.415 22.701 1.00 42.09 298 THR A CA 1
ATOM 2328 C C . THR A 1 298 ? 7.613 3.944 21.242 1.00 42.09 298 THR A C 1
ATOM 2330 O O . THR A 1 298 ? 8.307 2.973 20.949 1.00 42.09 298 THR A O 1
ATOM 2333 N N . GLU A 1 299 ? 7.004 4.660 20.288 1.00 45.97 299 GLU A N 1
ATOM 2334 C CA . GLU A 1 299 ? 7.149 4.341 18.857 1.00 45.97 299 GLU A CA 1
ATOM 2335 C C . GLU A 1 299 ? 8.553 4.618 18.297 1.00 45.97 299 GLU A C 1
ATOM 2337 O O . GLU A 1 299 ? 9.045 3.821 17.492 1.00 45.97 299 GLU A O 1
ATOM 2342 N N . ASN A 1 300 ? 9.222 5.690 18.746 1.00 40.50 300 ASN A N 1
ATOM 2343 C CA . ASN A 1 300 ? 10.624 5.948 18.404 1.00 40.50 300 ASN A CA 1
ATOM 2344 C C . ASN A 1 300 ? 11.529 4.828 18.945 1.00 40.50 300 ASN A C 1
ATOM 2346 O O . ASN A 1 300 ? 12.323 4.258 18.198 1.00 40.50 300 ASN A O 1
ATOM 2350 N N . ARG A 1 301 ? 11.396 4.438 20.219 1.00 32.97 301 ARG A N 1
ATOM 2351 C CA . ARG A 1 301 ? 12.206 3.351 20.805 1.00 32.97 301 ARG A CA 1
ATOM 2352 C C . ARG A 1 301 ? 11.976 1.994 20.131 1.00 32.97 301 ARG A C 1
ATOM 2354 O O . ARG A 1 301 ? 12.880 1.167 20.140 1.00 32.97 301 ARG A O 1
ATOM 2361 N N . MET A 1 302 ? 10.806 1.778 19.525 1.00 36.19 302 MET A N 1
ATOM 2362 C CA . MET A 1 302 ? 10.432 0.518 18.867 1.00 36.19 302 MET A CA 1
ATOM 2363 C C . MET A 1 302 ? 10.588 0.529 17.334 1.00 36.19 302 MET A C 1
ATOM 2365 O O . MET A 1 302 ? 10.209 -0.439 16.678 1.00 36.19 302 MET A O 1
ATOM 2369 N N . GLY A 1 303 ? 11.166 1.587 16.751 1.00 33.50 303 GLY A N 1
ATOM 2370 C CA . GLY A 1 303 ? 11.587 1.613 15.344 1.00 33.50 303 GLY A CA 1
ATOM 2371 C C . GLY A 1 303 ? 10.461 1.682 14.303 1.00 33.50 303 GLY A C 1
ATOM 2372 O O . GLY A 1 303 ? 10.719 1.428 13.129 1.00 33.50 303 GLY A O 1
ATOM 2373 N N . VAL A 1 304 ? 9.226 2.022 14.696 1.00 39.22 304 VAL A N 1
ATOM 2374 C CA . VAL A 1 304 ? 8.063 2.103 13.779 1.00 39.22 304 VAL A CA 1
ATOM 2375 C C . VAL A 1 304 ? 8.014 3.448 13.041 1.00 39.22 304 VAL A C 1
ATOM 2377 O O . VAL A 1 304 ? 7.727 3.499 11.846 1.00 39.22 304 VAL A O 1
ATOM 2380 N N . ARG A 1 305 ? 8.427 4.529 13.709 1.00 37.47 305 ARG A N 1
ATOM 2381 C CA . ARG A 1 305 ? 9.185 5.604 13.063 1.00 37.47 305 ARG A CA 1
ATOM 2382 C C . ARG A 1 305 ? 10.637 5.259 13.327 1.00 37.47 305 ARG A C 1
ATOM 2384 O O . ARG A 1 305 ? 11.017 5.213 14.492 1.00 37.47 305 ARG A O 1
ATOM 2391 N N . GLY A 1 306 ? 11.417 4.951 12.290 1.00 36.69 306 GLY A N 1
ATOM 2392 C CA . GLY A 1 306 ? 12.841 4.658 12.447 1.00 36.69 306 GLY A CA 1
ATOM 2393 C C . GLY A 1 306 ? 13.481 5.710 13.350 1.00 36.69 306 GLY A C 1
ATOM 2394 O O . GLY A 1 306 ? 13.591 6.872 12.954 1.00 36.69 306 GLY A O 1
ATOM 2395 N N . SER A 1 307 ? 13.806 5.333 14.593 1.00 32.09 307 SER A N 1
ATOM 2396 C CA . SER A 1 307 ? 14.402 6.279 15.523 1.00 32.09 307 SER A CA 1
ATOM 2397 C C . SER A 1 307 ? 15.734 6.725 14.938 1.00 32.09 307 SER A C 1
ATOM 2399 O O . SER A 1 307 ? 16.546 5.886 14.532 1.00 32.09 307 SER A O 1
ATOM 2401 N N . PRO A 1 308 ? 15.954 8.045 14.859 1.00 39.47 308 PRO A N 1
ATOM 2402 C CA . PRO A 1 308 ? 17.132 8.619 14.256 1.00 39.47 308 PRO A CA 1
ATOM 2403 C C . PRO A 1 308 ? 18.311 8.370 15.192 1.00 39.47 308 PRO A C 1
ATOM 2405 O O . PRO A 1 308 ? 18.605 9.180 16.068 1.00 39.47 308 PRO A O 1
ATOM 2408 N N . HIS A 1 309 ? 19.030 7.267 14.991 1.00 36.31 309 HIS A N 1
ATOM 2409 C CA . HIS A 1 309 ? 20.402 7.189 15.474 1.00 36.31 309 HIS A CA 1
ATOM 2410 C C . HIS A 1 309 ? 21.186 8.249 14.692 1.00 36.31 309 HIS A C 1
ATOM 2412 O O . HIS A 1 309 ? 21.504 8.093 13.512 1.00 36.31 309 HIS A O 1
ATOM 2418 N N . GLY A 1 310 ? 21.399 9.392 15.349 1.00 35.09 310 GLY A N 1
ATOM 2419 C CA . GLY A 1 310 ? 21.916 10.650 14.801 1.00 35.09 310 GLY A CA 1
ATOM 2420 C C . GLY A 1 310 ? 23.331 10.605 14.216 1.00 35.09 310 GLY A C 1
ATOM 2421 O O . GLY A 1 310 ? 23.890 11.660 13.943 1.00 35.09 310 GLY A O 1
ATOM 2422 N N . GLY A 1 311 ? 23.900 9.420 13.987 1.00 38.72 311 GLY A N 1
ATOM 2423 C CA . GLY A 1 311 ? 25.190 9.211 13.327 1.00 38.72 311 GLY A CA 1
ATOM 2424 C C . GLY A 1 311 ? 25.119 8.496 11.970 1.00 38.72 311 GLY A C 1
ATOM 2425 O O . GLY A 1 311 ? 26.110 8.496 11.246 1.00 38.72 311 GLY A O 1
ATOM 2426 N N . GLU A 1 312 ? 23.978 7.914 11.574 1.00 46.59 312 GLU A N 1
ATOM 2427 C CA . GLU A 1 312 ? 23.926 6.991 10.417 1.00 46.59 312 GLU A CA 1
ATOM 2428 C C . GLU A 1 312 ? 23.334 7.587 9.123 1.00 46.59 312 GLU A C 1
ATOM 2430 O O . GLU A 1 312 ? 23.274 6.926 8.087 1.00 46.59 312 GLU A O 1
ATOM 2435 N N . ARG A 1 313 ? 22.944 8.870 9.135 1.00 52.19 313 ARG A N 1
ATOM 2436 C CA . ARG A 1 313 ? 22.198 9.531 8.041 1.00 52.19 313 ARG A CA 1
ATOM 2437 C C . ARG A 1 313 ? 22.925 9.635 6.690 1.00 52.19 313 ARG A C 1
ATOM 2439 O O . ARG A 1 313 ? 22.273 9.891 5.682 1.00 52.19 313 ARG A O 1
ATOM 2446 N N . ILE A 1 314 ? 24.247 9.470 6.647 1.00 53.28 314 ILE A N 1
ATOM 2447 C CA . ILE A 1 314 ? 25.069 9.788 5.462 1.00 53.28 314 ILE A CA 1
ATOM 2448 C C . ILE A 1 314 ? 25.480 8.523 4.680 1.00 53.28 314 ILE A C 1
ATOM 2450 O O . ILE A 1 314 ? 25.776 8.591 3.485 1.00 53.28 314 ILE A O 1
ATOM 2454 N N . TRP A 1 315 ? 25.428 7.348 5.311 1.00 56.25 315 TRP A N 1
ATOM 2455 C CA . TRP A 1 315 ? 25.913 6.095 4.726 1.00 56.25 315 TRP A CA 1
ATOM 2456 C C . TRP A 1 315 ? 25.203 5.645 3.443 1.00 56.25 315 TRP A C 1
ATOM 2458 O O . TRP A 1 315 ? 25.906 5.182 2.551 1.00 56.25 315 TRP A O 1
ATOM 2468 N N . PRO A 1 316 ? 23.880 5.816 3.248 1.00 55.12 316 PRO A N 1
ATOM 2469 C CA . PRO A 1 316 ? 23.224 5.393 2.006 1.00 55.12 316 PRO A CA 1
ATOM 2470 C C . PRO A 1 316 ? 23.665 6.234 0.814 1.00 55.12 316 PRO A C 1
ATOM 2472 O O . PRO A 1 316 ? 23.945 5.695 -0.251 1.00 55.12 316 PRO A O 1
ATOM 2475 N N . ALA A 1 317 ? 23.780 7.552 1.001 1.00 54.19 317 ALA A N 1
ATOM 2476 C CA . ALA A 1 317 ? 24.249 8.462 -0.036 1.00 54.19 317 ALA A CA 1
ATOM 2477 C C . ALA A 1 317 ? 25.719 8.192 -0.382 1.00 54.19 317 ALA A C 1
ATOM 2479 O O . ALA A 1 317 ? 26.067 8.187 -1.557 1.00 54.19 317 ALA A O 1
ATOM 2480 N N . VAL A 1 318 ? 26.560 7.887 0.614 1.00 59.00 318 VAL A N 1
ATOM 2481 C CA . VAL A 1 318 ? 27.969 7.502 0.417 1.00 59.00 318 VAL A CA 1
ATOM 2482 C C . VAL A 1 318 ? 28.102 6.123 -0.240 1.00 59.00 318 VAL A C 1
ATOM 2484 O O . VAL A 1 318 ? 28.928 5.942 -1.128 1.00 59.00 318 VAL A O 1
ATOM 2487 N N . PHE A 1 319 ? 27.267 5.153 0.127 1.00 61.84 319 PHE A N 1
ATOM 2488 C CA . PHE A 1 319 ? 27.271 3.816 -0.466 1.00 61.84 319 PHE A CA 1
ATOM 2489 C C . PHE A 1 319 ? 26.786 3.847 -1.922 1.00 61.84 319 PHE A C 1
ATOM 2491 O O . PHE A 1 319 ? 27.428 3.281 -2.806 1.00 61.84 319 PHE A O 1
ATOM 2498 N N . VAL A 1 320 ? 25.715 4.600 -2.199 1.00 62.22 320 VAL A N 1
ATOM 2499 C CA . VAL A 1 320 ? 25.243 4.898 -3.560 1.00 62.22 320 VAL A CA 1
ATOM 2500 C C . VAL A 1 320 ? 26.318 5.663 -4.341 1.00 62.22 320 VAL A C 1
ATOM 2502 O O . VAL A 1 320 ? 26.608 5.300 -5.475 1.00 62.22 320 VAL A O 1
ATOM 2505 N N . PHE A 1 321 ? 26.989 6.646 -3.735 1.00 63.34 321 PHE A N 1
ATOM 2506 C CA . PHE A 1 321 ? 28.109 7.383 -4.336 1.00 63.34 321 PHE A CA 1
ATOM 2507 C C . PHE A 1 321 ? 29.263 6.456 -4.749 1.00 63.34 321 PHE A C 1
ATOM 2509 O O . PHE A 1 321 ? 29.732 6.534 -5.885 1.00 63.34 321 PHE A O 1
ATOM 2516 N N . ILE A 1 322 ? 29.679 5.531 -3.876 1.00 64.69 322 ILE A N 1
ATOM 2517 C CA . ILE A 1 322 ? 30.750 4.560 -4.155 1.00 64.69 322 ILE A CA 1
ATOM 2518 C C . ILE A 1 322 ? 30.339 3.593 -5.270 1.00 64.69 322 ILE A C 1
ATOM 2520 O O . ILE A 1 322 ? 31.142 3.330 -6.167 1.00 64.69 322 ILE A O 1
ATOM 2524 N N . ILE A 1 323 ? 29.099 3.094 -5.266 1.00 67.56 323 ILE A N 1
ATOM 2525 C CA . ILE A 1 323 ? 28.587 2.207 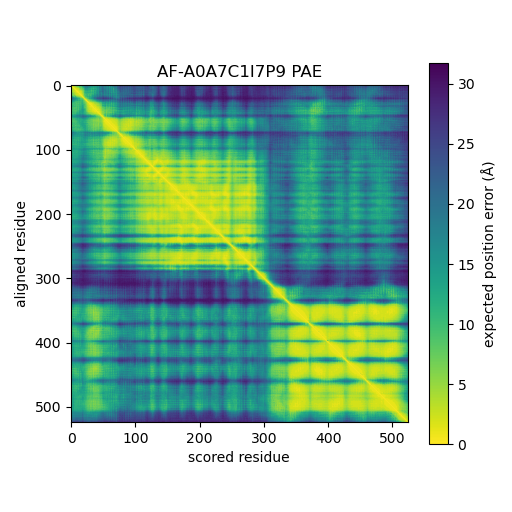-6.323 1.00 67.56 323 ILE A CA 1
ATOM 2526 C C . ILE A 1 323 ? 28.539 2.934 -7.668 1.00 67.56 323 ILE A C 1
ATOM 2528 O O . ILE A 1 323 ? 28.941 2.368 -8.685 1.00 67.56 323 ILE A O 1
ATOM 2532 N N . ILE A 1 324 ? 28.099 4.194 -7.682 1.00 65.75 324 ILE A N 1
ATOM 2533 C CA . ILE A 1 324 ? 28.005 4.999 -8.904 1.00 65.75 324 ILE A CA 1
ATOM 2534 C C . ILE A 1 324 ? 29.392 5.284 -9.477 1.00 65.75 324 ILE A C 1
ATOM 2536 O O . ILE A 1 324 ? 29.610 5.085 -10.670 1.00 65.75 324 ILE A O 1
ATOM 2540 N N . LEU A 1 325 ? 30.352 5.683 -8.641 1.00 65.31 325 LEU A N 1
ATOM 2541 C CA . LEU A 1 325 ? 31.738 5.887 -9.067 1.00 65.31 325 LEU A CA 1
ATOM 2542 C C . LEU A 1 325 ? 32.379 4.591 -9.566 1.00 65.31 325 LEU A C 1
ATOM 2544 O O . LEU A 1 325 ? 32.982 4.579 -10.638 1.00 65.31 325 LEU A O 1
ATOM 2548 N N . SER A 1 326 ? 32.201 3.489 -8.837 1.00 65.06 326 SER A N 1
ATOM 2549 C CA . SER A 1 326 ? 32.743 2.180 -9.219 1.00 65.06 326 SER A CA 1
ATOM 2550 C C . SER A 1 326 ? 32.157 1.701 -10.548 1.00 65.06 326 SER A C 1
ATOM 2552 O O . SER A 1 326 ? 32.898 1.291 -11.440 1.00 65.06 326 SER A O 1
ATOM 2554 N N . GLY A 1 327 ? 30.838 1.824 -10.726 1.00 66.94 327 GLY A N 1
ATOM 2555 C CA . GLY A 1 327 ? 30.152 1.510 -11.976 1.00 66.94 327 GLY A CA 1
ATOM 2556 C C . GLY A 1 327 ? 30.627 2.387 -13.134 1.00 66.94 327 GLY A C 1
ATOM 2557 O O . GLY A 1 327 ? 30.995 1.867 -14.186 1.00 66.94 327 GLY A O 1
ATOM 2558 N N . TYR A 1 328 ? 30.731 3.701 -12.930 1.00 66.50 328 TYR A N 1
ATOM 2559 C CA . TYR A 1 328 ? 31.216 4.625 -13.953 1.00 66.50 328 TYR A CA 1
ATOM 2560 C C . TYR A 1 328 ? 32.630 4.274 -14.431 1.00 66.50 328 TYR A C 1
ATOM 2562 O O . TYR A 1 328 ? 32.873 4.223 -15.637 1.00 66.50 328 TYR A O 1
ATOM 2570 N N . PHE A 1 329 ? 33.560 3.980 -13.516 1.00 64.50 329 PHE A N 1
ATOM 2571 C CA . PHE A 1 329 ? 34.930 3.600 -13.875 1.00 64.50 329 PHE A CA 1
ATOM 2572 C C . PHE A 1 329 ? 35.009 2.235 -14.572 1.00 64.50 329 PHE A C 1
ATOM 2574 O O . PHE A 1 329 ? 35.794 2.080 -15.510 1.00 64.50 329 PHE A O 1
ATOM 2581 N N . LEU A 1 330 ? 34.184 1.262 -14.172 1.00 63.31 330 LEU A N 1
ATOM 2582 C CA . LEU A 1 330 ? 34.110 -0.051 -14.823 1.00 63.31 330 LEU A CA 1
ATOM 2583 C C . LEU A 1 330 ? 33.565 0.043 -16.255 1.00 63.31 330 LEU A C 1
ATOM 2585 O O . LEU A 1 330 ? 34.115 -0.582 -17.162 1.00 63.31 330 LEU A O 1
ATOM 2589 N N . PHE A 1 331 ? 32.526 0.853 -16.477 1.00 61.59 331 PHE A N 1
ATOM 2590 C CA . PHE A 1 331 ? 31.940 1.053 -17.805 1.00 61.59 331 PHE A CA 1
ATOM 2591 C C . PHE A 1 331 ? 32.769 1.992 -18.693 1.00 61.59 331 PHE A C 1
ATOM 2593 O O . PHE A 1 331 ? 32.769 1.821 -19.909 1.00 61.59 331 PHE A O 1
ATOM 2600 N N . SER A 1 332 ? 33.527 2.929 -18.113 1.00 60.66 332 SER A N 1
ATOM 2601 C CA . SER A 1 332 ? 34.407 3.838 -18.867 1.00 60.66 332 SER A CA 1
ATOM 2602 C C . SER A 1 332 ? 35.723 3.187 -19.307 1.00 60.66 332 SER A C 1
ATOM 2604 O O . SER A 1 332 ? 36.307 3.621 -20.293 1.00 60.66 332 SER A O 1
ATOM 2606 N N . ARG A 1 333 ? 36.202 2.137 -18.617 1.00 54.50 333 ARG A N 1
ATOM 2607 C CA . ARG A 1 333 ? 37.467 1.449 -18.954 1.00 54.50 333 ARG A CA 1
ATOM 2608 C C . ARG A 1 333 ? 37.371 0.445 -20.107 1.00 54.50 333 ARG A C 1
ATOM 2610 O O . ARG A 1 333 ? 38.408 0.034 -20.617 1.00 54.50 333 ARG A O 1
ATOM 2617 N N . LYS A 1 334 ? 36.167 -0.001 -20.478 1.00 47.50 334 LYS A N 1
ATOM 2618 C CA . LYS A 1 334 ? 35.987 -1.176 -21.350 1.00 47.50 334 LYS A CA 1
ATOM 2619 C C . LYS A 1 334 ? 35.848 -0.851 -22.842 1.00 47.50 334 LYS A C 1
ATOM 2621 O O . LYS A 1 334 ? 35.864 -1.774 -23.647 1.00 47.50 334 LYS A O 1
ATOM 2626 N N . ASP A 1 335 ? 35.732 0.420 -23.217 1.00 47.00 335 ASP A N 1
ATOM 2627 C CA . ASP A 1 335 ? 35.491 0.826 -24.603 1.00 47.00 335 ASP A CA 1
ATOM 2628 C C . ASP A 1 335 ? 36.554 1.831 -25.061 1.00 47.00 335 ASP A C 1
ATOM 2630 O O . ASP A 1 335 ? 36.859 2.783 -24.344 1.00 47.00 335 ASP A O 1
ATOM 2634 N N . SER A 1 336 ? 37.104 1.660 -26.267 1.00 46.66 336 SER A N 1
ATOM 2635 C CA . SER A 1 336 ? 38.104 2.570 -26.863 1.00 46.66 336 SER A CA 1
ATOM 2636 C C . SER A 1 336 ? 37.539 3.964 -27.186 1.00 46.66 336 SER A C 1
ATOM 2638 O O . SER A 1 336 ? 38.256 4.846 -27.659 1.00 46.66 336 SER A O 1
ATOM 2640 N N . ASN A 1 337 ? 36.252 4.173 -26.900 1.00 52.75 337 ASN A N 1
ATOM 2641 C CA . ASN A 1 337 ? 35.497 5.391 -27.122 1.00 52.75 337 ASN A CA 1
ATOM 2642 C C . ASN A 1 337 ? 34.800 5.789 -25.800 1.00 52.75 337 ASN A C 1
ATOM 2644 O O . ASN A 1 337 ? 33.687 5.344 -25.527 1.00 52.75 337 ASN A O 1
ATOM 2648 N N . GLU A 1 338 ? 35.438 6.622 -24.961 1.00 52.81 338 GLU A N 1
ATOM 2649 C CA . GLU A 1 338 ? 34.963 7.013 -23.607 1.00 52.81 338 GLU A CA 1
ATOM 2650 C C . GLU A 1 338 ? 33.504 7.533 -23.573 1.00 52.81 338 GLU A C 1
ATOM 2652 O O . GLU A 1 338 ? 32.796 7.350 -22.581 1.00 52.81 338 GLU A O 1
ATOM 2657 N N . LYS A 1 339 ? 33.004 8.128 -24.672 1.00 55.66 339 LYS A N 1
ATOM 2658 C CA . LYS A 1 339 ? 31.589 8.540 -24.820 1.00 55.66 339 LYS A CA 1
ATOM 2659 C C . LYS A 1 339 ? 30.616 7.363 -24.713 1.00 55.66 339 LYS A C 1
ATOM 2661 O O . LYS A 1 339 ? 29.495 7.527 -24.240 1.00 55.66 339 LYS A O 1
ATOM 2666 N N . CYS A 1 340 ? 31.043 6.178 -25.143 1.00 58.75 340 CYS A N 1
ATOM 2667 C CA . CYS A 1 340 ? 30.209 4.992 -25.192 1.00 58.75 340 CYS A CA 1
ATOM 2668 C C . CYS A 1 340 ? 29.865 4.506 -23.769 1.00 58.75 340 CYS A C 1
ATOM 2670 O O . CYS A 1 340 ? 28.704 4.514 -23.361 1.00 58.75 340 CYS A O 1
ATOM 2672 N N . GLY A 1 341 ? 30.855 4.210 -22.932 1.00 67.50 341 GLY A N 1
ATOM 2673 C CA . GLY A 1 341 ? 30.602 3.738 -21.563 1.00 67.50 341 GLY A CA 1
ATOM 2674 C C . GLY A 1 341 ? 29.711 4.670 -20.726 1.00 67.50 341 GLY A C 1
ATOM 2675 O O . GLY A 1 341 ? 28.782 4.214 -20.053 1.00 67.50 341 GLY A O 1
ATOM 2676 N N . ALA A 1 342 ? 29.935 5.984 -20.828 1.00 73.38 342 ALA A N 1
ATOM 2677 C CA . ALA A 1 342 ? 29.244 6.988 -20.020 1.00 73.38 342 ALA A CA 1
ATOM 2678 C C . ALA A 1 342 ? 27.738 7.118 -20.330 1.00 73.38 342 ALA A C 1
ATOM 2680 O O . ALA A 1 342 ? 26.943 7.291 -19.406 1.00 73.38 342 ALA A O 1
ATOM 2681 N N . ASP A 1 343 ? 27.321 7.010 -21.598 1.00 75.75 343 ASP A N 1
ATOM 2682 C CA . ASP A 1 343 ? 25.899 7.070 -21.987 1.00 75.75 343 ASP A CA 1
ATOM 2683 C C . ASP A 1 343 ? 25.107 5.858 -21.497 1.00 75.75 343 ASP A C 1
ATOM 2685 O O . ASP A 1 343 ? 23.988 5.991 -21.001 1.00 75.75 343 ASP A O 1
ATOM 2689 N N . CYS A 1 344 ? 25.712 4.675 -21.599 1.00 77.00 344 CYS A N 1
ATOM 2690 C CA . CYS A 1 344 ? 25.127 3.425 -21.128 1.00 77.00 344 CYS A CA 1
ATOM 2691 C C . CYS A 1 344 ? 24.940 3.436 -19.606 1.00 77.00 344 CYS A C 1
ATOM 2693 O O . CYS A 1 344 ? 23.895 3.036 -19.097 1.00 77.00 344 CYS A O 1
ATOM 2695 N N . PHE A 1 345 ? 25.933 3.937 -18.869 1.00 82.00 345 PHE A N 1
ATOM 2696 C CA . PHE A 1 345 ? 25.825 4.044 -17.419 1.00 82.00 345 PHE A CA 1
ATOM 2697 C C . PHE A 1 345 ? 24.856 5.158 -16.987 1.00 82.00 345 PHE A C 1
ATOM 2699 O O . PHE A 1 345 ? 24.097 4.989 -16.037 1.00 82.00 345 PHE A O 1
ATOM 2706 N N . ALA A 1 346 ? 24.797 6.268 -17.730 1.00 84.75 346 ALA A N 1
ATOM 2707 C CA . ALA A 1 346 ? 23.788 7.305 -17.524 1.00 84.75 346 ALA A CA 1
ATOM 2708 C C . ALA A 1 346 ? 22.360 6.765 -17.685 1.00 84.75 346 ALA A C 1
ATOM 2710 O O . ALA A 1 346 ? 21.4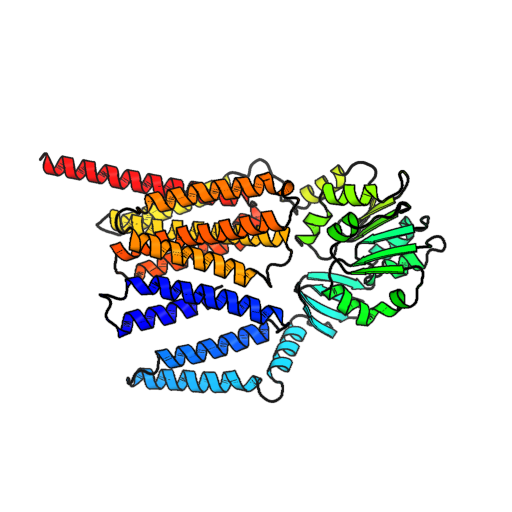94 7.114 -16.886 1.00 84.75 346 ALA A O 1
ATOM 2711 N N . LEU A 1 347 ? 22.122 5.888 -18.666 1.00 85.62 347 LEU A N 1
ATOM 2712 C CA . LEU A 1 347 ? 20.833 5.216 -18.835 1.00 85.62 347 LEU A CA 1
ATOM 2713 C C . LEU A 1 347 ? 20.455 4.381 -17.605 1.00 85.62 347 LEU A C 1
ATOM 2715 O O . LEU A 1 347 ? 19.330 4.487 -17.111 1.00 85.62 347 LEU A O 1
ATOM 2719 N N . PHE A 1 348 ? 21.399 3.589 -17.089 1.00 86.56 348 PHE A N 1
ATOM 2720 C CA . PHE A 1 348 ? 21.202 2.810 -15.865 1.00 86.56 348 PHE A CA 1
ATOM 2721 C C . PHE A 1 348 ? 20.827 3.715 -14.681 1.00 86.56 348 PHE A C 1
ATOM 2723 O O . PHE A 1 348 ? 19.855 3.438 -13.986 1.00 86.56 348 PHE A O 1
ATOM 2730 N N . ILE A 1 349 ? 21.531 4.834 -14.478 1.00 89.31 349 ILE A N 1
ATOM 2731 C CA . ILE A 1 349 ? 21.251 5.747 -13.358 1.00 89.31 349 ILE A CA 1
ATOM 2732 C C . ILE A 1 349 ? 19.912 6.473 -13.516 1.00 89.31 349 ILE A C 1
ATOM 2734 O O . ILE A 1 349 ? 19.166 6.581 -12.547 1.00 89.31 349 ILE A O 1
ATOM 2738 N N . ILE A 1 350 ? 19.564 6.932 -14.721 1.00 91.06 350 ILE A N 1
ATOM 2739 C CA . ILE A 1 350 ? 18.270 7.588 -14.970 1.00 91.06 350 ILE A CA 1
ATOM 2740 C C . ILE A 1 350 ? 17.113 6.630 -14.667 1.00 91.06 350 ILE A C 1
ATOM 2742 O O . ILE A 1 350 ? 16.164 7.007 -13.982 1.00 91.06 350 ILE A O 1
ATOM 2746 N N . THR A 1 351 ? 17.199 5.387 -15.144 1.00 88.94 351 THR A N 1
ATOM 2747 C CA . THR A 1 351 ? 16.159 4.368 -14.931 1.00 88.94 351 THR A CA 1
ATOM 2748 C C . THR A 1 351 ? 16.106 3.900 -13.477 1.00 88.94 351 THR A C 1
ATOM 2750 O O . THR A 1 351 ? 15.017 3.814 -12.915 1.00 88.94 351 THR A O 1
ATOM 2753 N N . PHE A 1 352 ? 17.256 3.712 -12.823 1.00 90.50 352 PHE A N 1
ATOM 2754 C CA . PHE A 1 352 ? 17.342 3.446 -11.384 1.00 90.50 352 PHE A CA 1
ATOM 2755 C C . PHE A 1 352 ? 16.635 4.530 -10.564 1.00 90.50 352 PHE A C 1
ATOM 2757 O O . PHE A 1 352 ? 15.761 4.229 -9.750 1.00 90.50 352 PHE A O 1
ATOM 2764 N N . CYS A 1 353 ? 16.966 5.798 -10.812 1.00 92.62 353 CYS A N 1
ATOM 2765 C CA . CYS A 1 353 ? 16.386 6.930 -10.102 1.00 92.62 353 CYS A CA 1
ATOM 2766 C C . CYS A 1 353 ? 14.880 7.061 -10.348 1.00 92.62 353 CYS A C 1
ATOM 2768 O O . CYS A 1 353 ? 14.127 7.235 -9.392 1.00 92.62 353 CYS A O 1
ATOM 2770 N N . ALA A 1 354 ? 14.424 6.927 -11.597 1.00 92.12 354 ALA A N 1
ATOM 2771 C CA . ALA A 1 354 ? 13.004 7.017 -11.928 1.00 92.12 354 ALA A CA 1
ATOM 2772 C C . ALA A 1 354 ? 12.169 5.933 -11.224 1.00 92.12 354 ALA A C 1
ATOM 2774 O O . ALA A 1 354 ? 11.115 6.240 -10.670 1.00 92.12 354 ALA A O 1
ATOM 2775 N N . PHE A 1 355 ? 12.653 4.687 -11.179 1.00 90.06 355 PHE A N 1
ATOM 2776 C CA . PHE A 1 355 ? 11.952 3.588 -10.504 1.00 90.06 355 PHE A CA 1
ATOM 2777 C C . PHE A 1 355 ? 12.047 3.662 -8.971 1.00 90.06 355 PHE A C 1
ATOM 2779 O O . PHE A 1 355 ? 11.110 3.255 -8.284 1.00 90.06 355 PHE A O 1
ATOM 2786 N N . LEU A 1 356 ? 13.123 4.230 -8.416 1.00 89.50 356 LEU A N 1
ATOM 2787 C CA . LEU A 1 356 ? 13.210 4.534 -6.983 1.00 89.50 356 LEU A CA 1
ATOM 2788 C C . LEU A 1 356 ? 12.193 5.620 -6.592 1.00 89.50 356 LEU A C 1
ATOM 2790 O O . LEU A 1 356 ? 11.469 5.462 -5.608 1.00 89.50 356 LEU A O 1
ATOM 2794 N N . MET A 1 357 ? 12.078 6.689 -7.387 1.00 90.56 357 MET A N 1
ATOM 2795 C CA . MET A 1 357 ? 11.055 7.724 -7.197 1.00 90.56 357 MET A CA 1
ATOM 2796 C C . MET A 1 357 ? 9.644 7.163 -7.338 1.00 90.56 357 MET A C 1
ATOM 2798 O O . MET A 1 357 ? 8.789 7.440 -6.501 1.00 90.56 357 MET A O 1
ATOM 2802 N N . GLN A 1 358 ? 9.407 6.329 -8.352 1.00 91.19 358 GLN A N 1
ATOM 2803 C CA . GLN A 1 358 ? 8.139 5.632 -8.527 1.00 91.19 358 GLN A CA 1
ATOM 2804 C C . GLN A 1 358 ? 7.786 4.818 -7.275 1.00 91.19 358 GLN A C 1
ATOM 2806 O O . GLN A 1 358 ? 6.665 4.921 -6.781 1.00 91.19 358 GLN A O 1
ATOM 2811 N N . ALA A 1 359 ? 8.733 4.047 -6.727 1.00 85.56 359 ALA A N 1
ATOM 2812 C CA . ALA A 1 359 ? 8.523 3.304 -5.489 1.00 85.56 359 ALA A CA 1
ATOM 2813 C C . ALA A 1 359 ? 8.167 4.246 -4.327 1.00 85.56 359 ALA A C 1
ATOM 2815 O O . ALA A 1 359 ? 7.169 4.012 -3.652 1.00 85.56 359 ALA A O 1
ATOM 2816 N N . ALA A 1 360 ? 8.906 5.346 -4.141 1.00 85.25 360 ALA A N 1
ATOM 2817 C CA . ALA A 1 360 ? 8.608 6.344 -3.111 1.00 85.25 360 ALA A CA 1
ATOM 2818 C C . ALA A 1 360 ? 7.178 6.882 -3.224 1.00 85.25 360 ALA A C 1
ATOM 2820 O O . ALA A 1 360 ? 6.432 6.859 -2.249 1.00 85.25 360 ALA A O 1
ATOM 2821 N N . VAL A 1 361 ? 6.757 7.275 -4.423 1.00 86.88 361 VAL A N 1
ATOM 2822 C CA . VAL A 1 361 ? 5.403 7.781 -4.672 1.00 86.88 361 VAL A CA 1
ATOM 2823 C C . VAL A 1 361 ? 4.339 6.704 -4.419 1.00 86.88 361 VAL A C 1
ATOM 2825 O O . VAL A 1 361 ? 3.296 7.012 -3.846 1.00 86.88 361 VAL A O 1
ATOM 2828 N N . MET A 1 362 ? 4.606 5.430 -4.746 1.00 82.94 362 MET A N 1
ATOM 2829 C CA . MET A 1 362 ? 3.707 4.317 -4.391 1.00 82.94 362 MET A CA 1
ATOM 2830 C C . MET A 1 362 ? 3.545 4.177 -2.875 1.00 82.94 362 MET A C 1
ATOM 2832 O O . MET A 1 362 ? 2.427 4.008 -2.397 1.00 82.94 362 MET A O 1
ATOM 2836 N N . PHE A 1 363 ? 4.630 4.256 -2.106 1.00 75.56 363 PHE A N 1
ATOM 2837 C CA . PHE A 1 363 ? 4.559 4.181 -0.645 1.00 75.56 363 PHE A CA 1
ATOM 2838 C C . PHE A 1 363 ? 3.861 5.404 -0.032 1.00 75.56 363 PHE A C 1
ATOM 2840 O O . PHE A 1 363 ? 3.104 5.249 0.922 1.00 75.56 363 PHE A O 1
ATOM 2847 N N . ILE A 1 364 ? 4.042 6.603 -0.593 1.00 76.69 364 ILE A N 1
ATOM 2848 C CA . ILE A 1 364 ? 3.312 7.802 -0.148 1.00 76.69 364 ILE A CA 1
ATOM 2849 C C . ILE A 1 364 ? 1.812 7.650 -0.423 1.00 76.69 364 ILE A C 1
ATOM 2851 O O . ILE A 1 364 ? 0.987 7.937 0.442 1.00 76.69 364 ILE A O 1
ATOM 2855 N N . PHE A 1 365 ? 1.447 7.130 -1.597 1.00 76.69 365 PHE A N 1
ATOM 2856 C CA . PHE A 1 365 ? 0.057 6.821 -1.915 1.00 76.69 365 PHE A CA 1
ATOM 2857 C C . PHE A 1 365 ? -0.541 5.794 -0.945 1.00 76.69 365 PHE A C 1
ATOM 2859 O O . PHE A 1 365 ? -1.672 5.973 -0.495 1.00 76.69 365 PHE A O 1
ATOM 2866 N N . GLN A 1 366 ? 0.225 4.758 -0.577 1.00 69.19 366 GLN A N 1
ATOM 2867 C CA . GLN A 1 366 ? -0.182 3.812 0.470 1.00 69.19 366 GLN A CA 1
ATOM 2868 C C . GLN A 1 366 ? -0.400 4.501 1.818 1.00 69.19 366 GLN A C 1
ATOM 2870 O O . GLN A 1 366 ? -1.334 4.159 2.539 1.00 69.19 366 GLN A O 1
ATOM 2875 N N . GLY A 1 367 ? 0.461 5.479 2.119 1.00 61.16 367 GLY A N 1
ATOM 2876 C CA . GLY A 1 367 ? 0.366 6.428 3.227 1.00 61.16 367 GLY A CA 1
ATOM 2877 C C . GLY A 1 367 ? -1.020 7.052 3.370 1.00 61.16 367 GLY A C 1
ATOM 2878 O O . GLY A 1 367 ? -1.643 6.969 4.425 1.00 61.16 367 GLY A O 1
ATOM 2879 N N . LEU A 1 368 ? -1.483 7.675 2.286 1.00 61.44 368 LEU A N 1
ATOM 2880 C CA . LEU A 1 368 ? -2.696 8.495 2.263 1.00 61.44 368 LEU A CA 1
ATOM 2881 C C . LEU A 1 368 ? -3.984 7.680 2.169 1.00 61.44 368 LEU A C 1
ATOM 2883 O O . LEU A 1 368 ? -4.915 7.879 2.949 1.00 61.44 368 LEU A O 1
ATOM 2887 N N . TYR A 1 369 ? -4.047 6.775 1.193 1.00 58.75 369 TYR A N 1
ATOM 2888 C CA . TYR A 1 369 ? -5.297 6.122 0.793 1.00 58.75 369 TYR A CA 1
ATOM 2889 C C . TYR A 1 369 ? -5.442 4.705 1.356 1.00 58.75 369 TYR A C 1
ATOM 2891 O O . TYR A 1 369 ? -6.444 4.036 1.097 1.00 58.75 369 TYR A O 1
ATOM 2899 N N . GLY A 1 370 ? -4.457 4.230 2.123 1.00 54.09 370 GLY A N 1
ATOM 2900 C CA . GLY A 1 370 ? -4.383 2.841 2.561 1.00 54.09 370 GLY A CA 1
ATOM 2901 C C . GLY A 1 370 ? -3.873 1.911 1.455 1.00 54.09 370 GLY A C 1
ATOM 2902 O O . GLY A 1 370 ? -3.111 2.313 0.581 1.00 54.09 370 GLY A O 1
ATOM 2903 N N . LEU A 1 371 ? -4.236 0.625 1.508 1.00 51.25 371 LEU A N 1
ATOM 2904 C CA . LEU A 1 371 ? -3.620 -0.415 0.672 1.00 51.25 371 LEU A CA 1
ATOM 2905 C C . LEU A 1 371 ? -3.607 -0.085 -0.835 1.00 51.25 371 LEU A C 1
ATOM 2907 O O . LEU A 1 371 ? -4.636 0.126 -1.471 1.00 51.25 371 LEU A O 1
ATOM 2911 N N . LEU A 1 372 ? -2.401 -0.164 -1.410 1.00 50.88 372 LEU A N 1
ATOM 2912 C CA . LEU A 1 372 ? -2.053 0.107 -2.812 1.00 50.88 372 LEU A CA 1
ATOM 2913 C C . LEU A 1 372 ? -2.897 -0.667 -3.837 1.00 50.88 372 LEU A C 1
ATOM 2915 O O . LEU A 1 372 ? -2.981 -0.259 -4.989 1.00 50.88 372 LEU A O 1
ATOM 2919 N N . TYR A 1 373 ? -3.458 -1.817 -3.457 1.00 52.09 373 TYR A N 1
ATOM 2920 C CA . TYR A 1 373 ? -3.773 -2.912 -4.380 1.00 52.09 373 TYR A CA 1
ATOM 2921 C C . TYR A 1 373 ? -4.731 -2.531 -5.519 1.00 52.09 373 TYR A C 1
ATOM 2923 O O . TYR A 1 373 ? -4.500 -2.924 -6.661 1.00 52.09 373 TYR A O 1
ATOM 2931 N N . LYS A 1 374 ? -5.755 -1.711 -5.244 1.00 53.88 374 LYS A N 1
ATOM 2932 C CA . LYS A 1 374 ? -6.766 -1.344 -6.251 1.00 53.88 374 LYS A CA 1
ATOM 2933 C C . LYS A 1 374 ? -6.263 -0.291 -7.252 1.00 53.88 374 LYS A C 1
ATOM 2935 O O . LYS A 1 374 ? -6.502 -0.395 -8.456 1.00 53.88 374 LYS A O 1
ATOM 2940 N N . ASN A 1 375 ? -5.494 0.685 -6.768 1.00 65.75 375 ASN A N 1
ATOM 2941 C CA . ASN A 1 375 ? -5.061 1.846 -7.555 1.00 65.75 375 ASN A CA 1
ATOM 2942 C C . ASN A 1 375 ? -3.593 1.764 -8.013 1.00 65.75 375 ASN A C 1
ATOM 2944 O O . ASN A 1 375 ? -3.155 2.597 -8.804 1.00 65.75 375 ASN A O 1
ATOM 2948 N N . ALA A 1 376 ? -2.845 0.734 -7.593 1.00 68.19 376 ALA A N 1
ATOM 2949 C CA . ALA A 1 376 ? -1.478 0.466 -8.043 1.00 68.19 376 ALA A CA 1
ATOM 2950 C C . ALA A 1 376 ? -1.384 0.420 -9.572 1.00 68.19 376 ALA A C 1
ATOM 2952 O O . ALA A 1 376 ? -0.464 0.988 -10.153 1.00 68.19 376 ALA A O 1
ATOM 2953 N N . GLY A 1 377 ? -2.344 -0.268 -10.206 1.00 68.00 377 GLY A N 1
ATOM 2954 C CA . GLY A 1 377 ? -2.425 -0.422 -11.659 1.00 68.00 377 GLY A CA 1
ATOM 2955 C C . GLY A 1 377 ? -2.562 0.922 -12.366 1.00 68.00 377 GLY A C 1
ATOM 2956 O O . GLY A 1 377 ? -1.803 1.208 -13.286 1.00 68.00 377 GLY A O 1
ATOM 2957 N N . MET A 1 378 ? -3.451 1.783 -11.873 1.00 73.62 378 MET A N 1
ATOM 2958 C CA . MET A 1 378 ? -3.641 3.142 -12.376 1.00 73.62 378 MET A CA 1
ATOM 2959 C C . MET A 1 378 ? -2.397 4.024 -12.185 1.00 73.62 378 MET A C 1
ATOM 2961 O O . MET A 1 378 ? -1.994 4.720 -13.111 1.00 73.62 378 MET A O 1
ATOM 2965 N N . LEU A 1 379 ? -1.735 3.969 -11.025 1.00 81.00 379 LEU A N 1
ATOM 2966 C CA . LEU A 1 379 ? -0.493 4.721 -10.789 1.00 81.00 379 LEU A CA 1
ATOM 2967 C C . LEU A 1 379 ? 0.643 4.263 -11.713 1.00 81.00 379 LEU A C 1
ATOM 2969 O O . LEU A 1 379 ? 1.349 5.086 -12.294 1.00 81.00 379 LEU A O 1
ATOM 2973 N N . LEU A 1 380 ? 0.773 2.949 -11.908 1.00 78.88 380 LEU A N 1
ATOM 2974 C CA . LEU A 1 380 ? 1.664 2.361 -12.908 1.00 78.88 380 LEU A CA 1
ATOM 2975 C C . LEU A 1 380 ? 1.295 2.837 -14.325 1.00 78.88 380 LEU A C 1
ATOM 2977 O O . LEU A 1 380 ? 2.188 3.164 -15.102 1.00 78.88 380 LEU A O 1
ATOM 2981 N N . ALA A 1 381 ? 0.005 2.931 -14.658 1.00 75.62 381 ALA A N 1
ATOM 2982 C CA . ALA A 1 381 ? -0.444 3.445 -15.951 1.00 75.62 381 ALA A CA 1
ATOM 2983 C C . ALA A 1 381 ? -0.042 4.912 -16.154 1.00 75.62 381 ALA A C 1
ATOM 2985 O O . ALA A 1 381 ? 0.436 5.251 -17.232 1.00 75.62 381 ALA A O 1
ATOM 2986 N N . PHE A 1 382 ? -0.161 5.765 -15.131 1.00 84.38 382 PHE A N 1
ATOM 2987 C CA . PHE A 1 382 ? 0.292 7.159 -15.194 1.00 84.38 382 PHE A CA 1
ATOM 2988 C C . PHE A 1 382 ? 1.808 7.279 -15.369 1.00 84.38 382 PHE A C 1
ATOM 2990 O O . PHE A 1 382 ? 2.266 8.077 -16.187 1.00 84.38 382 PHE A O 1
ATOM 2997 N N . PHE A 1 383 ? 2.590 6.446 -14.679 1.00 86.31 383 PHE A N 1
ATOM 2998 C CA . PHE A 1 383 ? 4.029 6.348 -14.928 1.00 86.31 383 PHE A CA 1
ATOM 2999 C C . PHE A 1 383 ? 4.323 5.939 -16.382 1.00 86.31 383 PHE A C 1
ATOM 3001 O O . PHE A 1 383 ? 5.142 6.562 -17.057 1.00 86.31 383 PHE A O 1
ATOM 3008 N N . GLY A 1 384 ? 3.596 4.946 -16.904 1.00 79.19 384 GLY A N 1
ATOM 3009 C CA . GLY A 1 384 ? 3.663 4.557 -18.313 1.00 79.19 384 GLY A CA 1
ATOM 3010 C C . GLY A 1 384 ? 3.269 5.692 -19.269 1.00 79.19 384 GLY A C 1
ATOM 3011 O O . GLY A 1 384 ? 3.970 5.956 -20.236 1.00 79.19 384 GLY A O 1
ATOM 3012 N N . ALA A 1 385 ? 2.202 6.439 -18.995 1.00 78.81 385 ALA A N 1
ATOM 3013 C CA . ALA A 1 385 ? 1.812 7.595 -19.806 1.00 78.81 385 ALA A CA 1
ATOM 3014 C C . ALA A 1 385 ? 2.934 8.642 -19.863 1.00 78.81 385 ALA A C 1
ATOM 3016 O O . ALA A 1 385 ? 3.282 9.142 -20.934 1.00 78.81 385 ALA A O 1
ATOM 3017 N N . GLY A 1 386 ? 3.549 8.904 -18.710 1.00 86.31 386 GLY A N 1
ATOM 3018 C CA . GLY A 1 386 ? 4.715 9.761 -18.578 1.00 86.31 386 GLY A CA 1
ATOM 3019 C C . GLY A 1 386 ? 5.872 9.325 -19.462 1.00 86.31 386 GLY A C 1
ATOM 3020 O O . GLY A 1 386 ? 6.361 10.111 -20.271 1.00 86.31 386 GLY A O 1
ATOM 3021 N N . ALA A 1 387 ? 6.287 8.063 -19.363 1.00 82.75 387 ALA A N 1
ATOM 3022 C CA . ALA A 1 387 ? 7.385 7.554 -20.177 1.00 82.75 387 ALA A CA 1
ATOM 3023 C C . ALA A 1 387 ? 7.057 7.582 -21.686 1.00 82.75 387 ALA A C 1
ATOM 3025 O O . ALA A 1 387 ? 7.946 7.882 -22.483 1.00 82.75 387 ALA A O 1
ATOM 3026 N N . ALA A 1 388 ? 5.790 7.390 -22.087 1.00 74.62 388 ALA A N 1
ATOM 3027 C CA . ALA A 1 388 ? 5.341 7.502 -23.480 1.00 74.62 388 ALA A CA 1
ATOM 3028 C C . ALA A 1 388 ? 5.578 8.920 -23.997 1.00 74.62 388 ALA A C 1
ATOM 3030 O O . ALA A 1 388 ? 6.154 9.125 -25.067 1.00 74.62 388 ALA A O 1
ATOM 3031 N N . LEU A 1 389 ? 5.171 9.894 -23.183 1.00 82.31 389 LEU A N 1
ATOM 3032 C CA . LEU A 1 389 ? 5.326 11.309 -23.461 1.00 82.31 389 LEU A CA 1
ATOM 3033 C C . LEU A 1 389 ? 6.806 11.715 -23.495 1.00 82.31 389 LEU A C 1
ATOM 3035 O O . LEU A 1 389 ? 7.210 12.456 -24.384 1.00 82.31 389 LEU A O 1
ATOM 3039 N N . GLY A 1 390 ? 7.635 11.175 -22.599 1.00 84.06 390 GLY A N 1
ATOM 3040 C CA . GLY A 1 390 ? 9.086 11.377 -22.609 1.00 84.06 390 GLY A CA 1
ATOM 3041 C C . GLY A 1 390 ? 9.744 10.921 -23.915 1.00 84.06 390 GLY A C 1
ATOM 3042 O O . GLY A 1 390 ? 10.518 11.674 -24.509 1.00 84.06 390 GLY A O 1
ATOM 3043 N N . CYS A 1 391 ? 9.391 9.729 -24.407 1.00 77.69 391 CYS A N 1
ATOM 3044 C CA . CYS A 1 391 ? 9.846 9.231 -25.709 1.00 77.69 391 CYS A CA 1
ATOM 3045 C C . CYS A 1 391 ? 9.365 10.127 -26.862 1.00 77.69 391 CYS A C 1
ATOM 3047 O O . CYS A 1 391 ? 10.155 10.511 -27.725 1.00 77.69 391 CYS A O 1
ATOM 3049 N N . ALA A 1 392 ? 8.082 10.504 -26.858 1.00 75.75 392 ALA A N 1
ATOM 3050 C CA . ALA A 1 392 ? 7.497 11.357 -27.890 1.00 75.75 392 ALA A CA 1
ATOM 3051 C C . ALA A 1 392 ? 8.153 12.747 -27.941 1.00 75.75 392 ALA A C 1
ATOM 3053 O O . ALA A 1 392 ? 8.420 13.256 -29.026 1.00 75.75 392 ALA A O 1
ATOM 3054 N N . LEU A 1 393 ? 8.471 13.348 -26.790 1.00 82.69 393 LEU A N 1
ATOM 3055 C CA . LEU A 1 393 ? 9.164 14.637 -26.726 1.00 82.69 393 LEU A CA 1
ATOM 3056 C C . LEU A 1 393 ? 10.565 14.562 -27.333 1.00 82.69 393 LEU A C 1
ATOM 3058 O O . LEU A 1 393 ? 10.944 15.449 -28.095 1.00 82.69 393 LEU A O 1
ATOM 3062 N N . VAL A 1 394 ? 11.331 13.509 -27.033 1.00 80.62 394 VAL A N 1
ATOM 3063 C CA . VAL A 1 394 ? 12.655 13.317 -27.647 1.00 80.62 394 VAL A CA 1
ATOM 3064 C C . VAL A 1 394 ? 12.533 13.156 -29.156 1.00 80.62 394 VAL A C 1
ATOM 3066 O O . VAL A 1 394 ? 13.349 13.711 -29.876 1.00 80.62 394 VAL A O 1
ATOM 3069 N N . PHE A 1 395 ? 11.491 12.485 -29.643 1.00 73.62 395 PHE A N 1
ATOM 3070 C CA . PHE A 1 395 ? 11.239 12.361 -31.076 1.00 73.62 395 PHE A CA 1
ATOM 3071 C C . PHE A 1 395 ? 10.863 13.698 -31.735 1.00 73.62 395 PHE A C 1
ATOM 3073 O O . PHE A 1 395 ? 11.438 14.064 -32.751 1.00 73.62 395 PHE A O 1
ATOM 3080 N N . VAL A 1 396 ? 9.933 14.460 -31.151 1.00 77.00 396 VAL A N 1
ATOM 3081 C CA . VAL A 1 396 ? 9.468 15.743 -31.717 1.00 77.00 396 VAL A CA 1
ATOM 3082 C C . VAL A 1 396 ? 10.572 16.801 -31.712 1.00 77.00 396 VAL A C 1
ATOM 3084 O O . VAL A 1 396 ? 10.651 17.632 -32.615 1.00 77.00 396 VAL A O 1
ATOM 3087 N N . PHE A 1 397 ? 11.423 16.791 -30.687 1.00 78.06 397 PHE A N 1
ATOM 3088 C CA . PHE A 1 397 ? 12.457 17.804 -30.494 1.00 78.06 397 PHE A CA 1
ATOM 3089 C C . PHE A 1 397 ? 13.874 17.321 -30.844 1.00 78.06 397 PHE A C 1
ATOM 3091 O O . PHE A 1 397 ? 14.810 18.105 -30.668 1.00 78.06 397 PHE A O 1
ATOM 3098 N N . GLU A 1 398 ? 14.026 16.081 -31.332 1.00 70.38 398 GLU A N 1
ATOM 3099 C CA . GLU A 1 398 ? 15.254 15.361 -31.728 1.00 70.38 398 GLU A CA 1
ATOM 3100 C C . GLU A 1 398 ? 16.518 15.806 -30.965 1.00 70.38 398 GLU A C 1
ATOM 3102 O O . GLU A 1 398 ? 16.873 15.299 -29.898 1.00 70.38 398 GLU A O 1
ATOM 3107 N N . ASN A 1 399 ? 17.207 16.816 -31.501 1.00 68.19 399 ASN A N 1
ATOM 3108 C CA . ASN A 1 399 ? 18.512 17.272 -31.033 1.00 68.19 399 ASN A CA 1
ATOM 3109 C C . ASN A 1 399 ? 18.471 18.331 -29.920 1.00 68.19 399 ASN A C 1
ATOM 3111 O O . ASN A 1 399 ? 19.515 18.642 -29.334 1.00 68.19 399 ASN A O 1
ATOM 3115 N N . LYS A 1 400 ? 17.301 18.898 -29.603 1.00 78.06 400 LYS A N 1
ATOM 3116 C CA . LYS A 1 400 ? 17.166 19.918 -28.550 1.00 78.06 400 LYS A CA 1
ATOM 3117 C C . LYS A 1 400 ? 17.182 19.309 -27.151 1.00 78.06 400 LYS A C 1
ATOM 3119 O O . LYS A 1 400 ? 17.691 19.947 -26.231 1.00 78.06 400 LYS A O 1
ATOM 3124 N N . ILE A 1 401 ? 16.693 18.078 -26.988 1.00 79.88 401 ILE A N 1
ATOM 3125 C CA . ILE A 1 401 ? 16.661 17.405 -25.686 1.00 79.88 401 ILE A CA 1
ATOM 3126 C C . ILE A 1 401 ? 17.971 16.651 -25.471 1.00 79.88 401 ILE A C 1
ATOM 3128 O O . ILE A 1 401 ? 18.259 15.611 -26.067 1.00 79.88 401 ILE A O 1
ATOM 3132 N N . ARG A 1 402 ? 18.802 17.196 -24.583 1.00 84.06 402 ARG A N 1
ATOM 3133 C CA . ARG A 1 402 ? 20.033 16.538 -24.138 1.00 84.06 402 ARG A CA 1
ATOM 3134 C C . ARG A 1 402 ? 19.729 15.691 -22.912 1.00 84.06 402 ARG A C 1
ATOM 3136 O O . ARG A 1 402 ? 19.003 16.112 -22.023 1.00 84.06 402 ARG A O 1
ATOM 3143 N N . ILE A 1 403 ? 20.376 14.543 -22.793 1.00 83.25 403 ILE A N 1
ATOM 3144 C CA . ILE A 1 403 ? 20.298 13.704 -21.586 1.00 83.25 403 ILE A CA 1
ATOM 3145 C C . ILE A 1 403 ? 20.748 14.431 -20.306 1.00 83.25 403 ILE A C 1
ATOM 3147 O O . ILE A 1 403 ? 20.251 14.138 -19.227 1.00 83.25 403 ILE A O 1
ATOM 3151 N N . SER A 1 404 ? 21.609 15.449 -20.410 1.00 85.06 404 SER A N 1
ATOM 3152 C CA . SER A 1 404 ? 21.917 16.337 -19.284 1.00 85.06 404 SER A CA 1
ATOM 3153 C C . SER A 1 404 ? 20.696 17.140 -18.811 1.00 85.06 404 SER A C 1
ATOM 3155 O O . SER A 1 404 ? 20.546 17.357 -17.615 1.00 85.06 404 SER A O 1
ATOM 3157 N N . MET A 1 405 ? 19.790 17.532 -19.715 1.00 88.50 405 MET A N 1
ATOM 3158 C CA . MET A 1 405 ? 18.510 18.160 -19.356 1.00 88.50 405 MET A CA 1
ATOM 3159 C C . MET A 1 405 ? 17.567 17.158 -18.686 1.00 88.50 405 MET A C 1
ATOM 3161 O O . MET A 1 405 ? 16.888 17.519 -17.733 1.00 88.50 405 MET A O 1
ATOM 3165 N N . VAL A 1 406 ? 17.570 15.895 -19.130 1.00 89.31 406 VAL A N 1
ATOM 3166 C CA . VAL A 1 406 ? 16.809 14.811 -18.482 1.00 89.31 406 VAL A CA 1
ATOM 3167 C C . VAL A 1 406 ? 17.277 14.612 -17.034 1.00 89.31 406 VAL A C 1
ATOM 3169 O O . VAL A 1 406 ? 16.451 14.532 -16.127 1.00 89.31 406 VAL A O 1
ATOM 3172 N N . MET A 1 407 ? 18.594 14.622 -16.792 1.00 91.31 407 MET A N 1
ATOM 3173 C CA . MET A 1 407 ? 19.163 14.560 -15.437 1.00 91.31 407 MET A CA 1
ATOM 3174 C C . MET A 1 407 ? 18.758 15.766 -14.580 1.00 91.31 407 MET A C 1
ATOM 3176 O O . MET A 1 407 ? 18.386 15.586 -13.424 1.00 91.31 407 MET A O 1
ATOM 3180 N N . ILE A 1 408 ? 18.784 16.983 -15.141 1.00 92.06 408 ILE A N 1
ATOM 3181 C CA . ILE A 1 408 ? 18.324 18.197 -14.444 1.00 92.06 408 ILE A CA 1
ATOM 3182 C C . ILE A 1 408 ? 16.841 18.090 -14.080 1.00 92.06 408 ILE A C 1
ATOM 3184 O O . ILE A 1 408 ? 16.481 18.355 -12.936 1.00 92.06 408 ILE A O 1
ATOM 3188 N N . GLY A 1 409 ? 15.996 17.641 -15.010 1.00 92.31 409 GLY A N 1
ATOM 3189 C CA . GLY A 1 409 ? 14.578 17.395 -14.746 1.00 92.31 409 GLY A CA 1
ATOM 3190 C C . GLY A 1 409 ? 14.363 16.404 -13.601 1.00 92.31 409 GLY A C 1
ATOM 3191 O O . GLY A 1 409 ? 13.545 16.659 -12.721 1.00 92.31 409 GLY A O 1
ATOM 3192 N N . GLY A 1 410 ? 15.148 15.323 -13.550 1.00 91.44 410 GLY A N 1
ATOM 3193 C CA . GLY A 1 410 ? 15.108 14.368 -12.440 1.00 91.44 410 GLY A CA 1
ATOM 3194 C C . GLY A 1 410 ? 15.556 14.942 -11.099 1.00 91.44 410 GLY A C 1
ATOM 3195 O O . GLY A 1 410 ? 14.914 14.676 -10.087 1.00 91.44 410 GLY A O 1
ATOM 3196 N N . MET A 1 411 ? 16.591 15.786 -11.081 1.00 95.38 411 MET A N 1
ATOM 3197 C CA . MET A 1 411 ? 17.013 16.488 -9.864 1.00 95.38 411 MET A CA 1
ATOM 3198 C C . MET A 1 411 ? 15.920 17.435 -9.351 1.00 95.38 411 MET A C 1
ATOM 3200 O O . MET A 1 411 ? 15.615 17.423 -8.161 1.00 95.38 411 MET A O 1
ATOM 3204 N N . ILE A 1 412 ? 15.289 18.205 -10.244 1.00 95.25 412 ILE A N 1
ATOM 3205 C CA . ILE A 1 412 ? 14.167 19.089 -9.894 1.00 95.25 412 ILE A CA 1
ATOM 3206 C C . ILE A 1 412 ? 13.004 18.269 -9.334 1.00 95.25 412 ILE A C 1
ATOM 3208 O O . ILE A 1 412 ? 12.471 18.602 -8.277 1.00 95.25 412 ILE A O 1
ATOM 3212 N N . LEU A 1 413 ? 12.634 17.172 -9.999 1.00 94.94 413 LEU A N 1
ATOM 3213 C CA . LEU A 1 413 ? 11.531 16.330 -9.547 1.00 94.94 413 LEU A CA 1
ATOM 3214 C C . LEU A 1 413 ? 11.815 15.705 -8.173 1.00 94.94 413 LEU A C 1
ATOM 3216 O O . LEU A 1 413 ? 10.907 15.632 -7.348 1.00 94.94 413 LEU A O 1
ATOM 3220 N N . ALA A 1 414 ? 13.059 15.303 -7.892 1.00 90.62 414 ALA A N 1
ATOM 3221 C CA . ALA A 1 414 ? 13.454 14.795 -6.578 1.00 90.62 414 ALA A CA 1
ATOM 3222 C C . ALA A 1 414 ? 13.295 15.858 -5.477 1.00 90.62 414 ALA A C 1
ATOM 3224 O O . ALA A 1 414 ? 12.764 15.556 -4.409 1.00 90.62 414 ALA A O 1
ATOM 3225 N N . VAL A 1 415 ? 13.678 17.111 -5.754 1.00 93.12 415 VAL A N 1
ATOM 3226 C CA . VAL A 1 415 ? 13.490 18.241 -4.826 1.00 93.12 415 VAL A CA 1
ATOM 3227 C C . VAL A 1 415 ? 12.005 18.533 -4.602 1.00 93.12 415 VAL A C 1
ATOM 3229 O O . VAL A 1 415 ? 11.582 18.675 -3.458 1.00 93.12 415 VAL A O 1
ATOM 3232 N N . LEU A 1 416 ? 11.195 18.566 -5.665 1.00 92.94 416 LEU A N 1
ATOM 3233 C CA . LEU A 1 416 ? 9.746 18.771 -5.554 1.00 92.94 416 LEU A CA 1
ATOM 3234 C C . LEU A 1 416 ? 9.069 17.643 -4.766 1.00 92.94 416 LEU A C 1
ATOM 3236 O O . LEU A 1 416 ? 8.188 17.904 -3.950 1.00 92.94 416 LEU A O 1
ATOM 3240 N N . THR A 1 417 ? 9.507 16.398 -4.968 1.00 88.00 417 THR A N 1
ATOM 3241 C CA . THR A 1 417 ? 8.992 15.240 -4.224 1.00 88.00 417 THR A CA 1
ATOM 3242 C C . THR A 1 417 ? 9.369 15.344 -2.746 1.00 88.00 417 THR A C 1
ATOM 3244 O O . THR A 1 417 ? 8.518 15.147 -1.884 1.00 88.00 417 THR A O 1
ATOM 3247 N N . ALA A 1 418 ? 10.615 15.716 -2.432 1.00 85.38 418 ALA A N 1
ATOM 3248 C CA . ALA A 1 418 ? 11.052 15.961 -1.058 1.00 85.38 418 ALA A CA 1
ATOM 3249 C C . ALA A 1 418 ? 10.243 17.089 -0.396 1.00 85.38 418 ALA A C 1
ATOM 3251 O O . ALA A 1 418 ? 9.781 16.930 0.731 1.00 85.38 418 ALA A O 1
ATOM 3252 N N . PHE A 1 419 ? 10.003 18.190 -1.111 1.00 86.12 419 PHE A N 1
ATOM 3253 C CA . PHE A 1 419 ? 9.173 19.290 -0.624 1.00 86.12 419 PHE A CA 1
ATOM 3254 C C . PHE A 1 419 ? 7.731 18.845 -0.344 1.00 86.12 419 PHE A C 1
ATOM 3256 O O . PHE A 1 419 ? 7.174 19.188 0.698 1.00 86.12 419 PHE A O 1
ATOM 3263 N N . PHE A 1 420 ? 7.142 18.035 -1.228 1.00 84.31 420 PHE A N 1
ATOM 3264 C CA . PHE A 1 420 ? 5.820 17.446 -1.011 1.00 84.31 420 PHE A CA 1
ATOM 3265 C C . PHE A 1 420 ? 5.780 16.561 0.242 1.00 84.31 420 PHE A C 1
ATOM 3267 O O . PHE A 1 420 ? 4.865 16.696 1.047 1.00 84.31 420 PHE A O 1
ATOM 3274 N N . ILE A 1 421 ? 6.800 15.722 0.458 1.00 77.62 421 ILE A N 1
ATOM 3275 C CA . ILE A 1 421 ? 6.920 14.887 1.665 1.00 77.62 421 ILE A CA 1
ATOM 3276 C C . ILE A 1 421 ? 7.044 15.750 2.934 1.00 77.62 421 ILE A C 1
ATOM 3278 O O . ILE A 1 421 ? 6.466 15.415 3.961 1.00 77.62 421 ILE A O 1
ATOM 3282 N N . MET A 1 422 ? 7.790 16.858 2.879 1.00 73.44 422 MET A N 1
ATOM 3283 C CA . MET A 1 422 ? 7.969 17.792 4.004 1.00 73.44 422 MET A CA 1
ATOM 3284 C C . MET A 1 422 ? 6.665 18.470 4.428 1.00 73.44 422 MET A C 1
ATOM 3286 O O . MET A 1 422 ? 6.442 18.677 5.615 1.00 73.44 422 MET A O 1
ATOM 3290 N N . ASN A 1 423 ? 5.819 18.820 3.459 1.00 74.88 423 ASN A N 1
ATOM 3291 C CA . ASN A 1 423 ? 4.568 19.548 3.685 1.00 74.88 423 ASN A CA 1
ATOM 3292 C C . ASN A 1 423 ? 3.348 18.621 3.694 1.00 74.88 423 ASN A C 1
ATOM 3294 O O . ASN A 1 423 ? 2.215 19.078 3.569 1.00 74.88 423 ASN A O 1
ATOM 3298 N N . PHE A 1 424 ? 3.583 17.316 3.822 1.00 67.81 424 PHE A N 1
ATOM 3299 C CA . PHE A 1 424 ? 2.560 16.289 3.697 1.00 67.81 424 PHE A CA 1
ATOM 3300 C C . PHE A 1 424 ? 1.415 16.462 4.706 1.00 67.81 424 PHE A C 1
ATOM 3302 O O . PHE A 1 424 ? 0.255 16.298 4.342 1.00 67.81 424 PHE A O 1
ATOM 3309 N N . ASP A 1 425 ? 1.730 16.883 5.935 1.00 54.34 425 ASP A N 1
ATOM 3310 C CA . ASP A 1 425 ? 0.747 17.099 7.008 1.00 54.34 425 ASP A CA 1
ATOM 3311 C C . ASP A 1 425 ? -0.210 18.279 6.741 1.00 54.34 425 ASP A C 1
ATOM 3313 O O . ASP A 1 425 ? -1.250 18.378 7.387 1.00 54.34 425 ASP A O 1
ATOM 3317 N N . GLY A 1 426 ? 0.122 19.175 5.802 1.00 52.94 426 GLY A N 1
ATOM 3318 C CA . GLY A 1 426 ? -0.695 20.343 5.450 1.00 52.94 426 GLY A CA 1
ATOM 3319 C C . GLY A 1 426 ? -1.763 20.082 4.383 1.00 52.94 426 GLY A C 1
ATOM 3320 O O . GLY A 1 426 ? -2.537 20.983 4.065 1.00 52.94 426 GLY A O 1
ATOM 3321 N N . PHE A 1 427 ? -1.819 18.879 3.804 1.00 57.44 427 PHE A N 1
ATOM 3322 C CA . PHE A 1 427 ? -2.839 18.519 2.819 1.00 57.44 427 PHE A CA 1
ATOM 3323 C C . PHE A 1 427 ? -4.091 17.979 3.524 1.00 57.44 427 PHE A C 1
ATOM 3325 O O . PHE A 1 427 ? -4.290 16.771 3.619 1.00 57.44 427 PHE A O 1
ATOM 3332 N N . GLU A 1 428 ? -4.943 18.884 4.018 1.00 46.94 428 GLU A N 1
ATOM 3333 C CA . GLU A 1 428 ? -6.238 18.536 4.634 1.00 46.94 428 GLU A CA 1
ATOM 3334 C C . GLU A 1 428 ? -7.229 17.908 3.631 1.00 46.94 428 GLU A C 1
ATOM 3336 O O . GLU A 1 428 ? -8.112 17.143 4.020 1.00 46.94 428 GLU A O 1
ATOM 3341 N N . ASP A 1 429 ? -7.066 18.191 2.331 1.00 55.47 429 ASP A N 1
ATOM 3342 C CA . ASP A 1 429 ? -7.889 17.638 1.253 1.00 55.47 429 ASP A CA 1
ATOM 3343 C C . ASP A 1 429 ? -7.205 16.450 0.551 1.00 55.47 429 ASP A C 1
ATOM 3345 O O . ASP A 1 429 ? -6.191 16.584 -0.148 1.00 55.47 429 ASP A O 1
ATOM 3349 N N . ASN A 1 430 ? -7.833 15.277 0.676 1.00 57.75 430 ASN A N 1
ATOM 3350 C CA . ASN A 1 430 ? -7.428 14.047 0.003 1.00 57.75 430 ASN A CA 1
ATOM 3351 C C . ASN A 1 430 ? -7.423 14.174 -1.532 1.00 57.75 430 ASN A C 1
ATOM 3353 O O . ASN A 1 430 ? -6.735 13.394 -2.184 1.00 57.75 430 ASN A O 1
ATOM 3357 N N . ALA A 1 431 ? -8.152 15.110 -2.149 1.00 61.06 431 ALA A N 1
ATOM 3358 C CA . ALA A 1 431 ? -8.131 15.285 -3.604 1.00 61.06 431 ALA A CA 1
ATOM 3359 C C . ALA A 1 431 ? -6.838 15.966 -4.096 1.00 61.06 431 ALA A C 1
ATOM 3361 O O . ALA A 1 431 ? -6.237 15.530 -5.084 1.00 61.06 431 ALA A O 1
ATOM 3362 N N . GLY A 1 432 ? -6.363 16.993 -3.381 1.00 71.12 432 GLY A N 1
ATOM 3363 C CA . GLY A 1 432 ? -5.149 17.738 -3.734 1.00 71.12 432 GLY A CA 1
ATOM 3364 C C . GLY A 1 432 ? -3.887 16.873 -3.695 1.00 71.12 432 GLY A C 1
ATOM 3365 O O . GLY A 1 432 ? -3.092 16.875 -4.639 1.00 71.12 432 GLY A O 1
ATOM 3366 N N . ALA A 1 433 ? -3.744 16.059 -2.647 1.00 70.69 433 ALA A N 1
ATOM 3367 C CA . ALA A 1 433 ? -2.622 15.133 -2.514 1.00 70.69 433 ALA A CA 1
ATOM 3368 C C . ALA A 1 433 ? -2.614 14.052 -3.618 1.00 70.69 433 ALA A C 1
ATOM 3370 O O . ALA A 1 433 ? -1.551 13.660 -4.106 1.00 70.69 433 ALA A O 1
ATOM 3371 N N . GLY A 1 434 ? -3.793 13.620 -4.077 1.00 75.69 434 GLY A N 1
ATOM 3372 C CA . GLY A 1 434 ? -3.938 12.632 -5.151 1.00 75.69 434 GLY A CA 1
ATOM 3373 C C . GLY A 1 434 ? -3.457 13.148 -6.500 1.00 75.69 434 GLY A C 1
ATOM 3374 O O . GLY A 1 434 ? -2.714 12.460 -7.201 1.00 75.69 434 GLY A O 1
ATOM 3375 N N . ASN A 1 435 ? -3.807 14.391 -6.834 1.00 83.12 435 ASN A N 1
ATOM 3376 C CA . ASN A 1 435 ? -3.349 15.043 -8.062 1.00 83.12 435 ASN A CA 1
ATOM 3377 C C . ASN A 1 435 ? -1.823 15.208 -8.086 1.00 83.12 435 ASN A C 1
ATOM 3379 O O . ASN A 1 435 ? -1.189 14.962 -9.115 1.00 83.12 435 ASN A O 1
ATOM 3383 N N . LEU A 1 436 ? -1.216 15.557 -6.946 1.00 87.06 436 LEU A N 1
ATOM 3384 C CA . LEU A 1 436 ? 0.241 15.651 -6.818 1.00 87.06 436 LEU A CA 1
ATOM 3385 C C . LEU A 1 436 ? 0.926 14.291 -6.982 1.00 87.06 436 LEU A C 1
ATOM 3387 O O . LEU A 1 436 ? 1.953 14.195 -7.649 1.00 87.06 436 LEU A O 1
ATOM 3391 N N . ILE A 1 437 ? 0.342 13.215 -6.456 1.00 87.31 437 ILE A N 1
ATOM 3392 C CA . ILE A 1 437 ? 0.864 11.857 -6.664 1.00 87.31 437 ILE A CA 1
ATOM 3393 C C . ILE A 1 437 ? 0.850 11.473 -8.145 1.00 87.31 437 ILE A C 1
ATOM 3395 O O . ILE A 1 437 ? 1.842 10.941 -8.651 1.00 87.31 437 ILE A O 1
ATOM 3399 N N . ILE A 1 438 ? -0.246 11.760 -8.851 1.00 88.88 438 ILE A N 1
ATOM 3400 C CA . ILE A 1 438 ? -0.341 11.516 -10.296 1.00 88.88 438 ILE A CA 1
ATOM 3401 C C . ILE A 1 438 ? 0.722 12.335 -11.034 1.00 88.88 438 ILE A C 1
ATOM 3403 O O . ILE A 1 438 ? 1.421 11.793 -11.892 1.00 88.88 438 ILE A O 1
ATOM 3407 N N . PHE A 1 439 ? 0.905 13.605 -10.661 1.00 92.88 439 PHE A N 1
ATOM 3408 C CA . PHE A 1 439 ? 1.963 14.456 -11.200 1.00 92.88 439 PHE A CA 1
ATOM 3409 C C . PHE A 1 439 ? 3.347 13.805 -11.035 1.00 92.88 439 PHE A C 1
ATOM 3411 O O . PHE A 1 439 ? 4.051 13.611 -12.027 1.00 92.88 439 PHE A O 1
ATOM 3418 N N . PHE A 1 440 ? 3.725 13.380 -9.825 1.00 93.88 440 PHE A N 1
ATOM 3419 C CA . PHE A 1 440 ? 5.030 12.748 -9.604 1.00 93.88 440 PHE A CA 1
ATOM 3420 C C . PHE A 1 440 ? 5.196 11.436 -10.383 1.00 93.88 440 PHE A C 1
ATOM 3422 O O . PHE A 1 440 ? 6.274 11.191 -10.926 1.00 93.88 440 PHE A O 1
ATOM 3429 N N . MET A 1 441 ? 4.137 10.627 -10.505 1.00 92.19 441 MET A N 1
ATOM 3430 C CA . MET A 1 441 ? 4.148 9.407 -11.322 1.00 92.19 441 MET A CA 1
ATOM 3431 C C . MET A 1 441 ? 4.428 9.696 -12.797 1.00 92.19 441 MET A C 1
ATOM 3433 O O . MET A 1 441 ? 5.338 9.101 -13.379 1.00 92.19 441 MET A O 1
ATOM 3437 N N . VAL A 1 442 ? 3.681 10.626 -13.397 1.00 91.12 442 VAL A N 1
ATOM 3438 C CA . VAL A 1 442 ? 3.834 10.993 -14.813 1.00 91.12 442 VAL A CA 1
ATOM 3439 C C . VAL A 1 442 ? 5.227 11.564 -15.072 1.00 91.12 442 VAL A C 1
ATOM 3441 O O . VAL A 1 442 ? 5.896 11.153 -16.018 1.00 91.12 442 VAL A O 1
ATOM 3444 N N . PHE A 1 443 ? 5.716 12.476 -14.233 1.00 94.44 443 PHE A N 1
ATOM 3445 C CA . PHE A 1 443 ? 7.020 13.097 -14.468 1.00 94.44 443 PHE A CA 1
ATOM 3446 C C . PHE A 1 443 ? 8.194 12.137 -14.224 1.00 94.44 443 PHE A C 1
ATOM 3448 O O . PHE A 1 443 ? 9.173 12.190 -14.972 1.00 94.44 443 PHE A O 1
ATOM 3455 N N . ALA A 1 444 ? 8.092 11.209 -13.263 1.00 92.75 444 ALA A N 1
ATOM 3456 C CA . ALA A 1 444 ? 9.092 10.154 -13.086 1.00 92.75 444 ALA A CA 1
ATOM 3457 C C . ALA A 1 444 ? 9.162 9.245 -14.325 1.00 92.75 444 ALA A C 1
ATOM 3459 O O . ALA A 1 444 ? 10.253 8.932 -14.811 1.00 92.75 444 ALA A O 1
ATOM 3460 N N . GLY A 1 445 ? 8.000 8.901 -14.891 1.00 88.75 445 GLY A N 1
ATOM 3461 C CA . GLY A 1 445 ? 7.907 8.205 -16.170 1.00 88.75 445 GLY A CA 1
ATOM 3462 C C . GLY A 1 445 ? 8.557 8.998 -17.303 1.00 88.75 445 GLY A C 1
ATOM 3463 O O . GLY A 1 445 ? 9.412 8.476 -18.013 1.00 88.75 445 GLY A O 1
ATOM 3464 N N . LEU A 1 446 ? 8.213 10.280 -17.444 1.00 90.31 446 LEU A N 1
ATOM 3465 C CA . LEU A 1 446 ? 8.727 11.171 -18.492 1.00 90.31 446 LEU A CA 1
ATOM 3466 C C . LEU A 1 446 ? 10.254 11.201 -18.523 1.00 90.31 446 LEU A C 1
ATOM 3468 O O . LEU A 1 446 ? 10.847 11.039 -19.591 1.00 90.31 446 LEU A O 1
ATOM 3472 N N . ILE A 1 447 ? 10.891 11.341 -17.360 1.00 91.06 447 ILE A N 1
ATOM 3473 C CA . ILE A 1 447 ? 12.353 11.310 -17.226 1.00 91.06 447 ILE A CA 1
ATOM 3474 C C . ILE A 1 447 ? 12.920 9.969 -17.707 1.00 91.06 447 ILE A C 1
ATOM 3476 O O . ILE A 1 447 ? 13.894 9.952 -18.464 1.00 91.06 447 ILE A O 1
ATOM 3480 N N . SER A 1 448 ? 12.303 8.854 -17.305 1.00 88.25 448 SER A N 1
ATOM 3481 C CA . SER A 1 448 ? 12.718 7.514 -17.729 1.00 88.25 448 SER A CA 1
ATOM 3482 C C . SER A 1 448 ? 12.627 7.352 -19.249 1.00 88.25 448 SER A C 1
ATOM 3484 O O . SER A 1 448 ? 13.631 7.027 -19.883 1.00 88.25 448 SER A O 1
ATOM 3486 N N . GLY A 1 449 ? 11.470 7.655 -19.847 1.00 82.56 449 GLY A N 1
ATOM 3487 C CA . GLY A 1 449 ? 11.245 7.517 -21.288 1.00 82.56 449 GLY A CA 1
ATOM 3488 C C . GLY A 1 449 ? 12.149 8.421 -22.130 1.00 82.56 449 GLY A C 1
ATOM 3489 O O . GLY A 1 449 ? 12.760 7.967 -23.099 1.00 82.56 449 GLY A O 1
ATOM 3490 N N . ALA A 1 450 ? 12.324 9.683 -21.724 1.00 86.19 450 ALA A N 1
ATOM 3491 C CA . ALA A 1 450 ? 13.223 10.608 -22.412 1.00 86.19 450 ALA A CA 1
ATOM 3492 C C . ALA A 1 450 ? 14.693 10.148 -22.345 1.00 86.19 450 ALA A C 1
ATOM 3494 O O . ALA A 1 450 ? 15.424 10.239 -23.335 1.00 86.19 450 ALA A O 1
ATOM 3495 N N . GLY A 1 451 ? 15.133 9.619 -21.197 1.00 84.75 451 GLY A N 1
ATOM 3496 C CA . GLY A 1 451 ? 16.479 9.066 -21.032 1.00 84.75 451 GLY A CA 1
ATOM 3497 C C . GLY A 1 451 ? 16.731 7.854 -21.930 1.00 84.75 451 GLY A C 1
ATOM 3498 O O . GLY A 1 451 ? 17.735 7.816 -22.642 1.00 84.75 451 GLY A O 1
ATOM 3499 N N . VAL A 1 452 ? 15.791 6.905 -21.940 1.00 81.00 452 VAL A N 1
ATOM 3500 C CA . VAL A 1 452 ? 15.827 5.689 -22.767 1.00 81.00 452 VAL A CA 1
ATOM 3501 C C . VAL A 1 452 ? 15.884 6.038 -24.254 1.00 81.00 452 VAL A C 1
ATOM 3503 O O . VAL A 1 452 ? 16.827 5.642 -24.946 1.00 81.00 452 VAL A O 1
ATOM 3506 N N . SER A 1 453 ? 14.941 6.854 -24.736 1.00 78.94 453 SER A N 1
ATOM 3507 C CA . SER A 1 453 ? 14.855 7.230 -26.151 1.00 78.94 453 SER A CA 1
ATOM 3508 C C . SER A 1 453 ? 16.139 7.898 -26.645 1.00 78.94 453 SER A C 1
ATOM 3510 O O . 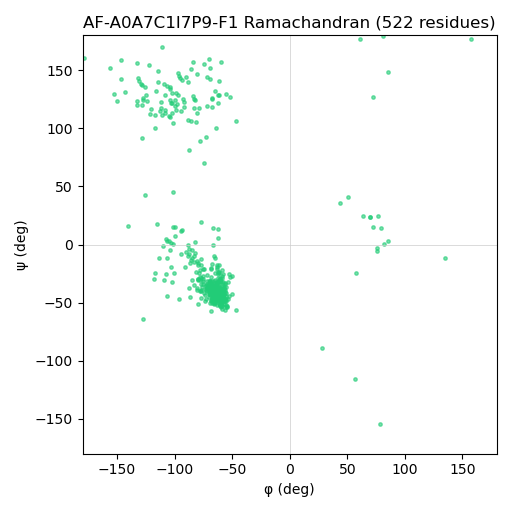SER A 1 453 ? 16.617 7.587 -27.736 1.00 78.94 453 SER A O 1
ATOM 3512 N N . ARG A 1 454 ? 16.744 8.777 -25.833 1.00 81.00 454 ARG A N 1
ATOM 3513 C CA . ARG A 1 454 ? 17.940 9.514 -26.253 1.00 81.00 454 ARG A CA 1
ATOM 3514 C C . ARG A 1 454 ? 19.180 8.629 -26.377 1.00 81.00 454 ARG A C 1
ATOM 3516 O O . ARG A 1 454 ? 19.986 8.846 -27.278 1.00 81.00 454 ARG A O 1
ATOM 3523 N N . VAL A 1 455 ? 19.353 7.653 -25.485 1.00 76.56 455 VAL A N 1
ATOM 3524 C CA . VAL A 1 455 ? 20.518 6.750 -25.519 1.00 76.56 455 VAL A CA 1
ATOM 3525 C C . VAL A 1 455 ? 20.369 5.698 -26.621 1.00 76.56 455 VAL A C 1
ATOM 3527 O O . VAL A 1 455 ? 21.350 5.378 -27.294 1.00 76.56 455 VAL A O 1
ATOM 3530 N N . ILE A 1 456 ? 19.152 5.203 -26.865 1.00 70.88 456 ILE A N 1
ATOM 3531 C CA . ILE A 1 456 ? 18.884 4.231 -27.937 1.00 70.88 456 ILE A CA 1
ATOM 3532 C C . ILE A 1 456 ? 19.107 4.847 -29.319 1.00 70.88 456 ILE A C 1
ATOM 3534 O O . ILE A 1 456 ? 19.776 4.230 -30.152 1.00 70.88 456 ILE A O 1
ATOM 3538 N N . GLU A 1 457 ? 18.610 6.065 -29.554 1.00 67.12 457 GLU A N 1
ATOM 3539 C CA . GLU A 1 457 ? 18.775 6.783 -30.826 1.00 67.12 457 GLU A CA 1
ATOM 3540 C C . GLU A 1 457 ? 20.257 6.917 -31.222 1.00 67.12 457 GLU A C 1
ATOM 3542 O O . GLU A 1 457 ? 20.617 6.770 -32.390 1.00 67.12 457 GLU A O 1
ATOM 3547 N N . GLN A 1 458 ? 21.139 7.118 -30.238 1.00 66.50 458 GLN A N 1
ATOM 3548 C CA . GLN A 1 458 ? 22.582 7.249 -30.455 1.00 66.50 458 GLN A CA 1
ATOM 3549 C C . GLN A 1 458 ? 23.296 5.922 -30.742 1.00 66.50 458 GLN A C 1
ATOM 3551 O O . GLN A 1 458 ? 24.410 5.940 -31.264 1.00 66.50 458 GLN A O 1
ATOM 3556 N N . ARG A 1 459 ? 22.712 4.777 -30.366 1.00 63.03 459 ARG A N 1
ATOM 3557 C CA . ARG A 1 459 ? 23.430 3.493 -30.310 1.00 63.03 459 ARG A CA 1
ATOM 3558 C C . ARG A 1 459 ? 22.910 2.412 -31.234 1.00 63.03 459 ARG A C 1
ATOM 3560 O O . ARG A 1 459 ? 23.709 1.566 -31.624 1.00 63.03 459 ARG A O 1
ATOM 3567 N N . LYS A 1 460 ? 21.609 2.403 -31.549 1.00 60.03 460 LYS A N 1
ATOM 3568 C CA . LYS A 1 460 ? 20.954 1.359 -32.365 1.00 60.03 460 LYS A CA 1
ATOM 3569 C C . LYS A 1 460 ? 21.390 -0.077 -31.988 1.00 60.03 460 LYS A C 1
ATOM 3571 O O . LYS A 1 460 ? 21.536 -0.927 -32.860 1.00 60.03 460 LYS A O 1
ATOM 3576 N N . ASN A 1 461 ? 21.636 -0.343 -30.699 1.00 56.81 461 ASN A N 1
ATOM 3577 C CA . ASN A 1 461 ? 22.158 -1.619 -30.197 1.00 56.81 461 ASN A CA 1
ATOM 3578 C C . ASN A 1 461 ? 21.226 -2.198 -29.122 1.00 56.81 461 ASN A C 1
ATOM 3580 O O . ASN A 1 461 ? 20.901 -1.523 -28.145 1.00 56.81 461 ASN A O 1
ATOM 3584 N N . PHE A 1 462 ? 20.844 -3.466 -29.286 1.00 51.25 462 PHE A N 1
ATOM 3585 C CA . PHE A 1 462 ? 19.922 -4.189 -28.406 1.00 51.25 462 PHE A CA 1
ATOM 3586 C C . PHE A 1 462 ? 20.430 -4.318 -26.958 1.00 51.25 462 PHE A C 1
ATOM 3588 O O . PHE A 1 462 ? 19.631 -4.309 -26.026 1.00 51.25 462 PHE A O 1
ATOM 3595 N N . GLY A 1 463 ? 21.753 -4.371 -26.741 1.00 56.19 463 GLY A N 1
ATOM 3596 C CA . GLY A 1 463 ? 22.345 -4.481 -25.398 1.00 56.19 463 GLY A CA 1
ATOM 3597 C C . GLY A 1 463 ? 22.052 -3.288 -24.474 1.00 56.19 463 GLY A C 1
ATOM 3598 O O . GLY A 1 463 ? 22.112 -3.421 -23.253 1.00 56.19 463 GLY A O 1
ATOM 3599 N N . VAL A 1 464 ? 21.675 -2.138 -25.042 1.00 64.06 464 VAL A N 1
ATOM 3600 C CA . VAL A 1 464 ? 21.301 -0.924 -24.299 1.00 64.06 464 VAL A CA 1
ATOM 3601 C C . VAL A 1 464 ? 19.979 -1.113 -23.542 1.00 64.06 464 VAL A C 1
ATOM 3603 O O . VAL A 1 464 ? 19.859 -0.644 -22.413 1.00 64.06 464 VAL A O 1
ATOM 3606 N N . HIS A 1 465 ? 19.032 -1.879 -24.096 1.00 63.53 465 HIS A N 1
ATOM 3607 C CA . HIS A 1 465 ? 17.773 -2.213 -23.415 1.00 63.53 465 HIS A CA 1
ATOM 3608 C C . HIS A 1 465 ? 17.985 -3.091 -22.176 1.00 63.53 465 HIS A C 1
ATOM 3610 O O . HIS A 1 465 ? 17.262 -2.974 -21.192 1.00 63.53 465 HIS A O 1
ATOM 3616 N N . GLY A 1 466 ? 19.014 -3.945 -22.173 1.00 64.38 466 GLY A N 1
ATOM 3617 C CA . GLY A 1 466 ? 19.360 -4.732 -20.986 1.00 64.38 466 GLY A CA 1
ATOM 3618 C C . GLY A 1 466 ? 19.718 -3.848 -19.785 1.00 64.38 466 GLY A C 1
ATOM 3619 O O . GLY A 1 466 ? 19.298 -4.129 -18.665 1.00 64.38 466 GLY A O 1
ATOM 3620 N N . LEU A 1 467 ? 20.439 -2.746 -20.016 1.00 69.81 467 LEU A N 1
ATOM 3621 C CA . LEU A 1 467 ? 20.831 -1.807 -18.958 1.00 69.81 467 LEU A CA 1
ATOM 3622 C C . LEU A 1 467 ? 19.650 -1.011 -18.399 1.00 69.81 467 LEU A C 1
ATOM 3624 O O . LEU A 1 467 ? 19.629 -0.746 -17.199 1.00 69.81 467 LEU A O 1
ATOM 3628 N N . GLU A 1 468 ? 18.668 -0.674 -19.237 1.00 77.88 468 GLU A N 1
ATOM 3629 C CA . GLU A 1 468 ? 17.400 -0.081 -18.798 1.00 77.88 468 GLU A CA 1
ATOM 3630 C C . GLU A 1 468 ? 16.703 -0.987 -17.774 1.00 77.88 468 GLU A C 1
ATOM 3632 O O . GLU A 1 468 ? 16.370 -0.536 -16.679 1.00 77.88 468 GLU A O 1
ATOM 3637 N N . TYR A 1 469 ? 16.535 -2.277 -18.084 1.00 74.81 469 TYR A N 1
ATOM 3638 C CA . TYR A 1 469 ? 15.857 -3.209 -17.179 1.00 74.81 469 TYR A CA 1
ATOM 3639 C C . TYR A 1 469 ? 16.640 -3.481 -15.902 1.00 74.81 469 TYR A C 1
ATOM 3641 O O . TYR A 1 469 ? 16.044 -3.588 -14.830 1.00 74.81 469 TYR A O 1
ATOM 3649 N N . ILE A 1 470 ? 17.968 -3.572 -15.996 1.00 72.56 470 ILE A N 1
ATOM 3650 C CA . ILE A 1 470 ? 18.820 -3.739 -14.817 1.00 72.56 470 ILE A CA 1
ATOM 3651 C C . ILE A 1 470 ? 18.708 -2.501 -13.914 1.00 72.56 470 ILE A C 1
ATOM 3653 O O . ILE A 1 470 ? 18.548 -2.655 -12.705 1.00 72.56 470 ILE A O 1
ATOM 3657 N N . GLY A 1 471 ? 18.707 -1.292 -14.487 1.00 80.19 471 GLY A N 1
ATOM 3658 C CA . GLY A 1 471 ? 18.508 -0.039 -13.752 1.00 80.19 471 GLY A CA 1
ATOM 3659 C C . GLY A 1 471 ? 17.136 0.049 -13.098 1.00 80.19 471 GLY A C 1
ATOM 3660 O O . GLY A 1 471 ? 17.046 0.233 -11.886 1.00 80.19 471 GLY A O 1
ATOM 3661 N N . ALA A 1 472 ? 16.070 -0.171 -13.868 1.00 82.50 472 ALA A N 1
ATOM 3662 C CA . ALA A 1 472 ? 14.694 -0.174 -13.376 1.00 82.50 472 ALA A CA 1
ATOM 3663 C C . ALA A 1 472 ? 14.470 -1.207 -12.256 1.00 82.50 472 ALA A C 1
ATOM 3665 O O . ALA A 1 472 ? 13.917 -0.887 -11.201 1.00 82.50 472 ALA A O 1
ATOM 3666 N N . SER A 1 473 ? 14.947 -2.441 -12.455 1.00 75.94 473 SER A N 1
ATOM 3667 C CA . SER A 1 473 ? 14.851 -3.519 -11.468 1.00 75.94 473 SER A CA 1
ATOM 3668 C C . SER A 1 473 ? 15.602 -3.159 -10.187 1.00 75.94 473 SER A C 1
ATOM 3670 O O . SER A 1 473 ? 15.008 -3.169 -9.109 1.00 75.94 473 SER A O 1
ATOM 3672 N N . ALA A 1 474 ? 16.866 -2.735 -10.303 1.00 80.00 474 ALA A N 1
ATOM 3673 C CA . ALA A 1 474 ? 17.676 -2.332 -9.159 1.00 80.00 474 ALA A CA 1
ATOM 3674 C C . ALA A 1 474 ? 17.058 -1.148 -8.400 1.00 80.00 474 ALA A C 1
ATOM 3676 O O . ALA A 1 474 ? 17.001 -1.187 -7.175 1.00 80.00 474 ALA A O 1
ATOM 3677 N N . GLY A 1 475 ? 16.546 -0.133 -9.103 1.00 82.38 475 GLY A N 1
ATOM 3678 C CA . GLY A 1 475 ? 15.899 1.032 -8.493 1.00 82.38 475 GLY A CA 1
ATOM 3679 C C . GLY A 1 475 ? 14.624 0.665 -7.740 1.00 82.38 475 GLY A C 1
ATOM 3680 O O . GLY A 1 475 ? 14.427 1.096 -6.604 1.00 82.38 475 GLY A O 1
ATOM 3681 N N . SER A 1 476 ? 13.789 -0.191 -8.337 1.00 83.00 476 SER A N 1
ATOM 3682 C CA . SER A 1 476 ? 12.549 -0.659 -7.711 1.00 83.00 476 SER A CA 1
ATOM 3683 C C . SER A 1 476 ? 12.797 -1.551 -6.488 1.00 83.00 476 SER A C 1
ATOM 3685 O O . SER A 1 476 ? 12.150 -1.364 -5.459 1.00 83.00 476 SER A O 1
ATOM 3687 N N . LEU A 1 477 ? 13.764 -2.476 -6.563 1.00 76.25 477 LEU A N 1
ATOM 3688 C CA . LEU A 1 477 ? 14.135 -3.365 -5.461 1.00 76.25 477 LEU A CA 1
ATOM 3689 C C . LEU A 1 477 ? 14.816 -2.589 -4.336 1.00 76.25 477 LEU A C 1
ATOM 3691 O O . LEU A 1 477 ? 14.399 -2.691 -3.185 1.00 76.25 477 LEU A O 1
ATOM 3695 N N . ALA A 1 478 ? 15.829 -1.782 -4.658 1.00 77.75 478 ALA A N 1
ATOM 3696 C CA . ALA A 1 478 ? 16.540 -0.989 -3.665 1.00 77.75 478 ALA A CA 1
ATOM 3697 C C . ALA A 1 478 ? 15.592 0.005 -2.993 1.00 77.75 478 ALA A C 1
ATOM 3699 O O . ALA A 1 478 ? 15.565 0.067 -1.769 1.00 77.75 478 ALA A O 1
ATOM 3700 N N . GLY A 1 479 ? 14.773 0.723 -3.767 1.00 76.75 479 GLY A N 1
ATOM 3701 C CA . GLY A 1 479 ? 13.761 1.632 -3.239 1.00 76.75 479 GLY A CA 1
ATOM 3702 C C . GLY A 1 479 ? 12.760 0.914 -2.339 1.00 76.75 479 GLY A C 1
ATOM 3703 O O . GLY A 1 479 ? 12.597 1.297 -1.183 1.00 76.75 479 GLY A O 1
ATOM 3704 N N . GLY A 1 480 ? 12.117 -0.139 -2.849 1.00 72.38 480 GLY A N 1
ATOM 3705 C CA . GLY A 1 480 ? 10.982 -0.761 -2.174 1.00 72.38 480 GLY A CA 1
ATOM 3706 C C . GLY A 1 480 ? 11.309 -1.750 -1.060 1.00 72.38 480 GLY A C 1
ATOM 3707 O O . GLY A 1 480 ? 10.467 -1.952 -0.190 1.00 72.38 480 GLY A O 1
ATOM 3708 N N . VAL A 1 481 ? 12.500 -2.353 -1.057 1.00 70.25 481 VAL A N 1
ATOM 3709 C CA . VAL A 1 481 ? 12.893 -3.354 -0.049 1.00 70.25 481 VAL A CA 1
ATOM 3710 C C . VAL A 1 481 ? 13.816 -2.766 1.013 1.00 70.25 481 VAL A C 1
ATOM 3712 O O . VAL A 1 481 ? 13.760 -3.196 2.161 1.00 70.25 481 VAL A O 1
ATOM 3715 N N . TYR A 1 482 ? 14.662 -1.793 0.657 1.00 71.31 482 TYR A N 1
ATOM 3716 C CA . TYR A 1 482 ? 15.761 -1.374 1.528 1.00 71.31 482 TYR A CA 1
ATOM 3717 C C . TYR A 1 482 ? 15.797 0.132 1.796 1.00 71.31 482 TYR A C 1
ATOM 3719 O O . TYR A 1 482 ? 15.582 0.555 2.924 1.00 71.31 482 TYR A O 1
ATOM 3727 N N . ILE A 1 483 ? 16.021 0.963 0.776 1.00 74.69 483 ILE A N 1
ATOM 3728 C CA . ILE A 1 483 ? 16.299 2.394 0.938 1.00 74.69 483 ILE A CA 1
ATOM 3729 C C . ILE A 1 483 ? 15.148 3.112 1.651 1.00 74.69 483 ILE A C 1
ATOM 3731 O O . ILE A 1 483 ? 15.391 3.816 2.628 1.00 74.69 483 ILE A O 1
ATOM 3735 N N . ILE A 1 484 ? 13.907 2.929 1.190 1.00 76.06 484 ILE A N 1
ATOM 3736 C CA . ILE A 1 484 ? 12.749 3.605 1.789 1.00 76.06 484 ILE A CA 1
ATOM 3737 C C . ILE A 1 484 ? 12.389 2.988 3.150 1.00 76.06 484 ILE A C 1
ATOM 3739 O O . ILE A 1 484 ? 12.262 3.759 4.098 1.00 76.06 484 ILE A O 1
ATOM 3743 N N . PRO A 1 485 ? 12.262 1.651 3.311 1.00 67.38 485 PRO A N 1
ATOM 3744 C CA . PRO A 1 485 ? 11.923 1.073 4.614 1.00 67.38 485 PRO A CA 1
ATOM 3745 C C . PRO A 1 485 ? 12.961 1.333 5.713 1.00 67.38 485 PRO A C 1
ATOM 3747 O O . PRO A 1 485 ? 12.580 1.523 6.863 1.00 67.38 485 PRO A O 1
ATOM 3750 N N . VAL A 1 486 ? 14.256 1.351 5.375 1.00 68.88 486 VAL A N 1
ATOM 3751 C CA . VAL A 1 486 ? 15.342 1.497 6.360 1.00 68.88 486 VAL A CA 1
ATOM 3752 C C . VAL A 1 486 ? 15.651 2.964 6.651 1.00 68.88 486 VAL A C 1
ATOM 3754 O O . VAL A 1 486 ? 15.792 3.338 7.812 1.00 68.88 486 VAL A O 1
ATOM 3757 N N . TYR A 1 487 ? 15.755 3.809 5.621 1.00 69.38 487 TYR A N 1
ATOM 3758 C CA . TYR A 1 487 ? 16.214 5.197 5.784 1.00 69.38 487 TYR A CA 1
ATOM 3759 C C . TYR A 1 487 ? 15.097 6.235 5.651 1.00 69.38 487 TYR A C 1
ATOM 3761 O O . TYR A 1 487 ? 15.291 7.403 5.990 1.00 69.38 487 TYR A O 1
ATOM 3769 N N . GLY A 1 488 ? 13.918 5.836 5.178 1.00 70.38 488 GLY A N 1
ATOM 3770 C CA . GLY A 1 488 ? 12.797 6.732 4.932 1.00 70.38 488 GLY A CA 1
ATOM 3771 C C . GLY A 1 488 ? 12.887 7.482 3.600 1.00 70.38 488 GLY A C 1
ATOM 3772 O O . GLY A 1 488 ? 13.828 7.356 2.814 1.00 70.38 488 GLY A O 1
ATOM 3773 N N . PHE A 1 489 ? 11.867 8.298 3.336 1.00 78.94 489 PHE A N 1
ATOM 3774 C CA . PHE A 1 489 ? 11.685 8.961 2.042 1.00 78.94 489 PHE A CA 1
ATOM 3775 C C . PHE A 1 489 ? 12.696 10.078 1.758 1.00 78.94 489 PHE A C 1
ATOM 3777 O O . PHE A 1 489 ? 13.117 10.251 0.615 1.00 78.94 489 PHE A O 1
ATOM 3784 N N . MET A 1 490 ? 13.103 10.833 2.782 1.00 81.12 490 MET A N 1
ATOM 3785 C CA . MET A 1 490 ? 14.015 11.968 2.606 1.00 81.12 490 MET A CA 1
ATOM 3786 C C . MET A 1 490 ? 15.409 11.535 2.134 1.00 81.12 490 MET A C 1
ATOM 3788 O O . MET A 1 490 ? 15.862 12.035 1.101 1.00 81.12 490 MET A O 1
ATOM 3792 N N . PRO A 1 491 ? 16.074 10.560 2.787 1.00 79.44 491 PRO A N 1
ATOM 3793 C CA . PRO A 1 491 ? 17.323 10.010 2.266 1.00 79.44 491 PRO A CA 1
ATOM 3794 C C . PRO A 1 491 ? 17.173 9.365 0.885 1.00 79.44 491 PRO A C 1
ATOM 3796 O O . PRO A 1 491 ? 18.098 9.452 0.082 1.00 79.44 491 PRO A O 1
ATOM 3799 N N . ALA A 1 492 ? 16.013 8.777 0.571 1.00 84.06 492 ALA A N 1
ATOM 3800 C CA . ALA A 1 492 ? 15.746 8.223 -0.755 1.00 84.06 492 ALA A CA 1
ATOM 3801 C C . ALA A 1 492 ? 15.752 9.309 -1.850 1.00 84.06 492 ALA A C 1
ATOM 3803 O O . ALA A 1 492 ? 16.403 9.139 -2.881 1.00 84.06 492 ALA A O 1
ATOM 3804 N N . MET A 1 493 ? 15.089 10.451 -1.623 1.00 89.62 493 MET A N 1
ATOM 3805 C CA . MET A 1 493 ? 15.091 11.573 -2.576 1.00 89.62 493 MET A CA 1
ATOM 3806 C C . MET A 1 493 ? 16.460 12.250 -2.673 1.00 89.62 493 MET A C 1
ATOM 3808 O O . MET A 1 493 ? 16.890 12.610 -3.770 1.00 89.62 493 MET A O 1
ATOM 3812 N N . ALA A 1 494 ? 17.188 12.354 -1.558 1.00 86.19 494 ALA A N 1
ATOM 3813 C CA . ALA A 1 494 ? 18.571 12.819 -1.574 1.00 86.19 494 ALA A CA 1
ATOM 3814 C C . ALA A 1 494 ? 19.467 11.888 -2.409 1.00 86.19 494 ALA A C 1
ATOM 3816 O O . ALA A 1 494 ? 20.244 12.365 -3.235 1.00 86.19 494 ALA A O 1
ATOM 3817 N N . ALA A 1 495 ? 19.327 10.566 -2.258 1.00 85.38 495 ALA A N 1
ATOM 3818 C CA . ALA A 1 495 ? 20.078 9.589 -3.045 1.00 85.38 495 ALA A CA 1
ATOM 3819 C C . ALA A 1 495 ? 19.804 9.735 -4.549 1.00 85.38 495 ALA A C 1
ATOM 3821 O O . ALA A 1 495 ? 20.748 9.729 -5.338 1.00 85.38 495 ALA A O 1
ATOM 3822 N N . VAL A 1 496 ? 18.543 9.941 -4.945 1.00 89.94 496 VAL A N 1
ATOM 3823 C CA . VAL A 1 496 ? 18.174 10.233 -6.340 1.00 89.94 496 VAL A CA 1
ATOM 3824 C C . VAL A 1 496 ? 18.858 11.503 -6.844 1.00 89.94 496 VAL A C 1
ATOM 3826 O O . VAL A 1 496 ? 19.477 11.487 -7.909 1.00 89.94 496 VAL A O 1
ATOM 3829 N N . PHE A 1 497 ? 18.768 12.594 -6.079 1.00 91.38 497 PHE A N 1
ATOM 3830 C CA . PHE A 1 497 ? 19.363 13.876 -6.447 1.00 91.38 497 PHE A CA 1
ATOM 3831 C C . PHE A 1 497 ? 20.878 13.752 -6.645 1.00 91.38 497 PHE A C 1
ATOM 3833 O O . PHE A 1 497 ? 21.396 14.114 -7.701 1.00 91.38 497 PHE A O 1
ATOM 3840 N N . PHE A 1 498 ? 21.588 13.188 -5.664 1.00 87.38 498 PHE A N 1
ATOM 3841 C CA . PHE A 1 498 ? 23.040 13.049 -5.731 1.00 87.38 498 PHE A CA 1
ATOM 3842 C C . PHE A 1 498 ? 23.480 12.079 -6.827 1.00 87.38 498 PHE A C 1
ATOM 3844 O O . PHE A 1 498 ? 24.439 12.377 -7.534 1.00 87.38 498 PHE A O 1
ATOM 3851 N N . ALA A 1 499 ? 22.767 10.969 -7.036 1.00 87.88 499 ALA A N 1
ATOM 3852 C CA . ALA A 1 499 ? 23.065 10.036 -8.120 1.00 87.88 499 ALA A CA 1
ATOM 3853 C C . ALA A 1 499 ? 23.020 10.716 -9.498 1.00 87.88 499 ALA A C 1
ATOM 3855 O O . ALA A 1 499 ? 23.938 10.559 -10.309 1.00 87.88 499 ALA A O 1
ATOM 3856 N N . LEU A 1 500 ? 21.981 11.521 -9.744 1.00 90.75 500 LEU A N 1
ATOM 3857 C CA . LEU A 1 500 ? 21.841 12.285 -10.983 1.00 90.75 500 LEU A CA 1
ATOM 3858 C C . LEU A 1 500 ? 22.880 13.408 -11.088 1.00 90.75 500 LEU A C 1
ATOM 3860 O O . LEU A 1 500 ? 23.436 13.607 -12.168 1.00 90.75 500 LEU A O 1
ATOM 3864 N N . LEU A 1 501 ? 23.188 14.097 -9.985 1.00 89.12 501 LEU A N 1
ATOM 3865 C CA . LEU A 1 501 ? 24.193 15.161 -9.946 1.00 89.12 501 LEU A CA 1
ATOM 3866 C C . LEU A 1 501 ? 25.594 14.635 -10.277 1.00 89.12 501 LEU A C 1
ATOM 3868 O O . LEU A 1 501 ? 26.281 15.209 -11.120 1.00 89.12 501 LEU A O 1
ATOM 3872 N N . ILE A 1 502 ? 26.012 13.530 -9.656 1.00 85.44 502 ILE A N 1
ATOM 3873 C CA . ILE A 1 502 ? 27.321 12.906 -9.905 1.00 85.44 502 ILE A CA 1
ATOM 3874 C C . ILE A 1 502 ? 27.438 12.534 -11.382 1.00 85.44 502 ILE A C 1
ATOM 3876 O O . ILE A 1 502 ? 28.414 12.896 -12.039 1.00 85.44 502 ILE A O 1
ATOM 3880 N N . MET A 1 503 ? 26.419 11.871 -11.933 1.00 86.00 503 MET A N 1
ATOM 3881 C CA . MET A 1 503 ? 26.413 11.496 -13.346 1.00 86.00 503 MET A CA 1
ATOM 3882 C C . MET A 1 503 ? 26.414 12.696 -14.286 1.00 86.00 503 MET A C 1
ATOM 3884 O O . MET A 1 503 ? 27.100 12.673 -15.310 1.00 86.00 503 MET A O 1
ATOM 3888 N N . PHE A 1 504 ? 25.687 13.756 -13.939 1.00 87.75 504 PHE A N 1
ATOM 3889 C CA . PHE A 1 504 ? 25.702 15.006 -14.684 1.00 87.75 504 PHE A CA 1
ATOM 3890 C C . PHE A 1 504 ? 27.111 15.616 -14.714 1.00 87.75 504 PHE A C 1
ATOM 3892 O O . PHE A 1 504 ? 27.617 15.927 -15.793 1.00 87.75 504 PHE A O 1
ATOM 3899 N N . LEU A 1 505 ? 27.778 15.720 -13.560 1.00 83.88 505 LEU A N 1
ATOM 3900 C CA . LEU A 1 505 ? 29.126 16.284 -13.449 1.00 83.88 505 LEU A CA 1
ATOM 3901 C C . LEU A 1 505 ? 30.165 15.455 -14.216 1.00 83.88 505 LEU A C 1
ATOM 3903 O O . LEU A 1 505 ? 30.952 16.018 -14.979 1.00 83.88 505 LEU A O 1
ATOM 3907 N N . LEU A 1 506 ? 30.130 14.124 -14.089 1.00 79.94 506 LEU A N 1
ATOM 3908 C CA . LEU A 1 506 ? 31.020 13.214 -14.824 1.00 79.94 506 LEU A CA 1
ATOM 3909 C C . LEU A 1 506 ? 30.862 13.367 -16.345 1.00 79.94 506 LEU A C 1
ATOM 3911 O O . LEU A 1 506 ? 31.839 13.385 -17.101 1.00 79.94 506 LEU A O 1
ATOM 3915 N N . ARG A 1 507 ? 29.624 13.553 -16.808 1.00 78.06 507 ARG A N 1
ATOM 3916 C CA . ARG A 1 507 ? 29.3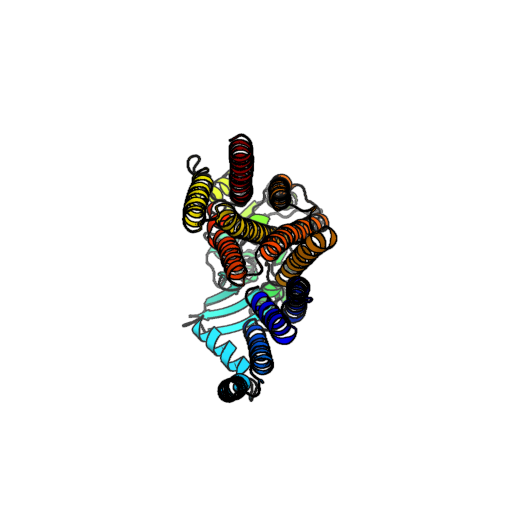13 13.751 -18.224 1.00 78.06 507 ARG A CA 1
ATOM 3917 C C . ARG A 1 507 ? 29.747 15.123 -18.750 1.00 78.06 507 ARG A C 1
ATOM 3919 O O . ARG A 1 507 ? 30.232 15.239 -19.879 1.00 78.06 507 ARG A O 1
ATOM 3926 N N . VAL A 1 508 ? 29.573 16.177 -17.955 1.00 76.62 508 VAL A N 1
ATOM 3927 C CA . VAL A 1 508 ? 30.061 17.519 -18.308 1.00 76.62 508 VAL A CA 1
ATOM 3928 C C . VAL A 1 508 ? 31.591 17.515 -18.380 1.00 76.62 508 VAL A C 1
ATOM 3930 O O . VAL A 1 508 ? 32.150 18.000 -19.365 1.00 76.62 508 VAL A O 1
ATOM 3933 N N . GLY A 1 509 ? 32.258 16.887 -17.407 1.00 69.19 509 GLY A N 1
ATOM 3934 C CA . GLY A 1 509 ? 33.717 16.766 -17.358 1.00 69.19 509 GLY A CA 1
ATOM 3935 C C . GLY A 1 509 ? 34.309 16.037 -18.569 1.00 69.19 509 GLY A C 1
ATOM 3936 O O . GLY A 1 509 ? 35.244 16.540 -19.192 1.00 69.19 509 GLY A O 1
ATOM 3937 N N . THR A 1 510 ? 33.728 14.902 -18.973 1.00 68.12 510 THR A N 1
ATOM 3938 C CA . THR A 1 510 ? 34.159 14.175 -20.187 1.00 68.12 510 THR A CA 1
ATOM 3939 C C . THR A 1 510 ? 33.951 14.991 -21.460 1.00 68.12 510 THR A C 1
ATOM 3941 O O . THR A 1 510 ? 34.838 15.055 -22.313 1.00 68.12 510 THR A O 1
ATOM 3944 N N . THR A 1 511 ? 32.813 15.680 -21.584 1.00 67.75 511 THR A N 1
ATOM 3945 C CA . THR A 1 511 ? 32.526 16.539 -22.745 1.00 67.75 511 THR A CA 1
ATOM 3946 C C . THR A 1 511 ? 33.527 17.694 -22.861 1.00 67.75 511 THR A C 1
ATOM 3948 O O . THR A 1 511 ? 33.958 18.021 -23.969 1.00 67.75 511 THR A O 1
ATOM 3951 N N . TYR A 1 512 ? 33.920 18.294 -21.732 1.00 62.91 512 TYR A N 1
ATOM 3952 C CA . TYR A 1 512 ? 34.908 19.372 -21.685 1.00 62.91 512 TYR A CA 1
ATOM 3953 C C . TYR A 1 512 ? 36.314 18.882 -22.055 1.00 62.91 512 TYR A C 1
ATOM 3955 O O . TYR A 1 512 ? 36.945 19.458 -22.942 1.00 62.91 512 TYR A O 1
ATOM 3963 N N . LYS A 1 513 ? 36.767 17.773 -21.450 1.00 64.38 513 LYS A N 1
ATOM 3964 C CA . LYS A 1 513 ? 38.082 17.165 -21.716 1.00 64.38 513 LYS A CA 1
ATOM 3965 C C . LYS A 1 513 ? 38.276 16.854 -23.203 1.00 64.38 513 LYS A C 1
ATOM 3967 O O . LYS A 1 513 ? 39.286 17.226 -23.784 1.00 64.38 513 LYS A O 1
ATOM 3972 N N . MET A 1 514 ? 37.267 16.282 -23.858 1.00 62.12 514 MET A N 1
ATOM 3973 C CA . MET A 1 514 ? 37.357 15.964 -25.286 1.00 62.12 514 MET A CA 1
ATOM 3974 C C . MET A 1 514 ? 37.352 17.190 -26.199 1.00 62.12 514 MET A C 1
ATOM 3976 O O . MET A 1 514 ? 38.046 17.177 -27.212 1.00 62.12 514 MET A O 1
ATOM 3980 N N . LYS A 1 515 ? 36.586 18.245 -25.882 1.00 66.25 515 LYS A N 1
ATOM 3981 C CA . LYS A 1 515 ? 36.659 19.506 -26.644 1.00 66.25 515 LYS A CA 1
ATOM 3982 C C . LYS A 1 515 ? 38.052 20.119 -26.544 1.00 66.25 515 LYS A C 1
ATOM 3984 O O . LYS A 1 515 ? 38.587 20.564 -27.552 1.00 66.25 515 LYS A O 1
ATOM 3989 N N . HIS A 1 516 ? 38.637 20.087 -25.350 1.00 66.88 516 HIS A N 1
ATOM 3990 C CA . HIS A 1 516 ? 39.992 20.562 -25.112 1.00 66.88 516 HIS A CA 1
ATOM 3991 C C . HIS A 1 516 ? 41.037 19.715 -25.863 1.00 66.88 516 HIS A C 1
ATOM 3993 O O . HIS A 1 516 ? 41.903 20.268 -26.534 1.00 66.88 516 HIS A O 1
ATOM 3999 N N . ASP A 1 517 ? 40.928 18.384 -25.834 1.00 66.19 517 ASP A N 1
ATOM 4000 C CA . ASP A 1 517 ? 41.850 17.481 -26.542 1.00 66.19 517 ASP A CA 1
ATOM 4001 C C . ASP A 1 517 ? 41.702 17.549 -28.072 1.00 66.19 517 ASP A C 1
ATOM 4003 O O . ASP A 1 517 ? 42.690 17.404 -28.790 1.00 66.19 517 ASP A O 1
ATOM 4007 N N . SER A 1 518 ? 40.491 17.813 -28.578 1.00 60.78 518 SER A N 1
ATOM 4008 C CA . SER A 1 518 ? 40.239 18.034 -30.011 1.00 60.78 518 SER A CA 1
ATOM 4009 C C . SER A 1 518 ? 40.826 19.369 -30.471 1.00 60.78 518 SER A C 1
ATOM 4011 O O . SER A 1 518 ? 41.559 19.395 -31.452 1.00 60.78 518 SER A O 1
ATOM 4013 N N . ALA A 1 519 ? 40.623 20.447 -29.704 1.00 63.41 519 ALA A N 1
ATOM 4014 C CA . ALA A 1 519 ? 41.232 21.750 -29.981 1.00 63.41 519 ALA A CA 1
ATOM 4015 C C . ALA A 1 519 ? 42.772 21.694 -29.943 1.00 63.41 519 ALA A C 1
ATOM 4017 O O . ALA A 1 519 ? 43.440 22.329 -30.750 1.00 63.41 519 ALA A O 1
ATOM 4018 N N . LYS A 1 520 ? 43.347 20.880 -29.048 1.00 63.94 520 LYS A N 1
ATOM 4019 C CA . LYS A 1 520 ? 44.801 20.666 -28.936 1.00 63.94 520 LYS A CA 1
ATOM 4020 C C . LYS A 1 520 ? 45.381 19.780 -30.050 1.00 63.94 520 LYS A C 1
ATOM 4022 O O . LYS A 1 520 ? 46.589 19.806 -30.273 1.00 63.94 520 LYS A O 1
ATOM 4027 N N . LYS A 1 521 ? 44.541 18.969 -30.709 1.00 62.44 521 LYS A N 1
ATOM 4028 C CA . LYS A 1 521 ? 44.882 18.203 -31.920 1.00 62.44 521 LYS A CA 1
ATOM 4029 C C . LYS A 1 521 ? 44.723 19.024 -33.198 1.00 62.44 521 LYS A C 1
ATOM 4031 O O . LYS A 1 521 ? 45.454 18.759 -34.131 1.00 62.44 521 LYS A O 1
ATOM 4036 N N . GLU A 1 522 ? 43.798 19.980 -33.241 1.00 62.59 522 GLU A N 1
ATOM 4037 C CA . GLU A 1 522 ? 43.659 20.925 -34.363 1.00 62.59 522 GLU A CA 1
ATOM 4038 C C . GLU A 1 522 ? 44.717 22.043 -34.321 1.00 62.59 522 GLU A C 1
ATOM 4040 O O . GLU A 1 522 ? 45.023 22.634 -35.350 1.00 62.59 522 GLU A O 1
ATOM 4045 N N . SER A 1 523 ? 45.298 22.327 -33.146 1.00 56.38 523 SER A N 1
ATOM 4046 C CA . SER A 1 523 ? 46.384 23.304 -32.978 1.00 56.38 523 SER A CA 1
ATOM 4047 C C . SER A 1 523 ? 47.799 22.730 -33.165 1.00 56.38 523 SER A C 1
ATOM 4049 O O . SER A 1 523 ? 48.769 23.455 -32.941 1.00 56.38 523 SER A O 1
ATOM 4051 N N . LYS A 1 524 ? 47.933 21.431 -33.444 1.00 50.16 524 LYS A N 1
ATOM 4052 C CA . LYS A 1 524 ? 49.194 20.722 -33.709 1.00 50.16 524 LYS A CA 1
ATOM 4053 C C . LYS A 1 524 ? 49.172 20.207 -35.134 1.00 50.16 524 LYS A C 1
ATOM 4055 O O . LYS A 1 524 ? 50.255 20.226 -35.753 1.00 50.16 524 LYS A O 1
#

Secondary structure (DSSP, 8-state):
-HHHHHHHHHHHHHHHHHS-TTTSTTTHHHHHHHHHHHHHHHHHHHGGGT--HHHHHHHHHHHHHHHHHHHH-SSSHHHHHHHHHHHHHHHHHHGGGGGGHHHHHHHHHHHHHTTTSEEEEEEE-SSSEEEEEEETTEEEEEETTEEEEEES-HHHHHHHHHTTT-SEEEEES-IIIIIHHHHHT-SS--EEEEEES-HHHHHHHHHHH-HHHHH-TTEEEEES-HHHHHHH---SS-EEEEEE---SSS-HHHHHHSSHHHHHHHHHHEEEEEEEEEE-SSS-EEE--S-THHHHHHHHHTTSS----TT-TTHHHHHHHHHHHHHHHHHHSS-SSHHHHHHHHHHHHHHHHHHHHHHHHHHHHHHHHS-TTTTHHHHHHHHHHHHHHHHHHHHHHTTS--HHHHHHHHHHHHHHHHHHHHTGGG---HHHHHHHHHHHHHHHHHHHHHHHHHHHHHH--THHHHHHHHHHHHHHHIIIIIIHHHH-HHHHHHHHHHHHHHHHHHHHHHHHHHHHHHHHHHT-

Nearest PDB structures (foldseek):
  1jq3-assembly1_D  TM=7.424E-01  e=3.299E-06  Thermotoga maritima
  6s4m-assembly1_A  TM=5.926E-01  e=1.980E-01  Homo sapiens
  6oop-assembly1_A  TM=5.546E-01  e=2.085E+00  Escherichia coli
  6rw3-assembly2_B  TM=3.682E-01  e=1.757E+00  Plasmodium falciparum
  6gv1-assembly1_A  TM=5.692E-01  e=9.738E+00  Escherichia coli K-12